Protein AF-0000000065943667 (afdb_homodimer)

Structure (mmCIF, N/CA/C/O backbone):
data_AF-0000000065943667-model_v1
#
loop_
_entity.id
_entity.type
_entity.pdbx_description
1 polymer '4-hydroxy-2-oxovalerate aldolase 1'
#
loop_
_atom_site.group_PDB
_atom_site.id
_atom_site.type_symbol
_atom_site.label_atom_id
_atom_site.label_alt_id
_atom_site.label_comp_id
_atom_site.label_asym_id
_atom_site.label_entity_id
_atom_site.label_seq_id
_atom_site.pdbx_PDB_ins_code
_atom_site.Cartn_x
_atom_site.Cartn_y
_atom_site.Cartn_z
_atom_site.occupancy
_atom_site.B_iso_or_equiv
_atom_site.auth_seq_id
_atom_site.auth_comp_id
_atom_site.auth_asym_id
_atom_site.auth_atom_id
_atom_site.pdbx_PDB_model_num
ATOM 1 N N . MET A 1 1 ? 0.184 1.015 27.219 1 50.31 1 MET A N 1
ATOM 2 C CA . MET A 1 1 ? -1.163 1.54 27.016 1 50.31 1 MET A CA 1
ATOM 3 C C . MET A 1 1 ? -1.905 0.735 25.953 1 50.31 1 MET A C 1
ATOM 5 O O . MET A 1 1 ? -1.336 0.395 24.922 1 50.31 1 MET A O 1
ATOM 9 N N . THR A 1 2 ? -2.906 0.112 26.391 1 63.75 2 THR A N 1
ATOM 10 C CA . THR A 1 2 ? -3.699 -0.871 25.672 1 63.75 2 THR A CA 1
ATOM 11 C C . THR A 1 2 ? -4.52 -0.197 24.562 1 63.75 2 THR A C 1
ATOM 13 O O . THR A 1 2 ? -5.098 0.869 24.781 1 63.75 2 THR A O 1
ATOM 16 N N . PHE A 1 3 ? -4.285 -0.44 23.391 1 79.06 3 PHE A N 1
ATOM 17 C CA . PHE A 1 3 ? -5.102 -0.032 22.25 1 79.06 3 PHE A CA 1
ATOM 18 C C . PHE A 1 3 ? -6.582 -0.186 22.562 1 79.06 3 PHE A C 1
ATOM 20 O O . PHE A 1 3 ? -7.012 -1.221 23.078 1 79.06 3 PHE A O 1
ATOM 27 N N . ASP A 1 4 ? -7.34 1 22.516 1 85.25 4 ASP A N 1
ATOM 28 C CA . ASP A 1 4 ? -8.789 1.013 22.672 1 85.25 4 ASP A CA 1
ATOM 29 C C . ASP A 1 4 ? -9.484 1.337 21.344 1 85.25 4 ASP A C 1
ATOM 31 O O . ASP A 1 4 ? -9.484 2.488 20.906 1 85.25 4 ASP A O 1
ATOM 35 N N . PRO A 1 5 ? -10.141 0.384 20.703 1 84.56 5 PRO A N 1
ATOM 36 C CA . PRO A 1 5 ? -10.758 0.602 19.391 1 84.56 5 PRO A CA 1
ATOM 37 C C . PRO A 1 5 ? -11.93 1.58 19.438 1 84.56 5 PRO A C 1
ATOM 39 O O . PRO A 1 5 ? -12.391 2.059 18.406 1 84.56 5 PRO A O 1
ATOM 42 N N . HIS A 1 6 ? -12.383 1.898 20.688 1 88.44 6 HIS A N 1
ATOM 43 C CA . HIS A 1 6 ? -13.531 2.787 20.812 1 88.44 6 HIS A CA 1
ATOM 44 C C . HIS A 1 6 ? -13.086 4.238 20.984 1 88.44 6 HIS A C 1
ATOM 46 O O . HIS A 1 6 ? -13.898 5.156 20.844 1 88.44 6 HIS A O 1
ATOM 52 N N . LYS A 1 7 ? -11.828 4.355 21.203 1 94.12 7 LYS A N 1
ATOM 53 C CA . LYS A 1 7 ? -11.297 5.715 21.25 1 94.12 7 LYS A CA 1
ATOM 54 C C . LYS A 1 7 ? -11.359 6.371 19.859 1 94.12 7 LYS A C 1
ATOM 56 O O . LYS A 1 7 ? -10.969 5.762 18.859 1 94.12 7 LYS A O 1
ATOM 61 N N . LYS A 1 8 ? -11.859 7.645 19.859 1 97.44 8 LYS A N 1
ATOM 62 C CA . LYS A 1 8 ? -11.969 8.344 18.594 1 97.44 8 LYS A CA 1
ATOM 63 C C . LYS A 1 8 ? -10.594 8.727 18.047 1 97.44 8 LYS A C 1
ATOM 65 O O . LYS A 1 8 ? -9.797 9.367 18.75 1 97.44 8 LYS A O 1
ATOM 70 N N . LEU A 1 9 ? -10.297 8.281 16.891 1 98.44 9 LEU A N 1
ATOM 71 C CA . LEU A 1 9 ? -9.078 8.695 16.203 1 98.44 9 LEU A CA 1
ATOM 72 C C . LEU A 1 9 ? -9.195 10.133 15.711 1 98.44 9 LEU A C 1
ATOM 74 O O . LEU A 1 9 ? -10.266 10.562 15.281 1 98.44 9 LEU A O 1
ATOM 78 N N . TYR A 1 10 ? -8.125 10.891 15.82 1 98.81 10 TYR A N 1
ATOM 79 C CA . TYR A 1 10 ? -8.023 12.211 15.211 1 98.81 10 TYR A CA 1
ATOM 80 C C . TYR A 1 10 ? -7.484 12.117 13.789 1 98.81 10 TYR A C 1
ATOM 82 O O . TYR A 1 10 ? -6.32 11.766 13.586 1 98.81 10 TYR A O 1
ATOM 90 N N . ILE A 1 11 ? -8.336 12.398 12.805 1 98.94 11 ILE A N 1
ATOM 91 C CA . ILE A 1 11 ? -7.957 12.281 11.406 1 98.94 11 ILE A CA 1
ATOM 92 C C . ILE A 1 11 ? -7.539 13.641 10.859 1 98.94 11 ILE A C 1
ATOM 94 O O . ILE A 1 11 ? -8.359 14.555 10.75 1 98.94 11 ILE A O 1
ATOM 98 N N . SER A 1 12 ? -6.281 13.766 10.516 1 98.88 12 SER A N 1
ATOM 99 C CA . SER A 1 12 ? -5.711 15 9.984 1 98.88 12 SER A CA 1
ATOM 100 C C . SER A 1 12 ? -5.391 14.867 8.5 1 98.88 12 SER A C 1
ATOM 102 O O . SER A 1 12 ? -4.562 14.047 8.109 1 98.88 12 SER A O 1
ATOM 104 N N . ASP A 1 13 ? -5.984 15.68 7.672 1 98.94 13 ASP A N 1
ATOM 105 C CA . ASP A 1 13 ? -5.73 15.641 6.234 1 98.94 13 ASP A CA 1
ATOM 106 C C . ASP A 1 13 ? -4.617 16.609 5.844 1 98.94 13 ASP A C 1
ATOM 108 O O . ASP A 1 13 ? -4.594 17.75 6.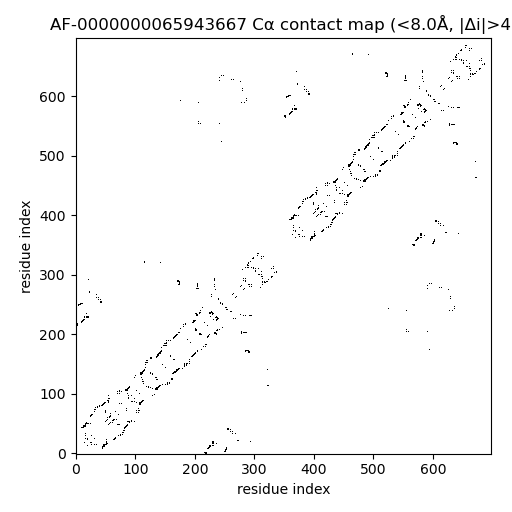297 1 98.94 13 ASP A O 1
ATOM 112 N N . VAL A 1 14 ? -3.756 16.094 4.98 1 98.88 14 VAL A N 1
ATOM 113 C CA . VAL A 1 14 ? -2.625 16.938 4.594 1 98.88 14 VAL A CA 1
ATOM 114 C C . VAL A 1 14 ? -2.609 17.109 3.076 1 98.88 14 VAL A C 1
ATOM 116 O O . VAL A 1 14 ? -1.563 17.406 2.49 1 98.88 14 VAL A O 1
ATOM 119 N N . THR A 1 15 ? -3.74 16.984 2.371 1 98.81 15 THR A N 1
ATOM 120 C CA . THR A 1 15 ? -3.871 17.078 0.92 1 98.81 15 THR A CA 1
ATOM 121 C C . THR A 1 15 ? -3.445 18.453 0.42 1 98.81 15 THR A C 1
ATOM 123 O O . THR A 1 15 ? -2.842 18.578 -0.648 1 98.81 15 THR A O 1
ATOM 126 N N . LEU A 1 16 ? -3.684 19.484 1.191 1 98.81 16 LEU A N 1
ATOM 127 C CA . LEU A 1 16 ? -3.518 20.844 0.701 1 98.81 16 LEU A CA 1
ATOM 128 C C . LEU A 1 16 ? -2.125 21.375 1.03 1 98.81 16 LEU A C 1
ATOM 130 O O . LEU A 1 16 ? -1.688 22.375 0.459 1 98.81 16 LEU A O 1
ATOM 134 N N . ARG A 1 17 ? -1.444 20.75 1.903 1 98.5 17 ARG A N 1
ATOM 135 C CA . ARG A 1 17 ? -0.072 21.172 2.166 1 98.5 17 ARG A CA 1
ATOM 136 C C . ARG A 1 17 ? 0.928 20.188 1.568 1 98.5 17 ARG A C 1
ATOM 138 O O . ARG A 1 17 ? 1.473 20.422 0.488 1 98.5 17 ARG A O 1
ATOM 145 N N . ASP A 1 18 ? 1.084 18.969 2.23 1 97.56 18 ASP A N 1
ATOM 146 C CA . ASP A 1 18 ? 2.023 17.984 1.697 1 97.56 18 ASP A CA 1
ATOM 147 C C . ASP A 1 18 ? 1.599 17.516 0.307 1 97.56 18 ASP A C 1
ATOM 149 O O . ASP A 1 18 ? 2.443 17.297 -0.562 1 97.56 18 ASP A O 1
ATOM 153 N N . GLY A 1 19 ? 0.288 17.359 0.158 1 97.62 19 GLY A N 1
ATOM 154 C CA . GLY A 1 19 ? -0.249 16.938 -1.125 1 97.62 19 GLY A CA 1
ATOM 155 C C . GLY A 1 19 ? 0.07 17.891 -2.254 1 97.62 19 GLY A C 1
ATOM 156 O O . GLY A 1 19 ? 0.038 17.516 -3.428 1 97.62 19 GLY A O 1
ATOM 157 N N . SER A 1 20 ? 0.406 19.125 -1.942 1 96.25 20 SER A N 1
ATOM 158 C CA . SER A 1 20 ? 0.688 20.125 -2.965 1 96.25 20 SER A CA 1
ATOM 159 C C . SER A 1 20 ? 1.964 19.797 -3.73 1 96.25 20 SER A C 1
ATOM 161 O O . SER A 1 20 ? 2.158 20.266 -4.855 1 96.25 20 SER A O 1
ATOM 163 N N . HIS A 1 21 ? 2.857 19.016 -3.137 1 93.81 21 HIS A N 1
ATOM 164 C CA . HIS A 1 21 ? 4.066 18.578 -3.828 1 93.81 21 HIS A CA 1
ATOM 165 C C . HIS A 1 21 ? 3.723 17.859 -5.125 1 93.81 21 HIS A C 1
ATOM 167 O O . HIS A 1 21 ? 4.449 17.969 -6.113 1 93.81 21 HIS A O 1
ATOM 173 N N . ALA A 1 22 ? 2.617 17.125 -5.074 1 93.19 22 ALA A N 1
ATOM 174 C CA . ALA A 1 22 ? 2.215 16.312 -6.223 1 93.19 22 ALA A CA 1
ATOM 175 C C . ALA A 1 22 ? 1.803 17.203 -7.398 1 93.19 22 ALA A C 1
ATOM 177 O O . ALA A 1 22 ? 1.796 16.75 -8.547 1 93.19 22 ALA A O 1
ATOM 178 N N . VAL A 1 23 ? 1.456 18.469 -7.117 1 94.44 23 VAL A N 1
ATOM 179 C CA . VAL A 1 23 ? 1.009 19.359 -8.172 1 94.44 23 VAL A CA 1
ATOM 180 C C . VAL A 1 23 ? 1.922 20.594 -8.234 1 94.44 23 VAL A C 1
ATOM 182 O O . VAL A 1 23 ? 1.493 21.672 -8.633 1 94.44 23 VAL A O 1
ATOM 185 N N . ARG A 1 24 ? 3.107 20.484 -7.664 1 91.25 24 ARG A N 1
ATOM 186 C CA . ARG A 1 24 ? 4.148 21.516 -7.691 1 91.25 24 ARG A CA 1
ATOM 187 C C . ARG A 1 24 ? 3.666 22.797 -7.043 1 91.25 24 ARG A C 1
ATOM 189 O O . ARG A 1 24 ? 3.914 23.891 -7.562 1 91.25 24 ARG A O 1
ATOM 196 N N . HIS A 1 25 ? 2.807 22.656 -6.082 1 94.31 25 HIS A N 1
ATOM 197 C CA . HIS A 1 25 ? 2.338 23.75 -5.254 1 94.31 25 HIS A CA 1
ATOM 198 C C . HIS A 1 25 ? 1.446 24.703 -6.047 1 94.31 25 HIS A C 1
ATOM 200 O O . HIS A 1 25 ? 1.484 25.922 -5.84 1 94.31 25 HIS A O 1
ATOM 206 N N . GLN A 1 26 ? 0.66 24.172 -6.965 1 95.19 26 GLN A N 1
ATOM 207 C CA . GLN A 1 26 ? -0.066 25.016 -7.906 1 95.19 26 GLN A CA 1
ATOM 208 C C . GLN A 1 26 ? -1.573 24.906 -7.688 1 95.19 26 GLN A C 1
ATOM 210 O O . GLN A 1 26 ? -2.355 25.141 -8.609 1 95.19 26 GLN A O 1
ATOM 215 N N . TYR A 1 27 ? -2.033 24.516 -6.508 1 97.56 27 TYR A N 1
ATOM 216 C CA . TYR A 1 27 ? -3.469 24.531 -6.25 1 97.56 27 TYR A CA 1
ATOM 217 C C . TYR A 1 27 ? -4.039 25.922 -6.438 1 97.56 27 TYR A C 1
ATOM 219 O O . TYR A 1 27 ? -3.494 26.906 -5.914 1 97.56 27 TYR A O 1
ATOM 227 N N . SER A 1 28 ? -5.121 26.062 -7.227 1 98.12 28 SER A N 1
ATOM 228 C CA . SER A 1 28 ? -5.855 27.312 -7.289 1 98.12 28 SER A CA 1
ATOM 229 C C . SER A 1 28 ? -6.715 27.516 -6.043 1 98.12 28 SER A C 1
ATOM 231 O O . SER A 1 28 ? -6.898 26.578 -5.254 1 98.12 28 SER A O 1
ATOM 233 N N . ILE A 1 29 ? -7.184 28.719 -5.859 1 98.56 29 ILE A N 1
ATOM 234 C CA . ILE A 1 29 ? -8.086 29 -4.746 1 98.56 29 ILE A CA 1
ATOM 235 C C . ILE A 1 29 ? -9.328 28.125 -4.859 1 98.56 29 ILE A C 1
ATOM 237 O O . ILE A 1 29 ? -9.82 27.609 -3.859 1 98.56 29 ILE A O 1
ATOM 241 N N . ARG A 1 30 ? -9.812 27.906 -6.059 1 98.38 30 ARG A N 1
ATOM 242 C CA . ARG A 1 30 ? -10.977 27.047 -6.273 1 98.38 30 ARG A CA 1
ATOM 243 C C . ARG A 1 30 ? -10.672 25.609 -5.887 1 98.38 30 ARG A C 1
ATOM 245 O O . ARG A 1 30 ? -11.492 24.938 -5.246 1 98.38 30 ARG A O 1
ATOM 252 N N . ASN A 1 31 ? -9.492 25.094 -6.273 1 98.38 31 ASN A N 1
ATOM 253 C CA . ASN A 1 31 ? -9.086 23.75 -5.883 1 98.38 31 ASN A CA 1
ATOM 254 C C . ASN A 1 31 ? -9.109 23.578 -4.367 1 98.38 31 ASN A C 1
ATOM 256 O O . ASN A 1 31 ? -9.688 22.609 -3.857 1 98.38 31 ASN A O 1
ATOM 260 N N . VAL A 1 32 ? -8.469 24.547 -3.707 1 98.62 32 VAL A N 1
ATOM 261 C CA . VAL A 1 32 ? -8.297 24.438 -2.262 1 98.62 32 VAL A CA 1
ATOM 262 C C . VAL A 1 32 ? -9.656 24.469 -1.574 1 98.62 32 VAL A C 1
ATOM 264 O O . VAL A 1 32 ? -9.906 23.719 -0.631 1 98.62 32 VAL A O 1
ATOM 267 N N . GLN A 1 33 ? -10.555 25.266 -2.066 1 98.81 33 GLN A N 1
ATOM 268 C CA . GLN A 1 33 ? -11.875 25.391 -1.459 1 98.81 33 GLN A CA 1
ATOM 269 C C . GLN A 1 33 ? -12.711 24.141 -1.721 1 98.81 33 GLN A C 1
ATOM 271 O O . GLN A 1 33 ? -13.414 23.656 -0.83 1 98.81 33 GLN A O 1
ATOM 276 N N . ASP A 1 34 ? -12.664 23.625 -2.938 1 98.81 34 ASP A N 1
ATOM 277 C CA . ASP A 1 34 ? -13.414 22.422 -3.27 1 98.81 34 ASP A CA 1
ATOM 278 C C . ASP A 1 34 ? -12.945 21.234 -2.426 1 98.81 34 ASP A C 1
ATOM 280 O O . ASP A 1 34 ? -13.766 20.469 -1.904 1 98.81 34 ASP A O 1
ATOM 284 N N . ILE A 1 35 ? -11.664 21.078 -2.273 1 98.88 35 ILE A N 1
ATOM 285 C CA . ILE A 1 35 ? -11.086 19.984 -1.49 1 98.88 35 ILE A CA 1
ATOM 286 C C . ILE A 1 35 ? -11.453 20.172 -0.018 1 98.88 35 ILE A C 1
ATOM 288 O O . ILE A 1 35 ? -11.891 19.219 0.635 1 98.88 35 ILE A O 1
ATOM 292 N N . ALA A 1 36 ? -11.32 21.391 0.476 1 98.94 36 ALA A N 1
ATOM 293 C CA . ALA A 1 36 ? -11.625 21.672 1.876 1 98.94 36 ALA A CA 1
ATOM 294 C C . ALA A 1 36 ? -13.094 21.391 2.186 1 98.94 36 ALA A C 1
ATOM 296 O O . ALA A 1 36 ? -13.422 20.844 3.238 1 98.94 36 ALA A O 1
ATOM 297 N N . ARG A 1 37 ? -14.023 21.797 1.283 1 98.88 37 ARG A N 1
ATOM 298 C CA . ARG A 1 37 ? -15.453 21.547 1.477 1 98.88 37 ARG A CA 1
ATOM 299 C C . ARG A 1 37 ? -15.734 20.062 1.582 1 98.88 37 ARG A C 1
ATOM 301 O O . ARG A 1 37 ? -16.516 19.625 2.438 1 98.88 37 ARG A O 1
ATOM 308 N N . ALA A 1 38 ? -15.133 19.312 0.708 1 98.88 38 ALA A N 1
ATOM 309 C CA . ALA A 1 38 ? -15.352 17.875 0.699 1 98.88 38 ALA A CA 1
ATOM 310 C C . ALA A 1 38 ? -14.828 17.219 1.977 1 98.88 38 ALA A C 1
ATOM 312 O O . ALA A 1 38 ? -15.484 16.359 2.561 1 98.88 38 ALA A O 1
ATOM 313 N N . LEU A 1 39 ? -13.641 17.625 2.404 1 98.94 39 LEU A N 1
ATOM 314 C CA . LEU A 1 39 ? -13.023 17.094 3.621 1 98.94 39 LEU A CA 1
ATOM 315 C C . LEU A 1 39 ? -13.859 17.469 4.848 1 98.94 39 LEU A C 1
ATOM 317 O O . LEU A 1 39 ? -14.031 16.641 5.75 1 98.94 39 LEU A O 1
ATOM 321 N N . ASP A 1 40 ? -14.305 18.703 4.855 1 98.94 40 ASP A N 1
ATOM 322 C CA . ASP A 1 40 ? -15.133 19.156 5.961 1 98.94 40 ASP A CA 1
ATOM 323 C C . ASP A 1 40 ? -16.438 18.391 6.031 1 98.94 40 ASP A C 1
ATOM 325 O O . ASP A 1 40 ? -16.875 17.984 7.113 1 98.94 40 ASP A O 1
ATOM 329 N N . LYS A 1 41 ? -17.031 18.203 4.883 1 98.81 41 LYS A N 1
ATOM 330 C CA . LYS A 1 41 ? -18.266 17.422 4.797 1 98.81 41 LYS A CA 1
ATOM 331 C C . LYS A 1 41 ? -18.047 15.992 5.293 1 98.81 41 LYS A C 1
ATOM 333 O O . LYS A 1 41 ? -18.922 15.398 5.91 1 98.81 41 LYS A O 1
ATOM 338 N N . ALA A 1 42 ? -16.875 15.453 5.055 1 98.81 42 ALA A N 1
ATOM 339 C CA . ALA A 1 42 ? -16.531 14.094 5.469 1 98.81 42 ALA A CA 1
ATOM 340 C C . ALA A 1 42 ? -16.203 14.047 6.957 1 98.81 42 ALA A C 1
ATOM 342 O O . ALA A 1 42 ? -16.047 12.961 7.531 1 98.81 42 ALA A O 1
ATOM 343 N N . LYS A 1 43 ? -16.016 15.18 7.621 1 98.81 43 LYS A N 1
ATOM 344 C CA . LYS A 1 43 ? -15.852 15.328 9.062 1 98.81 43 LYS A CA 1
ATOM 345 C C . LYS A 1 43 ? -14.438 14.961 9.492 1 98.81 43 LYS A C 1
ATOM 347 O O . LYS A 1 43 ? -14.234 14.383 10.562 1 98.81 43 LYS A O 1
ATOM 352 N N . VAL A 1 44 ? -13.438 15.234 8.656 1 98.88 44 VAL A N 1
ATOM 353 C CA . VAL A 1 44 ? -12.062 15.141 9.156 1 98.88 44 VAL A CA 1
ATOM 354 C C . VAL A 1 44 ? -11.852 16.141 10.273 1 98.88 44 VAL A C 1
ATOM 356 O O . VAL A 1 44 ? -12.57 17.141 10.367 1 98.88 44 VAL A O 1
ATOM 359 N N . ASP A 1 45 ? -10.883 15.859 11.109 1 98.94 45 ASP A N 1
ATOM 360 C CA . ASP A 1 45 ? -10.711 16.688 12.305 1 98.94 45 ASP A CA 1
ATOM 361 C C . ASP A 1 45 ? -9.922 17.953 11.992 1 98.94 45 ASP A C 1
ATOM 363 O O . ASP A 1 45 ? -10.156 19 12.594 1 98.94 45 ASP A O 1
ATOM 367 N N . SER A 1 46 ? -8.992 17.844 11.086 1 98.94 46 SER A N 1
ATOM 368 C CA . SER A 1 46 ? -8.219 19.016 10.703 1 98.94 46 SER A CA 1
ATOM 369 C C . SER A 1 46 ? -7.738 18.922 9.258 1 98.94 46 SER A C 1
ATOM 371 O O . SER A 1 46 ? -7.715 17.828 8.68 1 98.94 46 SER A O 1
ATOM 373 N N . ILE A 1 47 ? -7.453 20.047 8.672 1 98.94 47 ILE A N 1
ATOM 374 C CA . ILE A 1 47 ? -6.926 20.203 7.316 1 98.94 47 ILE A CA 1
ATOM 375 C C . ILE A 1 47 ? -5.672 21.078 7.348 1 98.94 47 ILE A C 1
ATOM 377 O O . ILE A 1 47 ? -5.719 22.219 7.789 1 98.94 47 ILE A O 1
ATOM 381 N N . GLU A 1 48 ? -4.609 20.516 6.883 1 98.94 48 GLU A N 1
ATOM 382 C CA . GLU A 1 48 ? -3.355 21.266 6.883 1 98.94 48 GLU A CA 1
ATOM 383 C C . GLU A 1 48 ? -3.189 22.062 5.594 1 98.94 48 GLU A C 1
ATOM 385 O O . GLU A 1 48 ? -3.279 21.516 4.496 1 98.94 48 GLU A O 1
ATOM 390 N N . VAL A 1 49 ? -2.891 23.359 5.781 1 98.69 49 VAL A N 1
ATOM 391 C CA . VAL A 1 49 ? -2.846 24.25 4.633 1 98.69 49 VAL A CA 1
ATOM 392 C C . VAL A 1 49 ? -1.557 25.078 4.668 1 98.69 49 VAL A C 1
ATOM 394 O O . VAL A 1 49 ? -1.255 25.719 5.668 1 98.69 49 VAL A O 1
ATOM 397 N N . ALA A 1 50 ? -0.829 25.016 3.641 1 97.69 50 ALA A N 1
ATOM 398 C CA . ALA A 1 50 ? 0.374 25.812 3.379 1 97.69 50 ALA A CA 1
ATOM 399 C C . ALA A 1 50 ? 1.052 25.359 2.086 1 97.69 50 ALA A C 1
ATOM 401 O O . ALA A 1 50 ? 0.606 24.406 1.442 1 97.69 50 ALA A O 1
ATOM 402 N N . HIS A 1 51 ? 2.086 26.141 1.7 1 94.25 51 HIS A N 1
ATOM 403 C CA . HIS A 1 51 ? 3.033 25.594 0.736 1 94.25 51 HIS A CA 1
ATOM 404 C C . HIS A 1 51 ? 3.51 24.203 1.155 1 94.25 51 HIS A C 1
ATOM 406 O O . HIS A 1 51 ? 3.496 23.875 2.344 1 94.25 51 HIS A O 1
ATOM 412 N N . GLY A 1 52 ? 3.871 23.391 0.208 1 92.88 52 GLY A N 1
ATOM 413 C CA . GLY A 1 52 ? 4.309 22.031 0.489 1 92.88 52 GLY A CA 1
ATOM 414 C C . GLY A 1 52 ? 5.387 21.953 1.556 1 92.88 52 GLY A C 1
ATOM 415 O O . GLY A 1 52 ? 5.402 21.031 2.367 1 92.88 52 GLY A O 1
ATOM 416 N N . ASP A 1 53 ? 6.246 22.891 1.625 1 91.88 53 ASP A N 1
ATOM 417 C CA . ASP A 1 53 ? 7.363 22.906 2.566 1 91.88 53 ASP A CA 1
ATOM 418 C C . ASP A 1 53 ? 6.996 23.688 3.828 1 91.88 53 ASP A C 1
ATOM 420 O O . ASP A 1 53 ? 7.852 23.953 4.676 1 91.88 53 ASP A O 1
ATOM 424 N N . GLY A 1 54 ? 5.75 24.141 3.941 1 94.62 54 GLY A N 1
ATOM 425 C CA . GLY A 1 54 ? 5.293 24.891 5.105 1 94.62 54 GLY A CA 1
ATOM 426 C C . GLY A 1 54 ? 5.219 26.375 4.867 1 94.62 54 GLY A C 1
ATOM 427 O O . GLY A 1 54 ? 5.414 26.844 3.74 1 94.62 54 GLY A O 1
ATOM 428 N N . LEU A 1 55 ? 4.898 27.125 5.945 1 96.19 55 LEU A N 1
ATOM 429 C CA . LEU A 1 55 ? 4.793 28.578 5.883 1 96.19 55 LEU A CA 1
ATOM 430 C C . LEU A 1 55 ? 6.066 29.203 5.309 1 96.19 55 LEU A C 1
ATOM 432 O O . LEU A 1 55 ? 7.168 28.875 5.758 1 96.19 55 LEU A O 1
ATOM 436 N N . GLN A 1 56 ? 5.906 29.984 4.219 1 91.88 56 GLN A N 1
ATOM 437 C CA . GLN A 1 56 ? 6.984 30.688 3.535 1 91.88 56 GLN A CA 1
ATOM 438 C C . GLN A 1 56 ? 7.871 29.719 2.758 1 91.88 56 GLN A C 1
ATOM 440 O O . GLN A 1 56 ? 9.047 30 2.514 1 91.88 56 GLN A O 1
ATOM 445 N N . GLY A 1 57 ? 7.309 28.625 2.375 1 88.06 57 GLY A N 1
ATOM 446 C CA . GLY A 1 57 ? 8.062 27.641 1.604 1 88.06 57 GLY A CA 1
ATOM 447 C C . GLY A 1 57 ? 8.281 28.062 0.163 1 88.06 57 GLY A C 1
ATOM 448 O O . GLY A 1 57 ? 9.18 27.547 -0.511 1 88.06 57 GLY A O 1
ATOM 449 N N . SER A 1 58 ? 7.461 29 -0.27 1 84.25 58 SER A N 1
ATOM 450 C CA . SER A 1 58 ? 7.559 29.469 -1.647 1 84.25 58 SER A CA 1
ATOM 451 C C . SER A 1 58 ? 8.891 30.172 -1.902 1 84.25 58 SER A C 1
ATOM 453 O O . SER A 1 58 ? 9.125 31.266 -1.396 1 84.25 58 SER A O 1
ATOM 455 N N . SER A 1 59 ? 9.727 29.516 -2.652 1 80.62 59 SER A N 1
ATOM 456 C CA . SER A 1 59 ? 11.062 30.031 -2.928 1 80.62 59 SER A CA 1
ATOM 457 C C . SER A 1 59 ? 11.672 29.375 -4.164 1 80.62 59 SER A C 1
ATOM 459 O O . SER A 1 59 ? 11.102 28.438 -4.711 1 80.62 59 SER A O 1
ATOM 461 N N . PHE A 1 60 ? 12.758 29.875 -4.598 1 75.19 60 PHE A N 1
ATOM 462 C CA . PHE A 1 60 ? 13.492 29.312 -5.727 1 75.19 60 PHE A CA 1
ATOM 463 C C . PHE A 1 60 ? 13.961 27.891 -5.418 1 75.19 60 PHE A C 1
ATOM 465 O O . PHE A 1 60 ? 14.023 27.047 -6.309 1 75.19 60 PHE A O 1
ATOM 472 N N . ASN A 1 61 ? 14.188 27.609 -4.211 1 70.31 61 ASN A N 1
ATOM 473 C CA . ASN A 1 61 ? 14.719 26.312 -3.793 1 70.31 61 ASN A CA 1
ATOM 474 C C . ASN A 1 61 ? 13.641 25.25 -3.754 1 70.31 61 ASN A C 1
ATOM 476 O O . ASN A 1 61 ? 13.883 24.094 -4.121 1 70.31 61 ASN A O 1
ATOM 480 N N . TYR A 1 62 ? 12.484 25.688 -3.344 1 74.75 62 TYR A N 1
ATOM 481 C CA . TYR A 1 62 ? 11.445 24.688 -3.092 1 74.75 62 TYR A CA 1
ATOM 482 C C . TYR A 1 62 ? 10.375 24.734 -4.172 1 74.75 62 TYR A C 1
ATOM 484 O O . TYR A 1 62 ? 9.586 23.797 -4.316 1 74.75 62 TYR A O 1
ATOM 492 N N . GLY A 1 63 ? 10.375 25.875 -4.957 1 83.19 63 GLY A N 1
ATOM 493 C CA . GLY A 1 63 ? 9.328 26.094 -5.941 1 83.19 63 GLY A CA 1
ATOM 494 C C . GLY A 1 63 ? 8.281 27.094 -5.477 1 83.19 63 GLY A C 1
ATOM 495 O O . GLY A 1 63 ? 7.895 27.094 -4.309 1 83.19 63 GLY A O 1
ATOM 496 N N . PHE A 1 64 ? 7.805 27.906 -6.375 1 88.69 64 PHE A N 1
ATOM 497 C CA . PHE A 1 64 ? 6.855 28.953 -6.031 1 88.69 64 PHE A CA 1
ATOM 498 C C . PHE A 1 64 ? 5.43 28.406 -6.012 1 88.69 64 PHE A C 1
ATOM 500 O O . PHE A 1 64 ? 5.02 27.688 -6.926 1 88.69 64 PHE A O 1
ATOM 507 N N . GLY A 1 65 ? 4.715 28.781 -4.977 1 91.44 65 GLY A N 1
ATOM 508 C CA . GLY A 1 65 ? 3.297 28.469 -4.918 1 91.44 65 GLY A CA 1
ATOM 509 C C . GLY A 1 65 ? 2.445 29.344 -5.812 1 91.44 65 GLY A C 1
ATOM 510 O O . GLY A 1 65 ? 2.807 30.484 -6.09 1 91.44 65 GLY A O 1
ATOM 511 N N . ALA A 1 66 ? 1.344 28.812 -6.273 1 94.06 66 ALA A N 1
ATOM 512 C CA . ALA A 1 66 ? 0.415 29.578 -7.094 1 94.06 66 ALA A CA 1
ATOM 513 C C . ALA A 1 66 ? -0.157 30.766 -6.312 1 94.06 66 ALA A C 1
ATOM 515 O O . ALA A 1 66 ? -0.544 31.766 -6.898 1 94.06 66 ALA A O 1
ATOM 516 N N . HIS A 1 67 ? -0.222 30.688 -4.965 1 96.31 67 HIS A N 1
ATOM 517 C CA . HIS A 1 67 ? -0.719 31.703 -4.047 1 96.31 67 HIS A CA 1
ATOM 518 C C . HIS A 1 67 ? 0.095 31.719 -2.758 1 96.31 67 HIS A C 1
ATOM 520 O O . HIS A 1 67 ? 0.95 30.859 -2.543 1 96.31 67 HIS A O 1
ATOM 526 N N . SER A 1 68 ? -0.152 32.719 -2.002 1 96.5 68 SER A N 1
ATOM 527 C CA . SER A 1 68 ? 0.519 32.781 -0.706 1 96.5 68 SER A CA 1
ATOM 528 C C . SER A 1 68 ? -0.135 31.844 0.294 1 96.5 68 SER A C 1
ATOM 530 O O . SER A 1 68 ? -1.293 31.453 0.125 1 96.5 68 SER A O 1
ATOM 532 N N . ASP A 1 69 ? 0.62 31.531 1.318 1 97.81 69 ASP A N 1
ATOM 533 C CA . ASP A 1 69 ? 0.083 30.688 2.385 1 97.81 69 ASP A CA 1
ATOM 534 C C . ASP A 1 69 ? -1.176 31.297 2.99 1 97.81 69 ASP A C 1
ATOM 536 O O . ASP A 1 69 ? -2.17 30.609 3.211 1 97.81 69 ASP A O 1
ATOM 540 N N . ILE A 1 70 ? -1.137 32.594 3.248 1 98.25 70 ILE A N 1
ATOM 541 C CA . ILE A 1 70 ? -2.227 33.312 3.912 1 98.25 70 ILE A CA 1
ATOM 542 C C . ILE A 1 70 ? -3.471 33.281 3.025 1 98.25 70 ILE A C 1
ATOM 544 O O . ILE A 1 70 ? -4.586 33.062 3.514 1 98.25 70 ILE A O 1
ATOM 548 N N . GLU A 1 71 ? -3.299 33.406 1.687 1 98.44 71 GLU A N 1
ATOM 549 C CA . GLU A 1 71 ? -4.422 33.344 0.757 1 98.44 71 GLU A CA 1
ATOM 550 C C . GLU A 1 71 ? -5.082 31.969 0.803 1 98.44 71 GLU A C 1
ATOM 552 O O . GLU A 1 71 ? -6.312 31.859 0.821 1 98.44 71 GLU A O 1
ATOM 557 N N . TRP A 1 72 ? -4.297 30.906 0.833 1 98.75 72 TRP A N 1
ATOM 558 C CA . TRP A 1 72 ? -4.832 29.547 0.908 1 98.75 72 TRP A CA 1
ATOM 559 C C . TRP A 1 72 ? -5.547 29.328 2.236 1 98.75 72 TRP A C 1
ATOM 561 O O . TRP A 1 72 ? -6.633 28.734 2.271 1 98.75 72 TRP A O 1
ATOM 571 N N . ILE A 1 73 ? -4.953 29.766 3.336 1 98.81 73 ILE A N 1
ATOM 572 C CA . ILE A 1 73 ? -5.535 29.562 4.656 1 98.81 73 ILE A CA 1
ATOM 573 C C . ILE A 1 73 ? -6.867 30.297 4.758 1 98.81 73 ILE A C 1
ATOM 575 O O . ILE A 1 73 ? -7.859 29.75 5.234 1 98.81 73 ILE A O 1
ATOM 579 N N . GLU A 1 74 ? -6.898 31.547 4.27 1 98.75 74 GLU A N 1
ATOM 580 C CA . GLU A 1 74 ? -8.133 32.312 4.297 1 98.75 74 GLU A CA 1
ATOM 581 C C . GLU A 1 74 ? -9.219 31.672 3.443 1 98.75 74 GLU A C 1
ATOM 583 O O . GLU A 1 74 ? -10.383 31.641 3.83 1 98.75 74 GLU A O 1
ATOM 588 N N . ALA A 1 75 ? -8.82 31.203 2.301 1 98.81 75 ALA A N 1
ATOM 589 C CA . ALA A 1 75 ? -9.766 30.547 1.404 1 98.81 75 ALA A CA 1
ATOM 590 C C . ALA A 1 75 ? -10.398 29.328 2.076 1 98.81 75 ALA A C 1
ATOM 592 O O . ALA A 1 75 ? -11.602 29.109 1.947 1 98.81 75 ALA A O 1
ATOM 593 N N . VAL A 1 76 ? -9.594 28.516 2.76 1 98.88 76 VAL A N 1
ATOM 594 C CA . VAL A 1 76 ? -10.094 27.328 3.447 1 98.88 76 VAL A CA 1
ATOM 595 C C . VAL A 1 76 ? -10.977 27.75 4.621 1 98.88 76 VAL A C 1
ATOM 597 O O . VAL A 1 76 ? -12.031 27.156 4.855 1 98.88 76 VAL A O 1
ATOM 600 N N . ALA A 1 77 ? -10.586 28.766 5.371 1 98.81 77 ALA A N 1
ATOM 601 C CA . ALA A 1 77 ? -11.328 29.25 6.535 1 98.81 77 ALA A CA 1
ATOM 602 C C . ALA A 1 77 ? -12.734 29.703 6.141 1 98.81 77 ALA A C 1
ATOM 604 O O . ALA A 1 77 ? -13.672 29.594 6.93 1 98.81 77 ALA A O 1
ATOM 605 N N . GLU A 1 78 ? -12.914 30.125 4.941 1 98.56 78 GLU A N 1
ATOM 606 C CA . GLU A 1 78 ? -14.188 30.625 4.441 1 98.56 78 GLU A CA 1
ATOM 607 C C . GLU A 1 78 ? -15.195 29.484 4.258 1 98.56 78 GLU A C 1
ATOM 609 O O . GLU A 1 78 ? -16.406 29.719 4.266 1 98.56 78 GLU A O 1
ATOM 614 N N . VAL A 1 79 ? -14.648 28.25 4.145 1 98.69 79 VAL A N 1
ATOM 615 C CA . VAL A 1 79 ? -15.586 27.25 3.656 1 98.69 79 VAL A CA 1
ATOM 616 C C . VAL A 1 79 ? -15.688 26.094 4.656 1 98.69 79 VAL A C 1
ATOM 618 O O . VAL A 1 79 ? -16.547 25.219 4.531 1 98.69 79 VAL A O 1
ATOM 621 N N . VAL A 1 80 ? -14.836 26.047 5.684 1 98.5 80 VAL A N 1
ATOM 622 C CA . VAL A 1 80 ? -14.875 24.938 6.629 1 98.5 80 VAL A CA 1
ATOM 623 C C . VAL A 1 80 ? -15.648 25.359 7.879 1 98.5 80 VAL A C 1
ATOM 625 O O . VAL A 1 80 ? -15.547 26.5 8.328 1 98.5 80 VAL A O 1
ATOM 628 N N . THR A 1 81 ? -16.438 24.422 8.461 1 98.38 81 THR A N 1
ATOM 629 C CA . THR A 1 81 ? -17.234 24.688 9.664 1 98.38 81 THR A CA 1
ATOM 630 C C . THR A 1 81 ? -16.922 23.656 10.75 1 98.38 81 THR A C 1
ATOM 632 O O . THR A 1 81 ? -17.203 23.891 11.922 1 98.38 81 THR A O 1
ATOM 635 N N . HIS A 1 82 ? -16.391 22.547 10.406 1 98.62 82 HIS A N 1
ATOM 636 C CA . HIS A 1 82 ? -16.125 21.469 11.352 1 98.62 82 HIS A CA 1
ATOM 637 C C . HIS A 1 82 ? -14.633 21.312 11.609 1 98.62 82 HIS A C 1
ATOM 639 O O . HIS A 1 82 ? -14.195 21.344 12.758 1 98.62 82 HIS A O 1
ATOM 645 N N . ALA A 1 83 ? -13.828 21.172 10.594 1 98.88 83 ALA A N 1
ATOM 646 C CA . ALA A 1 83 ? -12.406 20.875 10.695 1 98.88 83 ALA A CA 1
ATOM 647 C C . ALA A 1 83 ? -11.625 22.078 11.211 1 98.88 83 ALA A C 1
ATOM 649 O O . ALA A 1 83 ? -11.945 23.219 10.875 1 98.88 83 ALA A O 1
ATOM 650 N N . ARG A 1 84 ? -10.672 21.828 11.992 1 98.88 84 ARG A N 1
ATOM 651 C CA . ARG A 1 84 ? -9.719 22.875 12.359 1 98.88 84 ARG A CA 1
ATOM 652 C C . ARG A 1 84 ? -8.633 23.031 11.297 1 98.88 84 ARG A C 1
ATOM 654 O O . ARG A 1 84 ? -8.195 22.047 10.703 1 98.88 84 ARG A O 1
ATOM 661 N N . ILE A 1 85 ? -8.203 24.266 11.094 1 98.94 85 ILE A N 1
ATOM 662 C CA . ILE A 1 85 ? -7.156 24.516 10.109 1 98.94 85 ILE A CA 1
ATOM 663 C C . ILE A 1 85 ? -5.785 24.406 10.766 1 98.94 85 ILE A C 1
ATOM 665 O O . ILE A 1 85 ? -5.52 25.062 11.773 1 98.94 85 ILE A O 1
ATOM 669 N N . ALA A 1 86 ? -4.984 23.531 10.266 1 98.94 86 ALA A N 1
ATOM 670 C CA . ALA A 1 86 ? -3.6 23.359 10.695 1 98.94 86 ALA A CA 1
ATOM 671 C C . ALA A 1 86 ? -2.635 23.969 9.68 1 98.94 86 ALA A C 1
ATOM 673 O O . ALA A 1 86 ? -3.002 24.203 8.523 1 98.94 86 ALA A O 1
ATOM 674 N N . THR A 1 87 ? -1.459 24.297 10.102 1 98.81 87 THR A N 1
ATOM 675 C CA . THR A 1 87 ? -0.373 24.703 9.219 1 98.81 87 THR A CA 1
ATOM 676 C C . THR A 1 87 ? 0.961 24.141 9.703 1 98.81 87 THR A C 1
ATOM 678 O O . THR A 1 87 ? 1.021 23.484 10.75 1 98.81 87 THR A O 1
ATOM 681 N N . LEU A 1 88 ? 1.98 24.219 8.883 1 98.69 88 LEU A N 1
ATOM 682 C CA . LEU A 1 88 ? 3.309 23.703 9.18 1 98.69 88 LEU A CA 1
ATOM 683 C C . LEU A 1 88 ? 4.355 24.812 9.133 1 98.69 88 LEU A C 1
ATOM 685 O O . LEU A 1 88 ? 4.336 25.641 8.227 1 98.69 88 LEU A O 1
ATOM 689 N N . LEU A 1 89 ? 5.16 24.828 10.117 1 98.31 89 LEU A N 1
ATOM 690 C CA . LEU A 1 89 ? 6.242 25.812 10.188 1 98.31 89 LEU A CA 1
ATOM 691 C C . LEU A 1 89 ? 7.586 25.109 10.414 1 98.31 89 LEU A C 1
ATOM 693 O O . LEU A 1 89 ? 7.711 24.266 11.297 1 98.31 89 LEU A O 1
ATOM 697 N N . LEU A 1 90 ? 8.539 25.344 9.625 1 95.75 90 LEU A N 1
ATOM 698 C CA . LEU A 1 90 ? 9.922 24.922 9.789 1 95.75 90 LEU A CA 1
ATOM 699 C C . LEU A 1 90 ? 10.789 26.062 10.297 1 95.75 90 LEU A C 1
ATOM 701 O O . LEU A 1 90 ? 10.922 27.094 9.625 1 95.75 90 LEU A O 1
ATOM 705 N N . PRO A 1 91 ? 11.391 25.812 11.438 1 95.88 91 PRO A N 1
ATOM 706 C CA . PRO A 1 91 ? 12.344 26.828 11.891 1 95.88 91 PRO A CA 1
ATOM 707 C C . PRO A 1 91 ? 13.438 27.125 10.867 1 95.88 91 PRO A C 1
ATOM 709 O O . PRO A 1 91 ? 14.008 26.188 10.289 1 95.88 91 PRO A O 1
ATOM 712 N N . GLY A 1 92 ? 13.703 28.359 10.633 1 89.38 92 GLY A N 1
ATOM 713 C CA . GLY A 1 92 ? 14.656 28.734 9.602 1 89.38 92 GLY A CA 1
ATOM 714 C C . GLY A 1 92 ? 14 29.172 8.305 1 89.38 92 GLY A C 1
ATOM 715 O O . GLY A 1 92 ? 14.609 29.875 7.5 1 89.38 92 GLY A O 1
ATOM 716 N N . ILE A 1 93 ? 12.75 28.734 8.125 1 91.12 93 ILE A N 1
ATOM 717 C CA . ILE A 1 93 ? 11.977 29.125 6.949 1 91.12 93 ILE A CA 1
ATOM 718 C C . ILE A 1 93 ? 10.844 30.062 7.371 1 91.12 93 ILE A C 1
ATOM 720 O O . ILE A 1 93 ? 10.773 31.203 6.906 1 91.12 93 ILE A O 1
ATOM 724 N N . GLY A 1 94 ? 10.062 29.656 8.219 1 94.25 94 GLY A N 1
ATOM 725 C CA . GLY A 1 94 ? 9.008 30.469 8.789 1 94.25 94 GLY A CA 1
ATOM 726 C C . GLY A 1 94 ? 9.398 31.125 10.102 1 94.25 94 GLY A C 1
ATOM 727 O O . GLY A 1 94 ? 10.141 30.531 10.898 1 94.25 94 GLY A O 1
ATOM 728 N N . THR A 1 95 ? 8.844 32.312 10.359 1 95.94 95 THR A N 1
ATOM 729 C CA . THR A 1 95 ? 9.102 33.031 11.602 1 95.94 95 THR A CA 1
ATOM 730 C C . THR A 1 95 ? 7.836 33.125 12.453 1 95.94 95 THR A C 1
ATOM 732 O O . THR A 1 95 ? 6.762 32.688 12.016 1 95.94 95 THR A O 1
ATOM 735 N N . VAL A 1 96 ? 8.039 33.562 13.711 1 97.19 96 VAL A N 1
ATOM 736 C CA . VAL A 1 96 ? 6.895 33.75 14.594 1 97.19 96 VAL A CA 1
ATOM 737 C C . VAL A 1 96 ? 5.93 34.75 14 1 97.19 96 VAL A C 1
ATOM 739 O O . VAL A 1 96 ? 4.719 34.688 14.234 1 97.19 96 VAL A O 1
ATOM 742 N N . HIS A 1 97 ? 6.461 35.719 13.211 1 97.56 97 HIS A N 1
ATOM 743 C CA . HIS A 1 97 ? 5.602 36.688 12.547 1 97.56 97 HIS A CA 1
ATOM 744 C C . HIS A 1 97 ? 4.695 36.031 11.523 1 97.56 97 HIS A C 1
ATOM 746 O O . HIS A 1 97 ? 3.502 36.312 11.445 1 97.56 97 HIS A O 1
ATOM 752 N N . HIS A 1 98 ? 5.254 35.156 10.758 1 97.5 98 HIS A N 1
ATOM 753 C CA . HIS A 1 98 ? 4.473 34.406 9.789 1 97.5 98 HIS A CA 1
ATOM 754 C C . HIS A 1 98 ? 3.436 33.531 10.484 1 97.5 98 HIS A C 1
ATOM 756 O O . HIS A 1 98 ? 2.332 33.312 9.969 1 97.5 98 HIS A O 1
ATOM 762 N N . LEU A 1 99 ? 3.836 33 11.625 1 98.44 99 LEU A N 1
ATOM 763 C CA . LEU A 1 99 ? 2.916 32.188 12.406 1 98.44 99 LEU A CA 1
ATOM 764 C C . LEU A 1 99 ? 1.726 33 12.883 1 98.44 99 LEU A C 1
ATOM 766 O O . LEU A 1 99 ? 0.585 32.531 12.844 1 98.44 99 LEU A O 1
ATOM 770 N N . LYS A 1 100 ? 1.982 34.219 13.352 1 98.56 100 LYS A N 1
ATOM 771 C CA . LYS A 1 100 ? 0.911 35.094 13.781 1 98.56 100 LYS A CA 1
ATOM 772 C C . LYS A 1 100 ? -0.032 35.438 12.625 1 98.56 100 LYS A C 1
ATOM 774 O O . LYS A 1 100 ? -1.25 35.469 12.812 1 98.56 100 LYS A O 1
ATOM 779 N N . GLU A 1 101 ? 0.528 35.688 11.477 1 98.5 101 GLU A N 1
ATOM 780 C CA . GLU A 1 101 ? -0.283 35.969 10.289 1 98.5 101 GLU A CA 1
ATOM 781 C C . GLU A 1 101 ? -1.18 34.781 9.961 1 98.5 101 GLU A C 1
ATOM 783 O O . GLU A 1 101 ? -2.348 34.938 9.609 1 98.5 101 GLU A O 1
ATOM 788 N N . ALA A 1 102 ? -0.598 33.531 10.031 1 98.75 102 ALA A N 1
ATOM 789 C CA . ALA A 1 102 ? -1.372 32.344 9.789 1 98.75 102 ALA A CA 1
ATOM 790 C C . ALA A 1 102 ? -2.502 32.188 10.805 1 98.75 102 ALA A C 1
ATOM 792 O O . ALA A 1 102 ? -3.623 31.812 10.445 1 98.75 102 ALA A O 1
ATOM 793 N N . TYR A 1 103 ? -2.201 32.438 12.078 1 98.75 103 TYR A N 1
ATOM 794 C CA . TYR A 1 103 ? -3.203 32.406 13.141 1 98.75 103 TYR A CA 1
ATOM 795 C C . TYR A 1 103 ? -4.332 33.406 12.844 1 98.75 103 TYR A C 1
ATOM 797 O O . TYR A 1 103 ? -5.512 33.031 12.953 1 98.75 103 TYR A O 1
ATOM 805 N N . ASP A 1 104 ? -3.973 34.625 12.469 1 98.69 104 ASP A N 1
ATOM 806 C CA . ASP A 1 104 ? -4.957 35.656 12.172 1 98.69 104 ASP A CA 1
ATOM 807 C C . ASP A 1 104 ? -5.824 35.25 10.977 1 98.69 104 ASP A C 1
ATOM 809 O O . ASP A 1 104 ? -7 35.625 10.914 1 98.69 104 ASP A O 1
ATOM 813 N N . ALA A 1 105 ? -5.258 34.5 10.07 1 98.69 105 ALA A N 1
ATOM 814 C CA . ALA A 1 105 ? -5.953 34.062 8.859 1 98.69 105 ALA A CA 1
ATOM 815 C C . ALA A 1 105 ? -6.898 32.906 9.141 1 98.69 105 ALA A C 1
ATOM 817 O O . ALA A 1 105 ? -7.773 32.594 8.328 1 98.69 105 ALA A O 1
ATOM 818 N N . GLY A 1 106 ? -6.703 32.219 10.297 1 98.62 106 GLY A N 1
ATOM 819 C CA . GLY A 1 106 ? -7.68 31.203 10.656 1 98.62 106 GLY A CA 1
ATOM 820 C C . GLY A 1 106 ? -7.047 29.922 11.148 1 98.62 106 GLY A C 1
ATOM 821 O O . GLY A 1 106 ? -7.738 29.031 11.664 1 98.62 106 GLY A O 1
ATOM 822 N N . ALA A 1 107 ? -5.734 29.734 11.055 1 98.81 107 ALA A N 1
ATOM 823 C CA . ALA A 1 107 ? -5.066 28.531 11.555 1 98.81 107 ALA A CA 1
ATOM 824 C C . ALA A 1 107 ? -5.164 28.438 13.07 1 98.81 107 ALA A C 1
ATOM 826 O O . ALA A 1 107 ? -5.039 29.438 13.773 1 98.81 107 ALA A O 1
ATOM 827 N N . ARG A 1 108 ? -5.402 27.266 13.547 1 98.88 108 ARG A N 1
ATOM 828 C CA . ARG A 1 108 ? -5.527 27.062 14.984 1 98.88 108 ARG A CA 1
ATOM 829 C C . ARG A 1 108 ? -4.57 25.984 15.477 1 98.88 108 ARG A C 1
ATOM 831 O O . ARG A 1 108 ? -4.344 25.844 16.672 1 98.88 108 ARG A O 1
ATOM 838 N N . ILE A 1 109 ? -4 25.203 14.57 1 98.94 109 ILE A N 1
ATOM 839 C CA . ILE A 1 109 ? -3.008 24.172 14.867 1 98.94 109 ILE A CA 1
ATOM 840 C C . ILE A 1 109 ? -1.706 24.5 14.133 1 98.94 109 ILE A C 1
ATOM 842 O O . ILE A 1 109 ? -1.721 24.844 12.953 1 98.94 109 ILE A O 1
ATOM 846 N N . VAL A 1 110 ? -0.615 24.438 14.828 1 98.88 110 VAL A N 1
ATOM 847 C CA . VAL A 1 110 ? 0.672 24.562 14.148 1 98.88 110 VAL A CA 1
ATOM 848 C C . VAL A 1 110 ? 1.527 23.328 14.438 1 98.88 110 VAL A C 1
ATOM 850 O O . VAL A 1 110 ? 1.568 22.844 15.57 1 98.88 110 VAL A O 1
ATOM 853 N N . ARG A 1 111 ? 2.045 22.781 13.461 1 98.88 111 ARG A N 1
ATOM 854 C CA . ARG A 1 111 ? 3.057 21.734 13.539 1 98.88 111 ARG A CA 1
ATOM 855 C C . ARG A 1 111 ? 4.453 22.297 13.297 1 98.88 111 ARG A C 1
ATOM 857 O O . ARG A 1 111 ? 4.766 22.75 12.195 1 98.88 111 ARG A O 1
ATOM 864 N N . VAL A 1 112 ? 5.238 22.344 14.305 1 98.81 112 VAL A N 1
ATOM 865 C CA . VAL A 1 112 ? 6.613 22.828 14.195 1 98.81 112 VAL A CA 1
ATOM 866 C C . VAL A 1 112 ? 7.539 21.672 13.82 1 98.81 112 VAL A C 1
ATOM 868 O O . VAL A 1 112 ? 7.797 20.781 14.641 1 98.81 112 VAL A O 1
ATOM 871 N N . ALA A 1 113 ? 8.07 21.75 12.602 1 98.31 113 ALA A N 1
ATOM 872 C CA . ALA A 1 113 ? 8.797 20.625 12.016 1 98.31 113 ALA A CA 1
ATOM 873 C C . ALA A 1 113 ? 10.305 20.828 12.117 1 98.31 113 ALA A C 1
ATOM 875 O O . ALA A 1 113 ? 10.812 21.906 11.812 1 98.31 113 ALA A O 1
ATOM 876 N N . THR A 1 114 ? 10.961 19.828 12.586 1 97.31 114 THR A N 1
ATOM 877 C CA . THR A 1 114 ? 12.414 19.781 12.648 1 97.31 114 THR A CA 1
ATOM 878 C C . THR A 1 114 ? 12.938 18.422 12.219 1 97.31 114 THR A C 1
ATOM 880 O O . THR A 1 114 ? 12.188 17.438 12.18 1 97.31 114 THR A O 1
ATOM 883 N N . HIS A 1 115 ? 14.203 18.438 11.805 1 95.5 115 HIS A N 1
ATOM 884 C CA . HIS A 1 115 ? 14.852 17.141 11.711 1 95.5 115 HIS A CA 1
ATOM 885 C C . HIS A 1 115 ? 14.789 16.391 13.039 1 95.5 115 HIS A C 1
ATOM 887 O O . HIS A 1 115 ? 14.875 17 14.109 1 95.5 115 HIS A O 1
ATOM 893 N N . CYS A 1 116 ? 14.766 15.094 13.055 1 96.5 116 CYS A N 1
ATOM 894 C CA . CYS A 1 116 ? 14.484 14.258 14.219 1 96.5 116 CYS A CA 1
ATOM 895 C C . CYS A 1 116 ? 15.625 14.336 15.227 1 96.5 116 CYS A C 1
ATOM 897 O O . CYS A 1 116 ? 15.492 13.859 16.359 1 96.5 116 CYS A O 1
ATOM 899 N N . THR A 1 117 ? 16.734 15.016 14.883 1 95.81 117 THR A N 1
ATOM 900 C CA . THR A 1 117 ? 17.828 15.156 15.828 1 95.81 117 THR A CA 1
ATOM 901 C C . THR A 1 117 ? 18.031 16.609 16.219 1 95.81 117 THR A C 1
ATOM 903 O O . THR A 1 117 ? 19.016 16.969 16.859 1 95.81 117 THR A O 1
ATOM 906 N N . GLU A 1 118 ? 17.125 17.469 15.789 1 96.75 118 GLU A N 1
ATOM 907 C CA . GLU A 1 118 ? 17.328 18.906 15.984 1 96.75 118 GLU A CA 1
ATOM 908 C C . GLU A 1 118 ? 16.094 19.562 16.609 1 96.75 118 GLU A C 1
ATOM 910 O O . GLU A 1 118 ? 15.688 20.656 16.188 1 96.75 118 GLU A O 1
ATOM 915 N N . ALA A 1 119 ? 15.539 18.906 17.531 1 97.38 119 ALA A N 1
ATOM 916 C CA . ALA A 1 119 ? 14.32 19.406 18.156 1 97.38 119 ALA A CA 1
ATOM 917 C C . ALA A 1 119 ? 14.578 20.719 18.875 1 97.38 119 ALA A C 1
ATOM 919 O O . ALA A 1 119 ? 13.648 21.5 19.125 1 97.38 119 ALA A O 1
ATOM 920 N N . ASP A 1 120 ? 15.797 21.031 19.219 1 97.44 120 ASP A N 1
ATOM 921 C CA . ASP A 1 120 ? 16.156 22.219 20.016 1 97.44 120 ASP A CA 1
ATOM 922 C C . ASP A 1 120 ? 15.773 23.5 19.297 1 97.44 120 ASP A C 1
ATOM 924 O O . ASP A 1 120 ? 15.461 24.5 19.938 1 97.44 120 ASP A O 1
ATOM 928 N N . VAL A 1 121 ? 15.766 23.5 18.016 1 97.25 121 VAL A N 1
ATOM 929 C CA . VAL A 1 121 ? 15.555 24.719 17.25 1 97.25 121 VAL A CA 1
ATOM 930 C C . VAL A 1 121 ? 14.078 25.094 17.25 1 97.25 121 VAL A C 1
ATOM 932 O O . VAL A 1 121 ? 13.695 26.156 16.781 1 97.25 121 VAL A O 1
ATOM 935 N N . SER A 1 122 ? 13.219 24.234 17.828 1 98.25 122 SER A N 1
ATOM 936 C CA . SER A 1 122 ? 11.773 24.438 17.75 1 98.25 122 SER A CA 1
ATOM 937 C C . SER A 1 122 ? 11.273 25.25 18.953 1 98.25 122 SER A C 1
ATOM 939 O O . SER A 1 122 ? 10.109 25.656 19 1 98.25 122 SER A O 1
ATOM 941 N N . ARG A 1 123 ? 12.047 25.531 19.969 1 98.38 123 ARG A N 1
ATOM 942 C CA . ARG A 1 123 ? 11.641 26.062 21.25 1 98.38 123 ARG A CA 1
ATOM 943 C C . ARG A 1 123 ? 10.875 27.375 21.094 1 98.38 123 ARG A C 1
ATOM 945 O O . ARG A 1 123 ? 9.781 27.531 21.625 1 98.38 123 ARG A O 1
ATOM 952 N N . GLN A 1 124 ? 11.461 28.281 20.406 1 98.25 124 GLN A N 1
ATOM 953 C CA . GLN A 1 124 ? 10.883 29.609 20.25 1 98.25 124 GLN A CA 1
ATOM 954 C C . GLN A 1 124 ? 9.508 29.531 19.609 1 98.25 124 GLN A C 1
ATOM 956 O O . GLN A 1 124 ? 8.562 30.188 20.062 1 98.25 124 GLN A O 1
ATOM 961 N N . HIS A 1 125 ? 9.398 28.766 18.547 1 98.62 125 HIS A N 1
ATOM 962 C CA . HIS A 1 125 ? 8.156 28.688 17.797 1 98.62 125 HIS A CA 1
ATOM 963 C C . HIS A 1 125 ? 7.07 27.969 18.578 1 98.62 125 HIS A C 1
ATOM 965 O O . HIS A 1 125 ? 5.906 28.375 18.562 1 98.62 125 HIS A O 1
ATOM 971 N N . ILE A 1 126 ? 7.426 26.922 19.281 1 98.75 126 ILE A N 1
ATOM 972 C CA . ILE A 1 126 ? 6.469 26.172 20.094 1 98.75 126 ILE A CA 1
ATOM 973 C C . ILE A 1 126 ? 5.945 27.062 21.219 1 98.75 126 ILE A C 1
ATOM 975 O O . ILE A 1 126 ? 4.734 27.141 21.438 1 98.75 126 ILE A O 1
ATOM 979 N N . ALA A 1 127 ? 6.863 27.75 21.875 1 98.38 127 ALA A N 1
ATOM 980 C CA . ALA A 1 127 ? 6.469 28.641 22.969 1 98.38 127 ALA A CA 1
ATOM 981 C C . ALA A 1 127 ? 5.531 29.734 22.484 1 98.38 127 ALA A C 1
ATOM 983 O O . ALA A 1 127 ? 4.527 30.047 23.125 1 98.38 127 ALA A O 1
ATOM 984 N N . TYR A 1 128 ? 5.906 30.344 21.375 1 98.62 128 TYR A N 1
ATOM 985 C CA . TYR A 1 128 ? 5.09 31.422 20.828 1 98.62 128 TYR A CA 1
ATOM 986 C C . TYR A 1 128 ? 3.709 30.922 20.438 1 98.62 128 TYR A C 1
ATOM 988 O O . TYR A 1 128 ? 2.701 31.594 20.672 1 98.62 128 TYR A O 1
ATOM 996 N N . ALA A 1 129 ? 3.631 29.734 19.797 1 98.69 129 ALA A N 1
ATOM 997 C CA . ALA A 1 129 ? 2.361 29.141 19.406 1 98.69 129 ALA A CA 1
ATOM 998 C C . ALA A 1 129 ? 1.46 28.906 20.609 1 98.69 129 ALA A C 1
ATOM 1000 O O . ALA A 1 129 ? 0.245 29.109 20.547 1 98.69 129 ALA A O 1
ATOM 1001 N N . ARG A 1 130 ? 2.049 28.484 21.719 1 98.38 130 ARG A N 1
ATOM 1002 C CA . ARG A 1 130 ? 1.301 28.281 22.953 1 98.38 130 ARG A CA 1
ATOM 1003 C C . ARG A 1 130 ? 0.743 29.609 23.484 1 98.38 130 ARG A C 1
ATOM 1005 O O . ARG A 1 130 ? -0.394 29.672 23.953 1 98.38 130 ARG A O 1
ATOM 1012 N N . GLU A 1 131 ? 1.554 30.578 23.406 1 98.19 131 GLU A N 1
ATOM 1013 C CA . GLU A 1 131 ? 1.106 31.891 23.828 1 98.19 131 GLU A CA 1
ATOM 1014 C C . GLU A 1 131 ? -0.089 32.375 23 1 98.19 131 GLU A C 1
ATOM 1016 O O . GLU A 1 131 ? -0.99 33.031 23.516 1 98.19 131 GLU A O 1
ATOM 1021 N N . LEU A 1 132 ? -0.092 32.031 21.719 1 98.25 132 LEU A N 1
ATOM 1022 C CA . LEU A 1 132 ? -1.184 32.406 20.828 1 98.25 132 LEU A CA 1
ATOM 1023 C C . LEU A 1 132 ? -2.43 31.578 21.109 1 98.25 132 LEU A C 1
ATOM 1025 O O . LEU A 1 132 ? -3.521 31.906 20.641 1 98.25 132 LEU A O 1
ATOM 1029 N N . GLY A 1 133 ? -2.266 30.469 21.906 1 98.25 133 GLY A N 1
ATOM 1030 C CA . GLY A 1 133 ? -3.383 29.594 22.219 1 98.25 133 GLY A CA 1
ATOM 1031 C C . GLY A 1 133 ? -3.611 28.516 21.172 1 98.25 133 GLY A C 1
ATOM 1032 O O . GLY A 1 133 ? -4.684 27.906 21.125 1 98.25 133 GLY A O 1
ATOM 1033 N N . MET A 1 134 ? -2.646 28.219 20.312 1 98.75 134 MET A N 1
ATOM 1034 C CA . MET A 1 134 ? -2.781 27.219 19.25 1 98.75 134 MET A CA 1
ATOM 1035 C C . MET A 1 134 ? -2.586 25.812 19.812 1 98.75 134 MET A C 1
ATOM 1037 O O . MET A 1 134 ? -1.946 25.641 20.859 1 98.75 134 MET A O 1
ATOM 1041 N N . ASP A 1 135 ? -3.268 24.859 19.188 1 98.75 135 ASP A N 1
ATOM 1042 C CA . ASP A 1 135 ? -2.848 23.469 19.344 1 98.75 135 ASP A CA 1
ATOM 1043 C C . ASP A 1 135 ? -1.455 23.25 18.75 1 98.75 135 ASP A C 1
ATOM 1045 O O . ASP A 1 135 ? -1.266 23.328 17.547 1 98.75 135 ASP A O 1
ATOM 1049 N N . THR A 1 136 ? -0.49 23.016 19.641 1 98.81 136 THR A N 1
ATOM 1050 C CA . THR A 1 136 ? 0.918 23.031 19.25 1 98.81 136 THR A CA 1
ATOM 1051 C C . THR A 1 136 ? 1.462 21.609 19.125 1 98.81 136 THR A C 1
ATOM 1053 O O . THR A 1 136 ? 1.48 20.859 20.109 1 98.81 136 THR A O 1
ATOM 1056 N N . VAL A 1 137 ? 1.954 21.281 17.938 1 98.88 137 VAL A N 1
ATOM 1057 C CA . VAL A 1 137 ? 2.408 19.938 17.609 1 98.88 137 VAL A CA 1
ATOM 1058 C C . VAL A 1 137 ? 3.902 19.953 17.281 1 98.88 137 VAL A C 1
ATOM 1060 O O . VAL A 1 137 ? 4.371 20.812 16.531 1 98.88 137 VAL A O 1
ATOM 1063 N N . GLY A 1 138 ? 4.656 19.094 17.953 1 98.88 138 GLY A N 1
ATOM 1064 C CA . GLY A 1 138 ? 6.016 18.812 17.516 1 98.88 138 GLY A CA 1
ATOM 1065 C C . GLY A 1 138 ? 6.09 17.781 16.406 1 98.88 138 GLY A C 1
ATOM 1066 O O . GLY A 1 138 ? 5.449 16.734 16.484 1 98.88 138 GLY A O 1
ATOM 1067 N N . PHE A 1 139 ? 6.793 18.062 15.344 1 98.75 139 PHE A N 1
ATOM 1068 C CA . PHE A 1 139 ? 6.852 17.281 14.117 1 98.75 139 PHE A CA 1
ATOM 1069 C C . PHE A 1 139 ? 8.289 16.875 13.805 1 98.75 139 PHE A C 1
ATOM 1071 O O . PHE A 1 139 ? 9.055 17.656 13.25 1 98.75 139 PHE A O 1
ATOM 1078 N N . LEU A 1 140 ? 8.633 15.586 14.07 1 98.5 140 LEU A N 1
ATOM 1079 C CA . LEU A 1 140 ? 10.008 15.125 13.961 1 98.5 140 LEU A CA 1
ATOM 1080 C C . LEU A 1 140 ? 10.242 14.406 12.633 1 98.5 140 LEU A C 1
ATOM 1082 O O . LEU A 1 140 ? 10.055 13.195 12.539 1 98.5 140 LEU A O 1
ATOM 1086 N N . MET A 1 141 ? 10.75 15.109 11.656 1 97 141 MET A N 1
ATOM 1087 C CA . MET A 1 141 ? 10.914 14.625 10.289 1 97 141 MET A CA 1
ATOM 1088 C C . MET A 1 141 ? 12.055 13.617 10.195 1 97 141 MET A C 1
ATOM 1090 O O . MET A 1 141 ? 12.984 13.656 11.008 1 97 141 MET A O 1
ATOM 1094 N N . MET A 1 142 ? 12 12.727 9.219 1 96.25 142 MET A N 1
ATOM 1095 C CA . MET A 1 142 ? 13.023 11.734 8.906 1 96.25 142 MET A CA 1
ATOM 1096 C C . MET A 1 142 ? 13.312 10.852 10.117 1 96.25 142 MET A C 1
ATOM 1098 O O . MET A 1 142 ? 14.477 10.617 10.453 1 96.25 142 MET A O 1
ATOM 1102 N N . SER A 1 143 ? 12.305 10.391 10.719 1 97.44 143 SER A N 1
ATOM 1103 C CA . SER A 1 143 ? 12.422 9.633 11.961 1 97.44 143 SER A CA 1
ATOM 1104 C C . SER A 1 143 ? 13.273 8.375 11.758 1 97.44 143 SER A C 1
ATOM 1106 O O . SER A 1 143 ? 13.875 7.871 12.711 1 97.44 143 SER A O 1
ATOM 1108 N N . HIS A 1 144 ? 13.344 7.859 10.555 1 96 144 HIS A N 1
ATOM 1109 C CA . HIS A 1 144 ? 14.078 6.625 10.289 1 96 144 HIS A CA 1
ATOM 1110 C C . HIS A 1 144 ? 15.578 6.832 10.445 1 96 144 HIS A C 1
ATOM 1112 O O . HIS A 1 144 ? 16.344 5.863 10.547 1 96 144 HIS A O 1
ATOM 1118 N N . MET A 1 145 ? 16.047 8.078 10.555 1 95.62 145 MET A N 1
ATOM 1119 C CA . MET A 1 145 ? 17.484 8.383 10.555 1 95.62 145 MET A CA 1
ATOM 1120 C C . MET A 1 145 ? 18.031 8.391 11.977 1 95.62 145 MET A C 1
ATOM 1122 O O . MET A 1 145 ? 19.234 8.594 12.18 1 95.62 145 MET A O 1
ATOM 1126 N N . THR A 1 146 ? 17.25 8.172 12.969 1 97.25 146 THR A N 1
ATOM 1127 C CA . THR A 1 146 ? 17.688 8.086 14.359 1 97.25 146 THR A CA 1
ATOM 1128 C C . THR A 1 146 ? 17.125 6.848 15.039 1 97.25 146 THR A C 1
ATOM 1130 O O . THR A 1 146 ? 16.344 6.105 14.438 1 97.25 146 THR A O 1
ATOM 1133 N N . THR A 1 147 ? 17.625 6.504 16.203 1 98.12 147 THR A N 1
ATOM 1134 C CA . THR A 1 147 ? 17.109 5.367 16.969 1 98.12 147 THR A CA 1
ATOM 1135 C C . THR A 1 147 ? 15.797 5.727 17.656 1 98.12 147 THR A C 1
ATOM 1137 O O . THR A 1 147 ? 15.516 6.902 17.891 1 98.12 147 THR A O 1
ATOM 1140 N N . PRO A 1 148 ? 14.984 4.699 17.938 1 98.69 148 PRO A N 1
ATOM 1141 C CA . PRO A 1 148 ? 13.75 4.953 18.688 1 98.69 148 PRO A CA 1
ATOM 1142 C C . PRO A 1 148 ? 14 5.715 20 1 98.69 148 PRO A C 1
ATOM 1144 O O . PRO A 1 148 ? 13.273 6.66 20.312 1 98.69 148 PRO A O 1
ATOM 1147 N N . GLN A 1 149 ? 15.023 5.395 20.719 1 98.62 149 GLN A N 1
ATOM 1148 C CA . GLN A 1 149 ? 15.32 6.004 22.016 1 98.62 149 GLN A CA 1
ATOM 1149 C C . GLN A 1 149 ? 15.703 7.473 21.844 1 98.62 149 GLN A C 1
ATOM 1151 O O . GLN A 1 149 ? 15.25 8.328 22.609 1 98.62 149 GLN A O 1
ATOM 1156 N N . ASN A 1 150 ? 16.562 7.727 20.859 1 98.69 150 ASN A N 1
ATOM 1157 C CA . ASN A 1 150 ? 16.938 9.117 20.641 1 98.69 150 ASN A CA 1
ATOM 1158 C C . ASN A 1 150 ? 15.758 9.953 20.156 1 98.69 150 ASN A C 1
ATOM 1160 O O . ASN A 1 150 ? 15.641 11.133 20.484 1 98.69 150 ASN A O 1
ATOM 1164 N N . LEU A 1 151 ? 14.938 9.359 19.344 1 98.81 151 LEU A N 1
ATOM 1165 C CA . LEU A 1 151 ? 13.727 10.047 18.906 1 98.81 151 LEU A CA 1
ATOM 1166 C C . LEU A 1 151 ? 12.883 10.469 20.109 1 98.81 151 LEU A C 1
ATOM 1168 O O . LEU A 1 151 ? 12.344 11.578 20.141 1 98.81 151 LEU A O 1
ATOM 1172 N N . ALA A 1 152 ? 12.758 9.586 21.062 1 98.81 152 ALA A N 1
ATOM 1173 C CA . ALA A 1 152 ? 11.992 9.859 22.281 1 98.81 152 ALA A CA 1
ATOM 1174 C C . ALA A 1 152 ? 12.602 11.023 23.062 1 98.81 152 ALA A C 1
ATOM 1176 O O . ALA A 1 152 ? 11.875 11.859 23.609 1 98.81 152 ALA A O 1
ATOM 1177 N N . VAL A 1 153 ? 13.898 11.078 23.109 1 98.81 153 VAL A N 1
ATOM 1178 C CA . VAL A 1 153 ? 14.586 12.164 23.797 1 98.81 153 VAL A CA 1
ATOM 1179 C C . VAL A 1 153 ? 14.258 13.492 23.125 1 98.81 153 VAL A C 1
ATOM 1181 O O . VAL A 1 153 ? 13.977 14.484 23.797 1 98.81 153 VAL A O 1
ATOM 1184 N N . GLU A 1 154 ? 14.344 13.508 21.812 1 98.81 154 GLU A N 1
ATOM 1185 C CA . GLU A 1 154 ? 14.023 14.719 21.047 1 98.81 154 GLU A CA 1
ATOM 1186 C C . GLU A 1 154 ? 12.555 15.094 21.219 1 98.81 154 GLU A C 1
ATOM 1188 O O . GLU A 1 154 ? 12.219 16.281 21.328 1 98.81 154 GLU A O 1
ATOM 1193 N N . ALA A 1 155 ? 11.695 14.125 21.219 1 98.88 155 ALA A N 1
ATOM 1194 C CA . ALA A 1 155 ? 10.273 14.352 21.469 1 98.88 155 ALA A CA 1
ATOM 1195 C C . ALA A 1 155 ? 10.047 15.016 22.812 1 98.88 155 ALA A C 1
ATOM 1197 O O . ALA A 1 155 ? 9.234 15.938 22.938 1 98.88 155 ALA A O 1
ATOM 1198 N N . LYS A 1 156 ? 10.727 14.547 23.812 1 98.81 156 LYS A N 1
ATOM 1199 C CA . LYS A 1 156 ? 10.602 15.078 25.172 1 98.81 156 LYS A CA 1
ATOM 1200 C C . LYS A 1 156 ? 11.008 16.547 25.219 1 98.81 156 LYS A C 1
ATOM 1202 O O . LYS A 1 156 ? 10.43 17.328 25.969 1 98.81 156 LYS A O 1
ATOM 1207 N N . LYS A 1 157 ? 12.031 16.922 24.453 1 98.75 157 LYS A N 1
ATOM 1208 C CA . LYS A 1 157 ? 12.406 18.328 24.375 1 98.75 157 LYS A CA 1
ATOM 1209 C C . LYS A 1 157 ? 11.242 19.188 23.891 1 98.75 157 LYS A C 1
ATOM 1211 O O . LYS A 1 157 ? 10.914 20.203 24.516 1 98.75 157 LYS A O 1
ATOM 1216 N N . MET A 1 158 ? 10.594 18.766 22.812 1 98.88 158 MET A N 1
ATOM 1217 C CA . MET A 1 158 ? 9.492 19.531 22.25 1 98.88 158 MET A CA 1
ATOM 1218 C C . MET A 1 158 ? 8.328 19.609 23.234 1 98.88 158 MET A C 1
ATOM 1220 O O . MET A 1 158 ? 7.672 20.656 23.344 1 98.88 158 MET A O 1
ATOM 1224 N N . GLU A 1 159 ? 8.07 18.484 23.891 1 98.81 159 GLU A N 1
ATOM 1225 C CA . GLU A 1 159 ? 7.062 18.484 24.953 1 98.81 159 GLU A CA 1
ATOM 1226 C C . GLU A 1 159 ? 7.387 19.531 26.016 1 98.81 159 GLU A C 1
ATOM 1228 O O . GLU A 1 159 ? 6.504 20.266 26.453 1 98.81 159 GLU A O 1
ATOM 1233 N N . SER A 1 160 ? 8.633 19.578 26.438 1 98.62 160 SER A N 1
ATOM 1234 C CA . SER A 1 160 ? 9.055 20.5 27.484 1 98.62 160 SER A CA 1
ATOM 1235 C C . SER A 1 160 ? 8.914 21.953 27.031 1 98.62 160 SER A C 1
ATOM 1237 O O . SER A 1 160 ? 8.781 22.859 27.859 1 98.62 160 SER A O 1
ATOM 1239 N N . TYR A 1 161 ? 8.953 22.188 25.719 1 98.62 161 TYR A N 1
ATOM 1240 C CA . TYR A 1 161 ? 8.797 23.531 25.172 1 98.62 161 TYR A CA 1
ATOM 1241 C C . TYR A 1 161 ? 7.332 23.922 25.094 1 98.62 161 TYR A C 1
ATOM 1243 O O . TYR A 1 161 ? 7.008 25.094 24.891 1 98.62 161 TYR A O 1
ATOM 1251 N N . GLY A 1 162 ? 6.398 22.891 25.266 1 98.56 162 GLY A N 1
ATOM 1252 C CA . GLY A 1 162 ? 4.984 23.219 25.312 1 98.56 162 GLY A CA 1
ATOM 1253 C C . GLY A 1 162 ? 4.16 22.453 24.297 1 98.56 162 GLY A C 1
ATOM 1254 O O . GLY A 1 162 ? 2.936 22.578 24.266 1 98.56 162 GLY A O 1
ATOM 1255 N N . ALA A 1 163 ? 4.738 21.625 23.438 1 98.75 163 ALA A N 1
ATOM 1256 C CA . ALA A 1 163 ? 3.975 20.812 22.484 1 98.75 163 ALA A CA 1
ATOM 1257 C C . ALA A 1 163 ? 3.02 19.875 23.203 1 98.75 163 ALA A C 1
ATOM 1259 O O . ALA A 1 163 ? 3.396 19.234 24.188 1 98.75 163 ALA A O 1
ATOM 1260 N N . THR A 1 164 ? 1.825 19.828 22.734 1 98.44 164 THR A N 1
ATOM 1261 C CA . THR A 1 164 ? 0.826 18.969 23.359 1 98.44 164 THR A CA 1
ATOM 1262 C C . THR A 1 164 ? 0.651 17.672 22.562 1 98.44 164 THR A C 1
ATOM 1264 O O . THR A 1 164 ? -0.086 16.781 22.969 1 98.44 164 THR A O 1
ATOM 1267 N N . CYS A 1 165 ? 1.251 17.578 21.453 1 98.81 165 CYS A N 1
ATOM 1268 C CA . CYS A 1 165 ? 1.28 16.406 20.594 1 98.81 165 CYS A CA 1
ATOM 1269 C C . CYS A 1 165 ? 2.629 16.266 19.891 1 98.81 165 CYS A C 1
ATOM 1271 O O . CYS A 1 165 ? 3.225 17.266 19.484 1 98.81 165 CYS A O 1
ATOM 1273 N N . ILE A 1 166 ? 3.127 15.031 19.781 1 98.94 166 ILE A N 1
ATOM 1274 C CA . ILE A 1 166 ? 4.387 14.781 19.078 1 98.94 166 ILE A CA 1
ATOM 1275 C C . ILE A 1 166 ? 4.164 13.797 17.938 1 98.94 166 ILE A C 1
ATOM 1277 O O . ILE A 1 166 ? 3.57 12.734 18.141 1 98.94 166 ILE A O 1
ATOM 1281 N N . TYR A 1 167 ? 4.664 14.156 16.781 1 98.94 167 TYR A N 1
ATOM 1282 C CA . TYR A 1 167 ? 4.504 13.305 15.594 1 98.94 167 TYR A CA 1
ATOM 1283 C C . TYR A 1 167 ? 5.789 12.547 15.289 1 98.94 167 TYR A C 1
ATOM 1285 O O . TYR A 1 167 ? 6.871 13.141 15.258 1 98.94 167 TYR A O 1
ATOM 1293 N N . VAL A 1 168 ? 5.656 11.258 15.078 1 98.81 168 VAL A N 1
ATOM 1294 C CA . VAL A 1 168 ? 6.648 10.445 14.383 1 98.81 168 VAL A CA 1
ATOM 1295 C C . VAL A 1 168 ? 6.438 10.562 12.875 1 98.81 168 VAL A C 1
ATOM 1297 O O . VAL A 1 168 ? 5.375 10.211 12.359 1 98.81 168 VAL A O 1
ATOM 1300 N N . VAL A 1 169 ? 7.422 11.023 12.156 1 98.69 169 VAL A N 1
ATOM 1301 C CA . VAL A 1 169 ? 7.219 11.422 10.766 1 98.69 169 VAL A CA 1
ATOM 1302 C C . VAL A 1 169 ? 8.102 10.57 9.859 1 98.69 169 VAL A C 1
ATOM 1304 O O . VAL A 1 169 ? 9.336 10.617 9.953 1 98.69 169 VAL A O 1
ATOM 1307 N N . ASP A 1 170 ? 7.5 9.812 9.008 1 97.94 170 ASP A N 1
ATOM 1308 C CA . ASP A 1 170 ? 8.172 8.977 8.023 1 97.94 170 ASP A CA 1
ATOM 1309 C C . ASP A 1 170 ? 8.336 9.711 6.695 1 97.94 170 ASP A C 1
ATOM 1311 O O . ASP A 1 170 ? 7.816 9.266 5.668 1 97.94 170 ASP A O 1
ATOM 1315 N N . SER A 1 171 ? 9.188 10.711 6.633 1 95.25 171 SER A N 1
ATOM 1316 C CA . SER A 1 171 ? 9.352 11.633 5.52 1 95.25 171 SER A CA 1
ATOM 1317 C C . SER A 1 171 ? 9.914 10.93 4.289 1 95.25 171 SER A C 1
ATOM 1319 O O . SER A 1 171 ? 9.727 11.391 3.162 1 95.25 171 SER A O 1
ATOM 1321 N N . GLY A 1 172 ? 10.609 9.906 4.469 1 95.25 172 GLY A N 1
ATOM 1322 C CA . GLY A 1 172 ? 11.203 9.172 3.359 1 95.25 172 GLY A CA 1
ATOM 1323 C C . GLY A 1 172 ? 10.391 7.973 2.932 1 95.25 172 GLY A C 1
ATOM 1324 O O . GLY A 1 172 ? 10.68 7.348 1.91 1 95.25 172 GLY A O 1
ATOM 1325 N N . GLY A 1 173 ? 9.328 7.688 3.713 1 97.62 173 GLY A N 1
ATOM 1326 C CA . GLY A 1 173 ? 8.617 6.449 3.451 1 97.62 173 GLY A CA 1
ATOM 1327 C C . GLY A 1 173 ? 9.492 5.219 3.576 1 97.62 173 GLY A C 1
ATOM 1328 O O . GLY A 1 173 ? 9.43 4.312 2.744 1 97.62 173 GLY A O 1
ATOM 1329 N N . ALA A 1 174 ? 10.344 5.219 4.59 1 97.31 174 ALA A N 1
ATOM 1330 C CA . ALA A 1 174 ? 11.391 4.207 4.676 1 97.31 174 ALA A CA 1
ATOM 1331 C C . ALA A 1 174 ? 11.219 3.34 5.922 1 97.31 174 ALA A C 1
ATOM 1333 O O . ALA A 1 174 ? 11.93 2.354 6.102 1 97.31 174 ALA A O 1
ATOM 1334 N N . LEU A 1 175 ? 10.266 3.691 6.762 1 98.44 175 LEU A N 1
ATOM 1335 C CA . LEU A 1 175 ? 10.07 2.936 7.996 1 98.44 175 LEU A CA 1
ATOM 1336 C C . LEU A 1 175 ? 9.289 1.65 7.727 1 98.44 175 LEU A C 1
ATOM 1338 O O . LEU A 1 175 ? 8.328 1.651 6.957 1 98.44 175 LEU A O 1
ATOM 1342 N N . SER A 1 176 ? 9.734 0.571 8.32 1 98.19 176 SER A N 1
ATOM 1343 C CA . SER A 1 176 ? 8.938 -0.651 8.375 1 98.19 176 SER A CA 1
ATOM 1344 C C . SER A 1 176 ? 7.887 -0.582 9.477 1 98.19 176 SER A C 1
ATOM 1346 O O . SER A 1 176 ? 7.891 0.348 10.289 1 98.19 176 SER A O 1
ATOM 1348 N N . MET A 1 177 ? 7.004 -1.578 9.492 1 98.62 177 MET A N 1
ATOM 1349 C CA . MET A 1 177 ? 5.996 -1.646 10.547 1 98.62 177 MET A CA 1
ATOM 1350 C C . MET A 1 177 ? 6.648 -1.795 11.914 1 98.62 177 MET A C 1
ATOM 1352 O O . MET A 1 177 ? 6.215 -1.171 12.883 1 98.62 177 MET A O 1
ATOM 1356 N N . GLN A 1 178 ? 7.684 -2.592 12.008 1 98 178 GLN A N 1
ATOM 1357 C CA . GLN A 1 178 ? 8.383 -2.787 13.273 1 98 178 GLN A CA 1
ATOM 1358 C C . GLN A 1 178 ? 9.102 -1.512 13.703 1 98 178 GLN A C 1
ATOM 1360 O O . GLN A 1 178 ? 9.141 -1.191 14.891 1 98 178 GLN A O 1
ATOM 1365 N N . ASP A 1 179 ? 9.703 -0.786 12.742 1 98.44 179 ASP A N 1
ATOM 1366 C CA . ASP A 1 179 ? 10.312 0.502 13.047 1 98.44 179 ASP A CA 1
ATOM 1367 C C . ASP A 1 179 ? 9.312 1.454 13.688 1 98.44 179 ASP A C 1
ATOM 1369 O O . ASP A 1 179 ? 9.641 2.154 14.648 1 98.44 179 ASP A O 1
ATOM 1373 N N . VAL A 1 180 ? 8.133 1.445 13.141 1 98.75 180 VAL A N 1
ATOM 1374 C CA . VAL A 1 180 ? 7.086 2.318 13.664 1 98.75 180 VAL A CA 1
ATOM 1375 C C . VAL A 1 180 ? 6.703 1.885 15.078 1 98.75 180 VAL A C 1
ATOM 1377 O O . VAL A 1 180 ? 6.594 2.717 15.977 1 98.75 180 VAL A O 1
ATOM 1380 N N . ARG A 1 181 ? 6.52 0.588 15.305 1 98.31 181 ARG A N 1
ATOM 1381 C CA . ARG A 1 181 ? 6.176 0.062 16.625 1 98.31 181 ARG A CA 1
ATOM 1382 C C . ARG A 1 181 ? 7.191 0.505 17.672 1 98.31 181 ARG A C 1
ATOM 1384 O O . ARG A 1 181 ? 6.82 1.011 18.734 1 98.31 181 ARG A O 1
ATOM 1391 N N . GLU A 1 182 ? 8.438 0.325 17.359 1 98.69 182 GLU A N 1
ATOM 1392 C CA . GLU A 1 182 ? 9.508 0.627 18.297 1 98.69 182 GLU A CA 1
ATOM 1393 C C . GLU A 1 182 ? 9.555 2.117 18.625 1 98.69 182 GLU A C 1
ATOM 1395 O O . GLU A 1 182 ? 9.797 2.498 19.781 1 98.69 182 GLU A O 1
ATOM 1400 N N . ARG A 1 183 ? 9.344 2.92 17.641 1 98.75 183 ARG A N 1
ATOM 1401 C CA . ARG A 1 183 ? 9.414 4.363 17.859 1 98.75 183 ARG A CA 1
ATOM 1402 C C . ARG A 1 183 ? 8.234 4.852 18.688 1 98.75 183 ARG A C 1
ATOM 1404 O O . ARG A 1 183 ? 8.406 5.68 19.594 1 98.75 183 ARG A O 1
ATOM 1411 N N . PHE A 1 184 ? 7.09 4.332 18.438 1 98.62 184 PHE A N 1
ATOM 1412 C CA . PHE A 1 184 ? 5.934 4.738 19.234 1 98.62 184 PHE A CA 1
ATOM 1413 C C . PHE A 1 184 ? 6.066 4.258 20.672 1 98.62 184 PHE A C 1
ATOM 1415 O O . PHE A 1 184 ? 5.727 4.984 21.609 1 98.62 184 PHE A O 1
ATOM 1422 N N . ARG A 1 185 ? 6.543 3.023 20.875 1 98.31 185 ARG A N 1
ATOM 1423 C CA . ARG A 1 185 ? 6.758 2.521 22.234 1 98.31 185 ARG A CA 1
ATOM 1424 C C . ARG A 1 185 ? 7.762 3.391 22.984 1 98.31 185 ARG A C 1
ATOM 1426 O O . ARG A 1 185 ? 7.52 3.773 24.125 1 98.31 185 ARG A O 1
ATOM 1433 N N . ALA A 1 186 ? 8.867 3.756 22.312 1 98.69 186 ALA A N 1
ATOM 1434 C CA . ALA A 1 186 ? 9.898 4.574 22.938 1 98.69 186 ALA A CA 1
ATOM 1435 C C . ALA A 1 186 ? 9.359 5.961 23.281 1 98.69 186 ALA A C 1
ATOM 1437 O O . ALA A 1 186 ? 9.602 6.473 24.391 1 98.69 186 ALA A O 1
ATOM 1438 N N . VAL A 1 187 ? 8.672 6.586 22.344 1 98.56 187 VAL A N 1
ATOM 1439 C CA . VAL A 1 187 ? 8.164 7.941 22.516 1 98.56 187 VAL A CA 1
ATOM 1440 C C . VAL A 1 187 ? 7.113 7.961 23.609 1 98.56 187 VAL A C 1
ATOM 1442 O O . VAL A 1 187 ? 7.141 8.828 24.484 1 98.56 187 VAL A O 1
ATOM 1445 N N . LYS A 1 188 ? 6.227 7.016 23.672 1 97.31 188 LYS A N 1
ATOM 1446 C CA . LYS A 1 188 ? 5.145 6.992 24.641 1 97.31 188 LYS A CA 1
ATOM 1447 C C . LYS A 1 188 ? 5.672 6.648 26.031 1 97.31 188 LYS A C 1
ATOM 1449 O O . LYS A 1 188 ? 5.121 7.098 27.047 1 97.31 188 LYS A O 1
ATOM 1454 N N . ASP A 1 189 ? 6.699 5.863 26.094 1 97.62 189 ASP A N 1
ATOM 1455 C CA . ASP A 1 189 ? 7.312 5.52 27.375 1 97.62 189 ASP A CA 1
ATOM 1456 C C . ASP A 1 189 ? 7.883 6.758 28.062 1 97.62 189 ASP A C 1
ATOM 1458 O O . ASP A 1 189 ? 7.926 6.828 29.297 1 97.62 189 ASP A O 1
ATOM 1462 N N . LEU A 1 190 ? 8.32 7.695 27.281 1 98.25 190 LEU A N 1
ATOM 1463 C CA . LEU A 1 190 ? 9.039 8.836 27.844 1 98.25 190 LEU A CA 1
ATOM 1464 C C . LEU A 1 190 ? 8.109 10.031 28.016 1 98.25 190 LEU A C 1
ATOM 1466 O O . LEU A 1 190 ? 8.305 10.844 28.922 1 98.25 190 LEU A O 1
ATOM 1470 N N . LEU A 1 191 ? 7.16 10.219 27.172 1 98.44 191 LEU A N 1
ATOM 1471 C CA . LEU A 1 191 ? 6.273 11.375 27.203 1 98.44 191 LEU A CA 1
ATOM 1472 C C . LEU A 1 191 ? 5.254 11.25 28.328 1 98.44 191 LEU A C 1
ATOM 1474 O O . LEU A 1 191 ? 5 10.156 28.828 1 98.44 191 LEU A O 1
ATOM 1478 N N . GLU A 1 192 ? 4.711 12.352 28.766 1 97.88 192 GLU A N 1
ATOM 1479 C CA . GLU A 1 192 ? 3.58 12.336 29.688 1 97.88 192 GLU A CA 1
ATOM 1480 C C . GLU A 1 192 ? 2.357 11.68 29.047 1 97.88 192 GLU A C 1
ATOM 1482 O O . GLU A 1 192 ? 2.115 11.836 27.844 1 97.88 192 GLU A O 1
ATOM 1487 N N . PRO A 1 193 ? 1.539 10.992 29.828 1 95.69 193 PRO A N 1
ATOM 1488 C CA . PRO A 1 193 ? 0.358 10.305 29.297 1 95.69 193 PRO A CA 1
ATOM 1489 C C . PRO A 1 193 ? -0.616 11.258 28.609 1 95.69 193 PRO A C 1
ATOM 1491 O O . PRO A 1 193 ? -1.358 10.852 27.703 1 95.69 193 PRO A O 1
ATOM 1494 N N . SER A 1 194 ? -0.521 12.508 29.047 1 97.06 194 SER A N 1
ATOM 1495 C CA . SER A 1 194 ? -1.461 13.477 28.5 1 97.06 194 SER A CA 1
ATOM 1496 C C . SER A 1 194 ? -0.99 14 27.141 1 97.06 194 SER A C 1
ATOM 1498 O O . SER A 1 194 ? -1.771 14.594 26.406 1 97.06 194 SER A O 1
ATOM 1500 N N . THR A 1 195 ? 0.255 13.859 26.844 1 98.38 195 THR A N 1
ATOM 1501 C CA . THR A 1 195 ? 0.776 14.289 25.562 1 98.38 195 THR A CA 1
ATOM 1502 C C . THR A 1 195 ? 0.354 13.32 24.453 1 98.38 195 THR A C 1
ATOM 1504 O O . THR A 1 195 ? 0.656 12.125 24.516 1 98.38 195 THR A O 1
ATOM 1507 N N . GLN A 1 196 ? -0.335 13.805 23.469 1 98.38 196 GLN A N 1
ATOM 1508 C CA . GLN A 1 196 ? -0.778 12.977 22.344 1 98.38 196 GLN A CA 1
ATOM 1509 C C . GLN A 1 196 ? 0.383 12.641 21.406 1 98.38 196 GLN A C 1
ATOM 1511 O O . GLN A 1 196 ? 1.423 13.297 21.453 1 98.38 196 GLN A O 1
ATOM 1516 N N . THR A 1 197 ? 0.213 11.578 20.641 1 98.62 197 THR A N 1
ATOM 1517 C CA . THR A 1 197 ? 1.169 11.219 19.609 1 98.62 197 THR A CA 1
ATOM 1518 C C . THR A 1 197 ? 0.481 11.117 18.25 1 98.62 197 THR A C 1
ATOM 1520 O O . THR A 1 197 ? -0.726 10.875 18.172 1 98.62 197 THR A O 1
ATOM 1523 N N . GLY A 1 198 ? 1.231 11.438 17.188 1 98.81 198 GLY A N 1
ATOM 1524 C CA . GLY A 1 198 ? 0.716 11.344 15.828 1 98.81 198 GLY A CA 1
ATOM 1525 C C . GLY A 1 198 ? 1.672 10.656 14.867 1 98.81 198 GLY A C 1
ATOM 1526 O O . GLY A 1 198 ? 2.857 10.508 15.172 1 98.81 198 GLY A O 1
ATOM 1527 N N . ILE A 1 199 ? 1.151 10.18 13.742 1 98.94 199 ILE A N 1
ATOM 1528 C CA . ILE A 1 199 ? 1.945 9.547 12.695 1 98.94 199 ILE A CA 1
ATOM 1529 C C . ILE A 1 199 ? 1.727 10.273 11.367 1 98.94 199 ILE A C 1
ATOM 1531 O O . ILE A 1 199 ? 0.606 10.68 11.055 1 98.94 199 ILE A O 1
ATOM 1535 N N . HIS A 1 200 ? 2.732 10.617 10.695 1 98.88 200 HIS A N 1
ATOM 1536 C CA . HIS A 1 200 ? 2.785 11.062 9.305 1 98.88 200 HIS A CA 1
ATOM 1537 C C . HIS A 1 200 ? 3.586 10.094 8.445 1 98.88 200 HIS A C 1
ATOM 1539 O O . HIS A 1 200 ? 4.82 10.141 8.43 1 98.88 200 HIS A O 1
ATOM 1545 N N . ALA A 1 201 ? 2.869 9.266 7.684 1 98.69 201 ALA A N 1
ATOM 1546 C CA . ALA A 1 201 ? 3.543 8.188 6.969 1 98.69 201 ALA A CA 1
ATOM 1547 C C . ALA A 1 201 ? 3.479 8.406 5.461 1 98.69 201 ALA A C 1
ATOM 1549 O O . ALA A 1 201 ? 2.408 8.672 4.91 1 98.69 201 ALA A O 1
ATOM 1550 N N . HIS A 1 202 ? 4.613 8.328 4.832 1 98.56 202 HIS A N 1
ATOM 1551 C CA . HIS A 1 202 ? 4.66 8.328 3.373 1 98.56 202 HIS A CA 1
ATOM 1552 C C . HIS A 1 202 ? 4.547 6.91 2.818 1 98.56 202 HIS A C 1
ATOM 1554 O O . HIS A 1 202 ? 4.73 5.934 3.549 1 98.56 202 HIS A O 1
ATOM 1560 N N . HIS A 1 203 ? 4.297 6.828 1.533 1 98.06 203 HIS A N 1
ATOM 1561 C CA . HIS A 1 203 ? 3.832 5.586 0.925 1 98.06 203 HIS A CA 1
ATOM 1562 C C . HIS A 1 203 ? 4.863 5.031 -0.054 1 98.06 203 HIS A C 1
ATOM 1564 O O . HIS A 1 203 ? 4.551 4.164 -0.869 1 98.06 203 HIS A O 1
ATOM 1570 N N . ASN A 1 204 ? 6.133 5.43 0.047 1 98.25 204 ASN A N 1
ATOM 1571 C CA . ASN A 1 204 ? 7.148 5.117 -0.952 1 98.25 204 ASN A CA 1
ATOM 1572 C C . ASN A 1 204 ? 7.418 3.617 -1.023 1 98.25 204 ASN A C 1
ATOM 1574 O O . ASN A 1 204 ? 7.758 3.094 -2.086 1 98.25 204 ASN A O 1
ATOM 1578 N N . LEU A 1 205 ? 7.246 2.869 0.078 1 98.5 205 LEU A N 1
ATOM 1579 C CA . LEU A 1 205 ? 7.391 1.419 0.117 1 98.5 205 LEU A CA 1
ATOM 1580 C C . LEU A 1 205 ? 6.027 0.737 0.194 1 98.5 205 LEU A C 1
ATOM 1582 O O . LEU A 1 205 ? 5.938 -0.434 0.57 1 98.5 205 LEU A O 1
ATOM 1586 N N . SER A 1 206 ? 4.984 1.468 -0.022 1 98.31 206 SER A N 1
ATOM 1587 C CA . SER A 1 206 ? 3.602 1.003 0.035 1 98.31 206 SER A CA 1
ATOM 1588 C C . SER A 1 206 ? 3.219 0.578 1.449 1 98.31 206 SER A C 1
ATOM 1590 O O . SER A 1 206 ? 2.441 -0.362 1.632 1 98.31 206 SER A O 1
ATOM 1592 N N . LEU A 1 207 ? 3.803 1.233 2.451 1 98.81 207 LEU A N 1
ATOM 1593 C CA . LEU A 1 207 ? 3.531 0.833 3.826 1 98.81 207 LEU A CA 1
ATOM 1594 C C . LEU A 1 207 ? 2.836 1.955 4.59 1 98.81 207 LEU A C 1
ATOM 1596 O O . LEU A 1 207 ? 2.635 1.854 5.805 1 98.81 207 LEU A O 1
ATOM 1600 N N . GLY A 1 208 ? 2.486 3.041 3.871 1 98.75 208 GLY A N 1
ATOM 1601 C CA . GLY A 1 208 ? 1.897 4.184 4.551 1 98.75 208 GLY A CA 1
ATOM 1602 C C . GLY A 1 208 ? 0.653 3.832 5.344 1 98.75 208 GLY A C 1
ATOM 1603 O O . GLY A 1 208 ? 0.503 4.25 6.492 1 98.75 208 GLY A O 1
ATOM 1604 N N . VAL A 1 209 ? -0.271 3.061 4.746 1 98.88 209 VAL A N 1
ATOM 1605 C CA . VAL A 1 209 ? -1.501 2.658 5.418 1 98.88 209 VAL A CA 1
ATOM 1606 C C . VAL A 1 209 ? -1.177 1.686 6.551 1 98.88 209 VAL A C 1
ATOM 1608 O O . VAL A 1 209 ? -1.652 1.853 7.676 1 98.88 209 VAL A O 1
ATOM 1611 N N . ALA A 1 210 ? -0.334 0.71 6.277 1 98.88 210 ALA A N 1
ATOM 1612 C CA . ALA A 1 210 ? 0.051 -0.288 7.27 1 98.88 210 ALA A CA 1
ATOM 1613 C C . ALA A 1 210 ? 0.737 0.366 8.469 1 98.88 210 ALA A C 1
ATOM 1615 O O . ALA A 1 210 ? 0.447 0.028 9.617 1 98.88 210 ALA A O 1
ATOM 1616 N N . ASN A 1 211 ? 1.651 1.278 8.18 1 98.88 211 ASN A N 1
ATOM 1617 C CA . ASN A 1 211 ? 2.367 1.976 9.242 1 98.88 211 ASN A CA 1
ATOM 1618 C C . ASN A 1 211 ? 1.425 2.818 10.094 1 98.88 211 ASN A C 1
ATOM 1620 O O . ASN A 1 211 ? 1.61 2.93 11.305 1 98.88 211 ASN A O 1
ATOM 1624 N N . SER A 1 212 ? 0.459 3.43 9.484 1 98.88 212 SER A N 1
ATOM 1625 C CA . SER A 1 212 ? -0.548 4.184 10.227 1 98.88 212 SER A CA 1
ATOM 1626 C C . SER A 1 212 ? -1.371 3.271 11.125 1 98.88 212 SER A C 1
ATOM 1628 O O . SER A 1 212 ? -1.658 3.619 12.273 1 98.88 212 SER A O 1
ATOM 1630 N N . ILE A 1 213 ? -1.732 2.1 10.641 1 98.75 213 ILE A N 1
ATOM 1631 C CA . ILE A 1 213 ? -2.482 1.129 11.43 1 98.75 213 ILE A CA 1
ATOM 1632 C C . ILE A 1 213 ? -1.649 0.683 12.633 1 98.75 213 ILE A C 1
ATOM 1634 O O . ILE A 1 213 ? -2.139 0.665 13.758 1 98.75 213 ILE A O 1
ATOM 1638 N N . VAL A 1 214 ? -0.385 0.377 12.406 1 98.56 214 VAL A N 1
ATOM 1639 C CA . VAL A 1 214 ? 0.511 -0.09 13.461 1 98.56 214 VAL A CA 1
ATOM 1640 C C . VAL A 1 214 ? 0.68 1 14.516 1 98.56 214 VAL A C 1
ATOM 1642 O O . VAL A 1 214 ? 0.716 0.711 15.719 1 98.56 214 VAL A O 1
ATOM 1645 N N . ALA A 1 215 ? 0.785 2.242 14.031 1 98.62 215 ALA A N 1
ATOM 1646 C CA . ALA A 1 215 ? 0.89 3.357 14.977 1 98.62 215 ALA A CA 1
ATOM 1647 C C . ALA A 1 215 ? -0.322 3.408 15.898 1 98.62 215 ALA A C 1
ATOM 1649 O O . ALA A 1 215 ? -0.177 3.576 17.109 1 98.62 215 ALA A O 1
ATOM 1650 N N . VAL A 1 216 ? -1.514 3.246 15.367 1 98.31 216 VAL A N 1
ATOM 1651 C CA . VAL A 1 216 ? -2.742 3.279 16.156 1 98.31 216 VAL A CA 1
ATOM 1652 C C . VAL A 1 216 ? -2.742 2.133 17.156 1 98.31 216 VAL A C 1
ATOM 1654 O O . VAL A 1 216 ? -3.111 2.32 18.328 1 98.31 216 VAL A O 1
ATOM 1657 N N . GLU A 1 217 ? -2.318 0.968 16.703 1 97.25 217 GLU A N 1
ATOM 1658 C CA . GLU A 1 217 ? -2.246 -0.193 17.594 1 97.25 217 GLU A CA 1
ATOM 1659 C C . GLU A 1 217 ? -1.306 0.064 18.766 1 97.25 217 GLU A C 1
ATOM 1661 O O . GLU A 1 217 ? -1.464 -0.527 19.828 1 97.25 217 GLU A O 1
ATOM 1666 N N . GLU A 1 218 ? -0.327 0.953 18.578 1 97.12 218 GLU A N 1
ATOM 1667 C CA . GLU A 1 218 ? 0.635 1.287 19.625 1 97.12 218 GLU A CA 1
ATOM 1668 C C . GLU A 1 218 ? 0.204 2.531 20.391 1 97.12 218 GLU A C 1
ATOM 1670 O O . GLU A 1 218 ? 0.998 3.115 21.141 1 97.12 218 GLU A O 1
ATOM 1675 N N . GLY A 1 219 ? -0.988 3.012 20.172 1 96.38 219 GLY A N 1
ATOM 1676 C CA . GLY A 1 219 ? -1.558 4.059 21 1 96.38 219 GLY A CA 1
ATOM 1677 C C . GLY A 1 219 ? -1.52 5.426 20.359 1 96.38 219 GLY A C 1
ATOM 1678 O O . GLY A 1 219 ? -1.772 6.441 21.016 1 96.38 219 GLY A O 1
ATOM 1679 N N . CYS A 1 220 ? -1.21 5.496 19.109 1 97.81 220 CYS A N 1
ATOM 1680 C CA . CYS A 1 220 ? -1.209 6.762 18.391 1 97.81 220 CYS A CA 1
ATOM 1681 C C . CYS A 1 220 ? -2.592 7.406 18.422 1 97.81 220 CYS A C 1
ATOM 1683 O O . CYS A 1 220 ? -3.604 6.715 18.281 1 97.81 220 CYS A O 1
ATOM 1685 N N . ASP A 1 221 ? -2.617 8.734 18.5 1 97.94 221 ASP A N 1
ATOM 1686 C CA . ASP A 1 221 ? -3.873 9.477 18.625 1 97.94 221 ASP A CA 1
ATOM 1687 C C . ASP A 1 221 ? -4.266 10.109 17.297 1 97.94 221 ASP A C 1
ATOM 1689 O O . ASP A 1 221 ? -5.441 10.117 16.922 1 97.94 221 ASP A O 1
ATOM 1693 N N . ARG A 1 222 ? -3.312 10.695 16.578 1 98.81 222 ARG A N 1
ATOM 1694 C CA . ARG A 1 222 ? -3.576 11.492 15.383 1 98.81 222 ARG A CA 1
ATOM 1695 C C . ARG A 1 222 ? -2.924 10.867 14.156 1 98.81 222 ARG A C 1
ATOM 1697 O O . ARG A 1 222 ? -1.746 10.5 14.188 1 98.81 222 ARG A O 1
ATOM 1704 N N . ILE A 1 223 ? -3.686 10.703 13.094 1 98.88 223 ILE A N 1
ATOM 1705 C CA . ILE A 1 223 ? -3.188 10.07 11.875 1 98.88 223 ILE A CA 1
ATOM 1706 C C . ILE A 1 223 ? -3.244 11.062 10.719 1 98.88 223 ILE A C 1
ATOM 1708 O O . ILE A 1 223 ? -4.316 11.578 10.383 1 98.88 223 ILE A O 1
ATOM 1712 N N . ASP A 1 224 ? -2.107 11.344 10.125 1 98.94 224 ASP A N 1
ATOM 1713 C CA . ASP A 1 224 ? -2.057 12.117 8.891 1 98.94 224 ASP A CA 1
ATOM 1714 C C . ASP A 1 224 ? -2.316 11.234 7.676 1 98.94 224 ASP A C 1
ATOM 1716 O O . ASP A 1 224 ? -1.792 10.125 7.586 1 98.94 224 ASP A O 1
ATOM 1720 N N . ALA A 1 225 ? -3.078 11.688 6.805 1 98.81 225 ALA A N 1
ATOM 1721 C CA . ALA A 1 225 ? -3.326 11.047 5.516 1 98.81 225 ALA A CA 1
ATOM 1722 C C . ALA A 1 225 ? -3.801 12.062 4.48 1 98.81 225 ALA A C 1
ATOM 1724 O O . ALA A 1 225 ? -4.066 13.227 4.816 1 98.81 225 ALA A O 1
ATOM 1725 N N . SER A 1 226 ? -3.771 11.719 3.24 1 98.81 226 SER A N 1
ATOM 1726 C CA . SER A 1 226 ? -4.145 12.633 2.166 1 98.81 226 SER A CA 1
ATOM 1727 C C . SER A 1 226 ? -5.059 11.953 1.152 1 98.81 226 SER A C 1
ATOM 1729 O O . SER A 1 226 ? -4.891 10.766 0.854 1 98.81 226 SER A O 1
ATOM 1731 N N . LEU A 1 227 ? -6.016 12.734 0.643 1 98.88 227 LEU A N 1
ATOM 1732 C CA . LEU A 1 227 ? -6.879 12.219 -0.412 1 98.88 227 LEU A CA 1
ATOM 1733 C C . LEU A 1 227 ? -6.059 11.75 -1.608 1 98.88 227 LEU A C 1
ATOM 1735 O O . LEU A 1 227 ? -5.172 12.461 -2.076 1 98.88 227 LEU A O 1
ATOM 1739 N N . ALA A 1 228 ? -6.379 10.5 -2.119 1 98.31 228 ALA A N 1
ATOM 1740 C CA . ALA A 1 228 ? -5.711 9.891 -3.266 1 98.31 228 ALA A CA 1
ATOM 1741 C C . ALA A 1 228 ? -4.211 9.75 -3.021 1 98.31 228 ALA A C 1
ATOM 1743 O O . ALA A 1 228 ? -3.428 9.664 -3.971 1 98.31 228 ALA A O 1
ATOM 1744 N N . GLY A 1 229 ? -3.824 9.875 -1.754 1 98.44 229 GLY A N 1
ATOM 1745 C CA . GLY A 1 229 ? -2.428 9.703 -1.388 1 98.44 229 GLY A CA 1
ATOM 1746 C C . GLY A 1 229 ? -1.541 10.828 -1.885 1 98.44 229 GLY A C 1
ATOM 1747 O O . GLY A 1 229 ? -0.336 10.648 -2.066 1 98.44 229 GLY A O 1
ATOM 1748 N N . MET A 1 230 ? -2.047 11.992 -2.07 1 98.19 230 MET A N 1
ATOM 1749 C CA . MET A 1 230 ? -1.24 13.117 -2.533 1 98.19 230 MET A CA 1
ATOM 1750 C C . MET A 1 230 ? -0.081 13.383 -1.579 1 98.19 230 MET A C 1
ATOM 1752 O O . MET A 1 230 ? -0.228 13.242 -0.364 1 98.19 230 MET A O 1
ATOM 1756 N N . GLY A 1 231 ? 1.042 13.797 -2.102 1 97.25 231 GLY A N 1
ATOM 1757 C CA . GLY A 1 231 ? 2.189 14.133 -1.278 1 97.25 231 GLY A CA 1
ATOM 1758 C C . GLY A 1 231 ? 3.506 14.055 -2.027 1 97.25 231 GLY A C 1
ATOM 1759 O O . GLY A 1 231 ? 3.527 13.781 -3.23 1 97.25 231 GLY A O 1
ATOM 1760 N N . ALA A 1 232 ? 4.582 14.367 -1.407 1 95.06 232 ALA A N 1
ATOM 1761 C CA . ALA A 1 232 ? 5.922 14.211 -1.968 1 95.06 232 ALA A CA 1
ATOM 1762 C C . ALA A 1 232 ? 6.25 12.734 -2.197 1 95.06 232 ALA A C 1
ATOM 1764 O O . ALA A 1 232 ? 5.75 11.859 -1.483 1 95.06 232 ALA A O 1
ATOM 1765 N N . GLY A 1 233 ? 7.113 12.477 -3.273 1 95.56 233 GLY A N 1
ATOM 1766 C CA . GLY A 1 233 ? 7.43 11.094 -3.592 1 95.56 233 GLY A CA 1
ATOM 1767 C C . GLY A 1 233 ? 6.227 10.297 -4.07 1 95.56 233 GLY A C 1
ATOM 1768 O O . GLY A 1 233 ? 5.52 10.727 -4.988 1 95.56 233 GLY A O 1
ATOM 1769 N N . ALA A 1 234 ? 6.02 9.109 -3.473 1 97.12 234 ALA A N 1
ATOM 1770 C CA . ALA A 1 234 ? 4.852 8.297 -3.811 1 97.12 234 ALA A CA 1
ATOM 1771 C C . ALA A 1 234 ? 3.625 8.75 -3.025 1 97.12 234 ALA A C 1
ATOM 1773 O O . ALA A 1 234 ? 2.564 8.125 -3.105 1 97.12 234 ALA A O 1
ATOM 1774 N N . GLY A 1 235 ? 3.824 9.828 -2.236 1 97.62 235 GLY A N 1
ATOM 1775 C CA . GLY A 1 235 ? 2.693 10.414 -1.53 1 97.62 235 GLY A CA 1
ATOM 1776 C C . GLY A 1 235 ? 2.572 9.938 -0.096 1 97.62 235 GLY A C 1
ATOM 1777 O O . GLY A 1 235 ? 3.467 9.258 0.415 1 97.62 235 GLY A O 1
ATOM 1778 N N . ASN A 1 236 ? 1.52 10.461 0.587 1 98.56 236 ASN A N 1
ATOM 1779 C CA . ASN A 1 236 ? 1.155 10.078 1.947 1 98.56 236 ASN A CA 1
ATOM 1780 C C . ASN A 1 236 ? 0.295 8.812 1.962 1 98.56 236 ASN A C 1
ATOM 1782 O O . ASN A 1 236 ? -0.09 8.312 0.906 1 98.56 236 ASN A O 1
ATOM 1786 N N . ALA A 1 237 ? 0.053 8.266 3.139 1 98.62 237 ALA A N 1
ATOM 1787 C CA . ALA A 1 237 ? -1.016 7.277 3.258 1 98.62 237 ALA A CA 1
ATOM 1788 C C . ALA A 1 237 ? -2.314 7.797 2.65 1 98.62 237 ALA A C 1
ATOM 1790 O O . ALA A 1 237 ? -2.789 8.875 3.014 1 98.62 237 ALA A O 1
ATOM 1791 N N . PRO A 1 238 ? -2.859 7.051 1.69 1 98.81 238 PRO A N 1
ATOM 1792 C CA . PRO A 1 238 ? -4.137 7.52 1.151 1 98.81 238 PRO A CA 1
ATOM 1793 C C . PRO A 1 238 ? -5.246 7.551 2.203 1 98.81 238 PRO A C 1
ATOM 1795 O O . PRO A 1 238 ? -5.492 6.547 2.873 1 98.81 238 PRO A O 1
ATOM 1798 N N . LEU A 1 239 ? -5.902 8.656 2.309 1 98.94 239 LEU A N 1
ATOM 1799 C CA . LEU A 1 239 ? -6.859 8.914 3.381 1 98.94 239 LEU A CA 1
ATOM 1800 C C . LEU A 1 239 ? -8.062 7.984 3.271 1 98.94 239 LEU A C 1
ATOM 1802 O O . LEU A 1 239 ? -8.445 7.34 4.25 1 98.94 239 LEU A O 1
ATOM 1806 N N . GLU A 1 240 ? -8.68 7.879 2.072 1 98.88 240 GLU A N 1
ATOM 1807 C CA . GLU A 1 240 ? -9.852 7.031 1.887 1 98.88 240 GLU A CA 1
ATOM 1808 C C . GLU A 1 240 ? -9.516 5.562 2.123 1 98.88 240 GLU A C 1
ATOM 1810 O O . GLU A 1 240 ? -10.367 4.797 2.588 1 98.88 240 GLU A O 1
ATOM 1815 N N . VAL A 1 241 ? -8.312 5.168 1.857 1 98.88 241 VAL A N 1
ATOM 1816 C CA . VAL A 1 241 ? -7.898 3.779 2.031 1 98.88 241 VAL A CA 1
ATOM 1817 C C . VAL A 1 241 ? -7.695 3.482 3.516 1 98.88 241 VAL A C 1
ATOM 1819 O O . VAL A 1 241 ? -8.133 2.443 4.012 1 98.88 241 VAL A O 1
ATOM 1822 N N . PHE A 1 242 ? -7.02 4.418 4.238 1 98.94 242 PHE A N 1
ATOM 1823 C CA . PHE A 1 242 ? -6.855 4.238 5.676 1 98.94 242 PHE A CA 1
ATOM 1824 C C . PHE A 1 242 ? -8.211 4.16 6.371 1 98.94 242 PHE A C 1
ATOM 1826 O O . PHE A 1 242 ? -8.43 3.295 7.223 1 98.94 242 PHE A O 1
ATOM 1833 N N . VAL A 1 243 ? -9.102 5.059 6.027 1 98.88 243 VAL A N 1
ATOM 1834 C CA . VAL A 1 243 ? -10.414 5.105 6.656 1 98.88 243 VAL A CA 1
ATOM 1835 C C . VAL A 1 243 ? -11.172 3.816 6.359 1 98.88 243 VAL A C 1
ATOM 1837 O O . VAL A 1 243 ? -11.859 3.279 7.234 1 98.88 243 VAL A O 1
ATOM 1840 N N . ALA A 1 244 ? -11.078 3.289 5.094 1 98.69 244 ALA A N 1
ATOM 1841 C CA . ALA A 1 244 ? -11.711 2.016 4.762 1 98.69 244 ALA A CA 1
ATOM 1842 C C . ALA A 1 244 ? -11.156 0.886 5.629 1 98.69 244 ALA A C 1
ATOM 1844 O O . ALA A 1 244 ? -11.914 0.056 6.137 1 98.69 244 ALA A O 1
ATOM 1845 N N . ALA A 1 245 ? -9.852 0.838 5.801 1 98.38 245 ALA A N 1
ATOM 1846 C CA . ALA A 1 245 ? -9.227 -0.177 6.637 1 98.38 245 ALA A CA 1
ATOM 1847 C C . ALA A 1 245 ? -9.656 -0.033 8.094 1 98.38 245 ALA A C 1
ATOM 1849 O O . ALA A 1 245 ? -9.953 -1.026 8.758 1 98.38 245 ALA A O 1
ATOM 1850 N N . ALA A 1 246 ? -9.664 1.227 8.602 1 98 246 ALA A N 1
ATOM 1851 C CA . ALA A 1 246 ? -10.094 1.492 9.969 1 98 246 ALA A CA 1
ATOM 1852 C C . ALA A 1 246 ? -11.531 1.032 10.195 1 98 246 ALA A C 1
ATOM 1854 O O . ALA A 1 246 ? -11.852 0.482 11.258 1 98 246 ALA A O 1
ATOM 1855 N N . GLU A 1 247 ? -12.32 1.324 9.227 1 96.56 247 GLU A N 1
ATOM 1856 C CA . GLU A 1 247 ? -13.711 0.903 9.32 1 96.56 247 GLU A CA 1
ATOM 1857 C C . GLU A 1 247 ? -13.828 -0.616 9.406 1 96.56 247 GLU A C 1
ATOM 1859 O O . GLU A 1 247 ? -14.586 -1.141 10.227 1 96.56 247 GLU A O 1
ATOM 1864 N N . ARG A 1 248 ? -13.148 -1.346 8.633 1 96 248 ARG A N 1
ATOM 1865 C CA . ARG A 1 248 ? -13.148 -2.805 8.664 1 96 248 ARG A CA 1
ATOM 1866 C C . ARG A 1 248 ? -12.641 -3.332 10 1 96 248 ARG A C 1
ATOM 1868 O O . ARG A 1 248 ? -13.078 -4.387 10.461 1 96 248 ARG A O 1
ATOM 1875 N N . LEU A 1 249 ? -11.742 -2.576 10.617 1 96.75 249 LEU A N 1
ATOM 1876 C CA . LEU A 1 249 ? -11.156 -2.969 11.891 1 96.75 249 LEU A CA 1
ATOM 1877 C C . LEU A 1 249 ? -12.078 -2.588 13.047 1 96.75 249 LEU A C 1
ATOM 1879 O O . LEU A 1 249 ? -11.789 -2.904 14.203 1 96.75 249 LEU A O 1
ATOM 1883 N N . GLY A 1 250 ? -13.148 -1.887 12.742 1 96.25 250 GLY A N 1
ATOM 1884 C CA . GLY A 1 250 ? -14.125 -1.501 13.75 1 96.25 250 GLY A CA 1
ATOM 1885 C C . GLY A 1 250 ? -13.688 -0.303 14.57 1 96.25 250 GLY A C 1
ATOM 1886 O O . GLY A 1 250 ? -14.109 -0.146 15.719 1 96.25 250 GLY A O 1
ATOM 1887 N N . TRP A 1 251 ? -12.797 0.514 14.07 1 97.81 251 TRP A N 1
ATOM 1888 C CA . TRP A 1 251 ? -12.273 1.651 14.812 1 97.81 251 TRP A CA 1
ATOM 1889 C C . TRP A 1 251 ? -13.188 2.863 14.68 1 97.81 251 TRP A C 1
ATOM 1891 O O . TRP A 1 251 ? -13.883 3.012 13.672 1 97.81 251 TRP A O 1
ATOM 1901 N N . ASN A 1 252 ? -13.203 3.693 15.68 1 97.94 252 ASN A N 1
ATOM 1902 C CA . ASN A 1 252 ? -13.93 4.957 15.664 1 97.94 252 ASN A CA 1
ATOM 1903 C C . ASN A 1 252 ? -13.117 6.062 14.992 1 97.94 252 ASN A C 1
ATOM 1905 O O . ASN A 1 252 ? -12.352 6.762 15.656 1 97.94 252 ASN A O 1
ATOM 1909 N N . HIS A 1 253 ? -13.344 6.246 13.711 1 97.25 253 HIS A N 1
ATOM 1910 C CA . HIS A 1 253 ? -12.562 7.238 12.977 1 97.25 253 HIS A CA 1
ATOM 1911 C C . HIS A 1 253 ? -13.359 8.523 12.773 1 97.25 253 HIS A C 1
ATOM 1913 O O . HIS A 1 253 ? -12.789 9.57 12.469 1 97.25 253 HIS A O 1
ATOM 1919 N N . GLY A 1 254 ? -14.672 8.477 12.812 1 97.75 254 GLY A N 1
ATOM 1920 C CA . GLY A 1 254 ? -15.516 9.664 12.867 1 97.75 254 GLY A CA 1
ATOM 1921 C C . GLY A 1 254 ? -15.711 10.32 11.516 1 97.75 254 GLY A C 1
ATOM 1922 O O . GLY A 1 254 ? -16.312 11.398 11.43 1 97.75 254 GLY A O 1
ATOM 1923 N N . THR A 1 255 ? -15.266 9.711 10.391 1 98.62 255 THR A N 1
ATOM 1924 C CA . THR A 1 255 ? -15.375 10.328 9.07 1 98.62 255 THR A CA 1
ATOM 1925 C C . THR A 1 255 ? -16.328 9.531 8.18 1 98.62 255 THR A C 1
ATOM 1927 O O . THR A 1 255 ? -16.719 8.414 8.516 1 98.62 255 THR A O 1
ATOM 1930 N N . ASP A 1 256 ? -16.688 10.141 7.082 1 98.62 256 ASP A N 1
ATOM 1931 C CA . ASP A 1 256 ? -17.562 9.5 6.109 1 98.62 256 ASP A CA 1
ATOM 1932 C C . ASP A 1 256 ? -16.766 8.945 4.934 1 98.62 256 ASP A C 1
ATOM 1934 O O . ASP A 1 256 ? -16.312 9.695 4.074 1 98.62 256 ASP A O 1
ATOM 1938 N N . LEU A 1 257 ? -16.734 7.66 4.832 1 98.12 257 LEU A N 1
ATOM 1939 C CA . LEU A 1 257 ? -15.875 6.973 3.875 1 98.12 257 LEU A CA 1
ATOM 1940 C C . LEU A 1 257 ? -16.312 7.258 2.445 1 98.12 257 LEU A C 1
ATOM 1942 O O . LEU A 1 257 ? -15.492 7.539 1.574 1 98.12 257 LEU A O 1
ATOM 1946 N N . TYR A 1 258 ? -17.578 7.211 2.068 1 97.38 258 TYR A N 1
ATOM 1947 C CA . TYR A 1 258 ? -18.078 7.395 0.712 1 97.38 258 TYR A CA 1
ATOM 1948 C C . TYR A 1 258 ? -17.75 8.789 0.19 1 97.38 258 TYR A C 1
ATOM 1950 O O . TYR A 1 258 ? -17.344 8.945 -0.963 1 97.38 258 TYR A O 1
ATOM 1958 N N . THR A 1 259 ? -17.906 9.805 1.087 1 98.56 259 THR A N 1
ATOM 1959 C CA . THR A 1 259 ? -17.562 11.172 0.711 1 98.56 259 THR A CA 1
ATOM 1960 C C . THR A 1 259 ? -16.078 11.297 0.4 1 98.56 259 THR A C 1
ATOM 1962 O O . THR A 1 259 ? -15.688 11.977 -0.553 1 98.56 259 THR A O 1
ATOM 1965 N N . LEU A 1 260 ? -15.266 10.609 1.213 1 98.81 260 LEU A N 1
ATOM 1966 C CA . LEU A 1 260 ? -13.82 10.648 0.999 1 98.81 260 LEU A CA 1
ATOM 1967 C C . LEU A 1 260 ? -13.445 9.953 -0.304 1 98.81 260 LEU A C 1
ATOM 1969 O O . LEU A 1 260 ? -12.602 10.445 -1.054 1 98.81 260 LEU A O 1
ATOM 1973 N N . MET A 1 261 ? -14.055 8.766 -0.59 1 98.12 261 MET A N 1
ATOM 1974 C CA . MET A 1 261 ? -13.797 8.055 -1.837 1 98.12 261 MET A CA 1
ATOM 1975 C C . MET A 1 261 ? -14.148 8.922 -3.043 1 98.12 261 MET A C 1
ATOM 1977 O O . MET A 1 261 ? -13.375 8.992 -4.004 1 98.12 261 MET A O 1
ATOM 1981 N N . ASP A 1 262 ? -15.297 9.586 -2.996 1 97.94 262 ASP A N 1
ATOM 1982 C CA . ASP A 1 262 ? -15.734 10.445 -4.09 1 97.94 262 ASP A CA 1
ATOM 1983 C C . ASP A 1 262 ? -14.789 11.633 -4.27 1 97.94 262 ASP A C 1
ATOM 1985 O O . ASP A 1 262 ? -14.43 11.977 -5.398 1 97.94 262 ASP A O 1
ATOM 1989 N N . ALA A 1 263 ? -14.406 12.258 -3.145 1 98.75 263 ALA A N 1
ATOM 1990 C CA . ALA A 1 263 ? -13.508 13.414 -3.205 1 98.75 263 ALA A CA 1
ATOM 1991 C C . ALA A 1 263 ? -12.164 13.031 -3.818 1 98.75 263 ALA A C 1
ATOM 1993 O O . ALA A 1 263 ? -11.617 13.773 -4.637 1 98.75 263 ALA A O 1
ATOM 1994 N N . ALA A 1 264 ? -11.641 11.883 -3.424 1 98.69 264 ALA A N 1
ATOM 1995 C CA . ALA A 1 264 ? -10.359 11.414 -3.939 1 98.69 264 ALA A CA 1
ATOM 1996 C C . ALA A 1 264 ? -10.414 11.219 -5.453 1 98.69 264 ALA A C 1
ATOM 1998 O O . ALA A 1 264 ? -9.508 11.641 -6.172 1 98.69 264 ALA A O 1
ATOM 1999 N N . ASP A 1 265 ? -11.5 10.641 -5.957 1 97.69 265 ASP A N 1
ATOM 2000 C CA . ASP A 1 265 ? -11.555 10.203 -7.352 1 97.69 265 ASP A CA 1
ATOM 2001 C C . ASP A 1 265 ? -12.078 11.312 -8.25 1 97.69 265 ASP A C 1
ATOM 2003 O O . ASP A 1 265 ? -11.68 11.422 -9.414 1 97.69 265 ASP A O 1
ATOM 2007 N N . GLU A 1 266 ? -12.977 12.172 -7.73 1 97.75 266 GLU A N 1
ATOM 2008 C CA . GLU A 1 266 ? -13.672 13.125 -8.594 1 97.75 266 GLU A CA 1
ATOM 2009 C C . GLU A 1 266 ? -13.047 14.508 -8.508 1 97.75 266 GLU A C 1
ATOM 2011 O O . GLU A 1 266 ? -13.109 15.289 -9.461 1 97.75 266 GLU A O 1
ATOM 2016 N N . ILE A 1 267 ? -12.43 14.805 -7.344 1 98.56 267 ILE A N 1
ATOM 2017 C CA . ILE A 1 267 ? -11.93 16.156 -7.145 1 98.56 267 ILE A CA 1
ATOM 2018 C C . ILE A 1 267 ? -10.398 16.156 -7.234 1 98.56 267 ILE A C 1
ATOM 2020 O O . ILE A 1 267 ? -9.812 16.953 -7.977 1 98.56 267 ILE A O 1
ATOM 2024 N N . VAL A 1 268 ? -9.742 15.258 -6.562 1 98.56 268 VAL A N 1
ATOM 2025 C CA . VAL A 1 268 ? -8.305 15.359 -6.344 1 98.56 268 VAL A CA 1
ATOM 2026 C C . VAL A 1 268 ? -7.555 14.688 -7.492 1 98.56 268 VAL A C 1
ATOM 2028 O O . VAL A 1 268 ? -6.641 15.273 -8.078 1 98.56 268 VAL A O 1
ATOM 2031 N N . ARG A 1 269 ? -7.93 13.461 -7.859 1 97.06 269 ARG A N 1
ATOM 2032 C CA . ARG A 1 269 ? -7.188 12.672 -8.836 1 97.06 269 ARG A CA 1
ATOM 2033 C C . ARG A 1 269 ? -7.117 13.391 -10.18 1 97.06 269 ARG A C 1
ATOM 2035 O O . ARG A 1 269 ? -6.105 13.32 -10.883 1 97.06 269 ARG A O 1
ATOM 2042 N N . PRO A 1 270 ? -8.195 14.086 -10.664 1 96.88 270 PRO A N 1
ATOM 2043 C CA . PRO A 1 270 ? -8.133 14.789 -11.945 1 96.88 270 PRO A CA 1
ATOM 2044 C C . PRO A 1 270 ? -7.113 15.93 -11.945 1 96.88 270 PRO A C 1
ATOM 2046 O O . PRO A 1 270 ? -6.73 16.422 -13.016 1 96.88 270 PRO A O 1
ATOM 2049 N N . LEU A 1 271 ? -6.664 16.375 -10.758 1 97.06 271 LEU A N 1
ATOM 2050 C CA . LEU A 1 271 ? -5.73 17.484 -10.656 1 97.06 271 LEU A CA 1
ATOM 2051 C C . LEU A 1 271 ? -4.297 17.016 -10.883 1 97.06 271 LEU A C 1
ATOM 2053 O O . LEU A 1 271 ? -3.398 17.844 -11.086 1 97.06 271 LEU A O 1
ATOM 2057 N N . GLN A 1 272 ? -4.074 15.695 -10.867 1 94.69 272 GLN A N 1
ATOM 2058 C CA . GLN A 1 272 ? -2.727 15.141 -10.977 1 94.69 272 GLN A CA 1
ATOM 2059 C C . GLN A 1 272 ? -2.191 15.281 -12.398 1 94.69 272 GLN A C 1
ATOM 2061 O O . GLN A 1 272 ? -2.863 14.898 -13.359 1 94.69 272 GLN A O 1
ATOM 2066 N N . ASP A 1 273 ? -1.006 15.906 -12.508 1 90.81 273 ASP A N 1
ATOM 2067 C CA . ASP A 1 273 ? -0.347 15.953 -13.805 1 90.81 273 ASP A CA 1
ATOM 2068 C C . ASP A 1 273 ? 0.331 14.625 -14.133 1 90.81 273 ASP A C 1
ATOM 2070 O O . ASP A 1 273 ? 0.6 14.328 -15.297 1 90.81 273 ASP A O 1
ATOM 2074 N N . ARG A 1 274 ? 0.624 13.898 -13.172 1 88.81 274 ARG A N 1
ATOM 2075 C CA . ARG A 1 274 ? 1.113 12.523 -13.25 1 88.81 274 ARG A CA 1
ATOM 2076 C C . ARG A 1 274 ? 0.562 11.688 -12.102 1 88.81 274 ARG A C 1
ATOM 2078 O O . ARG A 1 274 ? 0.236 12.211 -11.039 1 88.81 274 ARG A O 1
ATOM 2085 N N . PRO A 1 275 ? 0.489 10.391 -12.297 1 90.19 275 PRO A N 1
ATOM 2086 C CA . PRO A 1 275 ? -0.072 9.562 -11.219 1 90.19 275 PRO A CA 1
ATOM 2087 C C . PRO A 1 275 ? 0.771 9.602 -9.953 1 90.19 275 PRO A C 1
ATOM 2089 O O . PRO A 1 275 ? 2.002 9.57 -10.023 1 90.19 275 PRO A O 1
ATOM 2092 N N . VAL A 1 276 ? 0.13 9.781 -8.859 1 93.5 276 VAL A N 1
ATOM 2093 C CA . VAL A 1 276 ? 0.762 9.57 -7.559 1 93.5 276 VAL A CA 1
ATOM 2094 C C . VAL A 1 276 ? 0.782 8.078 -7.23 1 93.5 276 VAL A C 1
ATOM 2096 O O . VAL A 1 276 ? -0.266 7.48 -6.977 1 93.5 276 VAL A O 1
ATOM 2099 N N . ARG A 1 277 ? 1.973 7.531 -7.312 1 94.94 277 ARG A N 1
ATOM 2100 C CA . ARG A 1 277 ? 2.08 6.082 -7.191 1 94.94 277 ARG A CA 1
ATOM 2101 C C . ARG A 1 277 ? 3.506 5.664 -6.844 1 94.94 277 ARG A C 1
ATOM 2103 O O . ARG A 1 277 ? 4.426 6.488 -6.879 1 94.94 277 ARG A O 1
ATOM 2110 N N . VAL A 1 278 ? 3.615 4.434 -6.449 1 96.25 278 VAL A N 1
ATOM 2111 C CA . VAL A 1 278 ? 4.941 3.852 -6.285 1 96.25 278 VAL A CA 1
ATOM 2112 C C . VAL A 1 278 ? 5.461 3.359 -7.633 1 96.25 278 VAL A C 1
ATOM 2114 O O . VAL A 1 278 ? 4.906 2.426 -8.219 1 96.25 278 VAL A O 1
ATOM 2117 N N . ASP A 1 279 ? 6.391 4.051 -8.203 1 96.12 279 ASP A N 1
ATOM 2118 C CA . ASP A 1 279 ? 7.125 3.652 -9.391 1 96.12 279 ASP A CA 1
ATOM 2119 C C . ASP A 1 279 ? 8.633 3.613 -9.125 1 96.12 279 ASP A C 1
ATOM 2121 O O . ASP A 1 279 ? 9.062 3.682 -7.973 1 96.12 279 ASP A O 1
ATOM 2125 N N . ARG A 1 280 ? 9.406 3.387 -10.172 1 95.5 280 ARG A N 1
ATOM 2126 C CA . ARG A 1 280 ? 10.836 3.145 -10.008 1 95.5 280 ARG A CA 1
ATOM 2127 C C . ARG A 1 280 ? 11.492 4.266 -9.203 1 95.5 280 ARG A C 1
ATOM 2129 O O . ARG A 1 280 ? 12.227 4.004 -8.25 1 95.5 280 ARG A O 1
ATOM 2136 N N . GLU A 1 281 ? 11.234 5.523 -9.516 1 94.69 281 GLU A N 1
ATOM 2137 C CA . GLU A 1 281 ? 11.891 6.652 -8.867 1 94.69 281 GLU A CA 1
ATOM 2138 C C . GLU A 1 281 ? 11.375 6.855 -7.449 1 94.69 281 GLU A C 1
ATOM 2140 O O . GLU A 1 281 ? 12.156 7.094 -6.523 1 94.69 281 GLU A O 1
ATOM 2145 N N . THR A 1 282 ? 10.07 6.812 -7.25 1 96.44 282 THR A N 1
ATOM 2146 C CA . THR A 1 282 ? 9.508 7.031 -5.922 1 96.44 282 THR A CA 1
ATOM 2147 C C . THR A 1 282 ? 9.844 5.867 -4.992 1 96.44 282 THR A C 1
ATOM 2149 O O . THR A 1 282 ? 10.047 6.062 -3.793 1 96.44 282 THR A O 1
ATOM 2152 N N . LEU A 1 283 ? 9.883 4.656 -5.535 1 97.56 283 LEU A N 1
ATOM 2153 C CA . LEU A 1 283 ? 10.328 3.496 -4.77 1 97.56 283 LEU A CA 1
ATOM 2154 C C . LEU A 1 283 ? 11.758 3.686 -4.273 1 97.56 283 LEU A C 1
ATOM 2156 O O . LEU A 1 283 ? 12.086 3.289 -3.154 1 97.56 283 LEU A O 1
ATOM 2160 N N . ALA A 1 284 ? 12.57 4.309 -5.102 1 95.56 284 ALA A N 1
ATOM 2161 C CA . ALA A 1 284 ? 13.969 4.547 -4.746 1 95.56 284 ALA A CA 1
ATOM 2162 C C . ALA A 1 284 ? 14.07 5.457 -3.523 1 95.56 284 ALA A C 1
ATOM 2164 O O . ALA A 1 284 ? 14.992 5.309 -2.713 1 95.56 284 ALA A O 1
ATOM 2165 N N . LEU A 1 285 ? 13.125 6.359 -3.352 1 94.88 285 LEU A N 1
ATOM 2166 C CA . LEU A 1 285 ? 13.102 7.219 -2.172 1 94.88 285 LEU A CA 1
ATOM 2167 C C . LEU A 1 285 ? 12.969 6.387 -0.899 1 94.88 285 LEU A C 1
ATOM 2169 O O . LEU A 1 285 ? 13.742 6.562 0.045 1 94.88 285 LEU A O 1
ATOM 2173 N N . GLY A 1 286 ? 12.008 5.504 -0.901 1 95.62 286 GLY A N 1
ATOM 2174 C CA . GLY A 1 286 ? 11.773 4.645 0.251 1 95.62 286 GLY A CA 1
ATOM 2175 C C . GLY A 1 286 ? 12.914 3.676 0.513 1 95.62 286 GLY A C 1
ATOM 2176 O O . GLY A 1 286 ? 13.328 3.494 1.659 1 95.62 286 GLY A O 1
ATOM 2177 N N . TYR A 1 287 ? 13.438 3.125 -0.573 1 96.25 287 TYR A N 1
ATOM 2178 C CA . TYR A 1 287 ? 14.516 2.143 -0.489 1 96.25 287 TYR A CA 1
ATOM 2179 C C . TYR A 1 287 ? 15.789 2.779 0.049 1 96.25 287 TYR A C 1
ATOM 2181 O O . TYR A 1 287 ? 16.453 2.211 0.918 1 96.25 287 TYR A O 1
ATOM 2189 N N . ALA A 1 288 ? 16.016 4.008 -0.407 1 93.5 288 ALA A N 1
ATOM 2190 C CA . ALA A 1 288 ? 17.266 4.684 -0.046 1 93.5 288 ALA A CA 1
ATOM 2191 C C . ALA A 1 288 ? 17.094 5.488 1.238 1 93.5 288 ALA A C 1
ATOM 2193 O O . ALA A 1 288 ? 18.078 5.891 1.86 1 93.5 288 ALA A O 1
ATOM 2194 N N . GLY A 1 289 ? 15.852 5.711 1.626 1 93.19 289 GLY A N 1
ATOM 2195 C CA . GLY A 1 289 ? 15.594 6.5 2.822 1 93.19 289 GLY A CA 1
ATOM 2196 C C . GLY A 1 289 ? 15.891 7.977 2.641 1 93.19 289 GLY A C 1
ATOM 2197 O O . GLY A 1 289 ? 16.438 8.617 3.533 1 93.19 289 GLY A O 1
ATOM 2198 N N . VAL A 1 290 ? 15.516 8.531 1.514 1 92.06 290 VAL A N 1
ATOM 2199 C CA . VAL A 1 290 ? 15.742 9.938 1.191 1 92.06 290 VAL A CA 1
ATOM 2200 C C . VAL A 1 290 ? 14.445 10.719 1.362 1 92.06 290 VAL A C 1
ATOM 2202 O O . VAL A 1 290 ? 13.352 10.172 1.186 1 92.06 290 VAL A O 1
ATOM 2205 N N . TYR A 1 291 ? 14.672 11.977 1.742 1 90.81 291 TYR A N 1
ATOM 2206 C CA . TYR A 1 291 ? 13.531 12.875 1.906 1 90.81 291 TYR A CA 1
ATOM 2207 C C . TYR A 1 291 ? 12.68 12.914 0.64 1 90.81 291 TYR A C 1
ATOM 2209 O O . TYR A 1 291 ? 13.195 13.18 -0.449 1 90.81 291 TYR A O 1
ATOM 2217 N N . SER A 1 292 ? 11.375 12.703 0.739 1 91.38 292 SER A N 1
ATOM 2218 C CA . SER A 1 292 ? 10.484 12.516 -0.402 1 91.38 292 SER A CA 1
ATOM 2219 C C . SER A 1 292 ? 10.43 13.766 -1.274 1 91.38 292 SER A C 1
ATOM 2221 O O . SER A 1 292 ? 10.234 13.672 -2.488 1 91.38 292 SER A O 1
ATOM 2223 N N . SER A 1 293 ? 10.648 14.883 -0.691 1 88.62 293 SER A N 1
ATOM 2224 C CA . SER A 1 293 ? 10.547 16.125 -1.45 1 88.62 293 SER A CA 1
ATOM 2225 C C . SER A 1 293 ? 11.727 16.281 -2.402 1 88.62 293 SER A C 1
ATOM 2227 O O . SER A 1 293 ? 11.727 17.172 -3.266 1 88.62 293 SER A O 1
ATOM 2229 N N . PHE A 1 294 ? 12.695 15.391 -2.352 1 87.88 294 PHE A N 1
ATOM 2230 C CA . PHE A 1 294 ? 13.875 15.445 -3.209 1 87.88 294 PHE A CA 1
ATOM 2231 C C . PHE A 1 294 ? 13.555 14.906 -4.598 1 87.88 294 PHE A C 1
ATOM 2233 O O . PHE A 1 294 ? 14.32 15.117 -5.543 1 87.88 294 PHE A O 1
ATOM 2240 N N . LEU A 1 295 ? 12.469 14.289 -4.734 1 89.62 295 LEU A N 1
ATOM 2241 C CA . LEU A 1 295 ? 12.188 13.531 -5.949 1 89.62 295 LEU A CA 1
ATOM 2242 C C . LEU A 1 295 ? 12.289 14.43 -7.18 1 89.62 295 LEU A C 1
ATOM 2244 O O . LEU A 1 295 ? 13.086 14.164 -8.078 1 89.62 295 LEU A O 1
ATOM 2248 N N . ARG A 1 296 ? 11.586 15.5 -7.168 1 85.06 296 ARG A N 1
ATOM 2249 C CA . ARG A 1 296 ? 11.516 16.344 -8.359 1 85.06 296 ARG A CA 1
ATOM 2250 C C . ARG A 1 296 ? 12.852 17.016 -8.633 1 85.06 296 ARG A C 1
ATOM 2252 O O . ARG A 1 296 ? 13.234 17.203 -9.789 1 85.06 296 ARG A O 1
ATOM 2259 N N . HIS A 1 297 ? 13.547 17.328 -7.652 1 87 297 HIS A N 1
ATOM 2260 C CA . HIS A 1 297 ? 14.883 17.906 -7.793 1 87 297 HIS A CA 1
ATOM 2261 C C . HIS A 1 297 ? 15.852 16.891 -8.391 1 87 297 HIS A C 1
ATOM 2263 O O . HIS A 1 297 ? 16.672 17.234 -9.25 1 87 297 HIS A O 1
ATOM 2269 N N . ALA A 1 298 ? 15.766 15.719 -7.871 1 90.81 298 ALA A N 1
ATOM 2270 C CA . ALA A 1 298 ? 16.625 14.648 -8.375 1 90.81 298 ALA A CA 1
ATOM 2271 C C . ALA A 1 298 ? 16.328 14.336 -9.836 1 90.81 298 ALA A C 1
ATOM 2273 O O . ALA A 1 298 ? 17.234 14.07 -10.625 1 90.81 298 ALA A O 1
ATOM 2274 N N . GLU A 1 299 ? 15.07 14.336 -10.164 1 91.31 299 GLU A N 1
ATOM 2275 C CA . GLU A 1 299 ? 14.664 14.094 -11.547 1 91.31 299 GLU A CA 1
ATOM 2276 C C . GLU A 1 299 ? 15.211 15.172 -12.484 1 91.31 299 GLU A C 1
ATOM 2278 O O . GLU A 1 299 ? 15.664 14.867 -13.586 1 91.31 299 GLU A O 1
ATOM 2283 N N . VAL A 1 300 ? 15.133 16.406 -12.062 1 88.81 300 VAL A N 1
ATOM 2284 C CA . VAL A 1 300 ? 15.641 17.516 -12.859 1 88.81 300 VAL A CA 1
ATOM 2285 C C . VAL A 1 300 ? 17.156 17.359 -13.055 1 88.81 300 VAL A C 1
ATOM 2287 O O . VAL A 1 300 ? 17.656 17.516 -14.172 1 88.81 300 VAL A O 1
ATOM 2290 N N . ALA A 1 301 ? 17.812 17.078 -12.016 1 91.31 301 ALA A N 1
ATOM 2291 C CA . ALA A 1 301 ? 19.266 16.891 -12.094 1 91.31 301 ALA A CA 1
ATOM 2292 C C . ALA A 1 301 ? 19.609 15.719 -13 1 91.31 301 ALA A C 1
ATOM 2294 O O . ALA A 1 301 ? 20.562 15.797 -13.789 1 91.31 301 ALA A O 1
ATOM 2295 N N . ALA A 1 302 ? 18.938 14.648 -12.836 1 92.75 302 ALA A N 1
ATOM 2296 C CA . ALA A 1 302 ? 19.172 13.461 -13.648 1 92.75 302 ALA A CA 1
ATOM 2297 C C . ALA A 1 302 ? 19.016 13.758 -15.133 1 92.75 302 ALA A C 1
ATOM 2299 O O . ALA A 1 302 ? 19.828 13.32 -15.953 1 92.75 302 ALA A O 1
ATOM 2300 N N . SER A 1 303 ? 17.984 14.453 -15.453 1 92.38 303 SER A N 1
ATOM 2301 C CA . SER A 1 303 ? 17.734 14.828 -16.844 1 92.38 303 SER A CA 1
ATOM 2302 C C . SER A 1 303 ? 18.828 15.758 -17.375 1 92.38 303 SER A C 1
ATOM 2304 O O . SER A 1 303 ? 19.297 15.586 -18.5 1 92.38 303 SER A O 1
ATOM 2306 N N . LYS A 1 304 ? 19.203 16.703 -16.625 1 91.56 304 LYS A N 1
ATOM 2307 C CA . LYS A 1 304 ? 20.188 17.703 -17.016 1 91.56 304 LYS A CA 1
ATOM 2308 C C . LYS A 1 304 ? 21.562 17.062 -17.281 1 91.56 304 LYS A C 1
ATOM 2310 O O . LYS A 1 304 ? 22.266 17.453 -18.203 1 91.56 304 LYS A O 1
ATOM 2315 N N . TYR A 1 305 ? 21.859 16.047 -16.531 1 92.31 305 TYR A N 1
ATOM 2316 C CA . TYR A 1 305 ? 23.234 15.555 -16.562 1 92.31 305 TYR A CA 1
ATOM 2317 C C . TYR A 1 305 ? 23.281 14.156 -17.172 1 92.31 305 TYR A C 1
ATOM 2319 O O . TYR A 1 305 ? 24.344 13.539 -17.234 1 92.31 305 TYR A O 1
ATOM 2327 N N . GLY A 1 306 ? 22.141 13.648 -17.547 1 91.56 306 GLY A N 1
ATOM 2328 C CA . GLY A 1 306 ? 22.094 12.344 -18.188 1 91.56 306 GLY A CA 1
ATOM 2329 C C . GLY A 1 306 ? 22.406 11.203 -17.234 1 91.56 306 GLY A C 1
ATOM 2330 O O . GLY A 1 306 ? 23.188 10.312 -17.547 1 91.56 306 GLY A O 1
ATOM 2331 N N . LEU A 1 307 ? 21.891 11.258 -16 1 92.94 307 LEU A N 1
ATOM 2332 C CA . LEU A 1 307 ? 22.094 10.242 -14.969 1 92.94 307 LEU A CA 1
ATOM 2333 C C . LEU A 1 307 ? 20.781 9.547 -14.633 1 92.94 307 LEU A C 1
ATOM 2335 O O . LEU A 1 307 ? 19.719 9.969 -15.102 1 92.94 307 LEU A O 1
ATOM 2339 N N . SER A 1 308 ? 20.938 8.492 -13.922 1 92.69 308 SER A N 1
ATOM 2340 C CA . SER A 1 308 ? 19.766 7.812 -13.367 1 92.69 308 SER A CA 1
ATOM 2341 C C . SER A 1 308 ? 19.266 8.508 -12.102 1 92.69 308 SER A C 1
ATOM 2343 O O . SER A 1 308 ? 20.047 8.75 -11.18 1 92.69 308 SER A O 1
ATOM 2345 N N . THR A 1 309 ? 17.984 8.867 -12.148 1 93.12 309 THR A N 1
ATOM 2346 C CA . THR A 1 309 ? 17.391 9.43 -10.938 1 93.12 309 THR A CA 1
ATOM 2347 C C . THR A 1 309 ? 17.609 8.5 -9.742 1 93.12 309 THR A C 1
ATOM 2349 O O . THR A 1 309 ? 17.906 8.961 -8.641 1 93.12 309 THR A O 1
ATOM 2352 N N . VAL A 1 310 ? 17.453 7.227 -10.023 1 93.69 310 VAL A N 1
ATOM 2353 C CA . VAL A 1 310 ? 17.609 6.227 -8.977 1 93.69 310 VAL A CA 1
ATOM 2354 C C . VAL A 1 310 ? 19.016 6.297 -8.398 1 93.69 310 VAL A C 1
ATOM 2356 O O . VAL A 1 310 ? 19.203 6.273 -7.176 1 93.69 310 VAL A O 1
ATOM 2359 N N . ASP A 1 311 ? 20 6.414 -9.25 1 93.19 311 ASP A N 1
ATOM 2360 C CA . ASP A 1 311 ? 21.375 6.473 -8.781 1 93.19 311 ASP A CA 1
ATOM 2361 C C . ASP A 1 311 ? 21.609 7.711 -7.922 1 93.19 311 ASP A C 1
ATOM 2363 O O . ASP A 1 311 ? 22.328 7.645 -6.914 1 93.19 311 ASP A O 1
ATOM 2367 N N . ILE A 1 312 ? 21.062 8.797 -8.32 1 92.88 312 ILE A N 1
ATOM 2368 C CA . ILE A 1 312 ? 21.203 10.031 -7.551 1 92.88 312 ILE A CA 1
ATOM 2369 C C . ILE A 1 312 ? 20.562 9.844 -6.172 1 92.88 312 ILE A C 1
ATOM 2371 O O . ILE A 1 312 ? 21.188 10.164 -5.152 1 92.88 312 ILE A O 1
ATOM 2375 N N . LEU A 1 313 ? 19.375 9.312 -6.129 1 93.19 313 LEU A N 1
ATOM 2376 C CA . LEU A 1 313 ? 18.641 9.148 -4.879 1 93.19 313 LEU A CA 1
ATOM 2377 C C . LEU A 1 313 ? 19.359 8.18 -3.949 1 93.19 313 LEU A C 1
ATOM 2379 O O . LEU A 1 313 ? 19.453 8.422 -2.742 1 93.19 313 LEU A O 1
ATOM 2383 N N . VAL A 1 314 ? 19.828 7.094 -4.484 1 92.94 314 VAL A N 1
ATOM 2384 C CA . VAL A 1 314 ? 20.547 6.102 -3.684 1 92.94 314 VAL A CA 1
ATOM 2385 C C . VAL A 1 314 ? 21.812 6.723 -3.094 1 92.94 314 VAL A C 1
ATOM 2387 O O . VAL A 1 314 ? 22.125 6.496 -1.926 1 92.94 314 VAL A O 1
ATOM 2390 N N . GLU A 1 315 ? 22.5 7.555 -3.895 1 92.38 315 GLU A N 1
ATOM 2391 C CA . GLU A 1 315 ? 23.688 8.242 -3.402 1 92.38 315 GLU A CA 1
ATOM 2392 C C . GLU A 1 315 ? 23.344 9.258 -2.324 1 92.38 315 GLU A C 1
ATOM 2394 O O . GLU A 1 315 ? 24.062 9.406 -1.341 1 92.38 315 GLU A O 1
ATOM 2399 N N . LEU A 1 316 ? 22.297 9.977 -2.51 1 92.44 316 LEU A N 1
ATOM 2400 C CA . LEU A 1 316 ? 21.828 10.914 -1.493 1 92.44 316 LEU A CA 1
ATOM 2401 C C . LEU A 1 316 ? 21.562 10.195 -0.177 1 92.44 316 LEU A C 1
ATOM 2403 O O . LEU A 1 316 ? 21.891 10.711 0.896 1 92.44 316 LEU A O 1
ATOM 2407 N N . GLY A 1 317 ? 20.922 9.031 -0.269 1 90.94 317 GLY A N 1
ATOM 2408 C CA . GLY A 1 317 ? 20.672 8.219 0.912 1 90.94 317 GLY A CA 1
ATOM 2409 C C . GLY A 1 317 ? 21.938 7.781 1.613 1 90.94 317 GLY A C 1
ATOM 2410 O O . GLY A 1 317 ? 22.031 7.848 2.84 1 90.94 317 GLY A O 1
ATOM 2411 N N . ARG A 1 318 ? 22.844 7.344 0.79 1 90.38 318 ARG A N 1
ATOM 2412 C CA . ARG A 1 318 ? 24.141 6.91 1.326 1 90.38 318 ARG A CA 1
ATOM 2413 C C . ARG A 1 318 ? 24.812 8.039 2.104 1 90.38 318 ARG A C 1
ATOM 2415 O O . ARG A 1 318 ? 25.438 7.797 3.139 1 90.38 318 ARG A O 1
ATOM 2422 N N . ARG A 1 319 ? 24.609 9.242 1.622 1 90.31 319 ARG A N 1
ATOM 2423 C CA . ARG A 1 319 ? 25.234 10.406 2.236 1 90.31 319 ARG A CA 1
ATOM 2424 C C . ARG A 1 319 ? 24.375 10.953 3.371 1 90.31 319 ARG A C 1
ATOM 2426 O O . ARG A 1 319 ? 24.734 11.961 3.994 1 90.31 319 ARG A O 1
ATOM 2433 N N . ARG A 1 320 ? 23.234 10.406 3.551 1 87.56 320 ARG A N 1
ATOM 2434 C CA . ARG A 1 320 ? 22.328 10.773 4.633 1 87.56 320 ARG A CA 1
ATOM 2435 C C . ARG A 1 320 ? 21.922 12.242 4.527 1 87.56 320 ARG A C 1
ATOM 2437 O O . ARG A 1 320 ? 22 12.984 5.508 1 87.56 320 ARG A O 1
ATOM 2444 N N . MET A 1 321 ? 21.609 12.664 3.342 1 83.94 321 MET A N 1
ATOM 2445 C CA . MET A 1 321 ? 21.203 14.047 3.107 1 83.94 321 MET A CA 1
ATOM 2446 C C . MET A 1 321 ? 19.844 14.336 3.752 1 83.94 321 MET A C 1
ATOM 2448 O O . MET A 1 321 ? 18.969 13.477 3.758 1 83.94 321 MET A O 1
ATOM 2452 N N . VAL A 1 322 ? 19.688 15.547 4.262 1 78.25 322 VAL A N 1
ATOM 2453 C CA . VAL A 1 322 ? 18.484 15.938 4.977 1 78.25 322 VAL A CA 1
ATOM 2454 C C . VAL A 1 322 ? 17.734 17.016 4.195 1 78.25 322 VAL A C 1
ATOM 2456 O O . VAL A 1 322 ? 18.281 17.578 3.246 1 78.25 322 VAL A O 1
ATOM 2459 N N . GLY A 1 323 ? 16.5 17.203 4.59 1 72.75 323 GLY A N 1
ATOM 2460 C CA . GLY A 1 323 ? 15.719 18.266 3.975 1 72.75 323 GLY A CA 1
ATOM 2461 C C . GLY A 1 323 ? 16.391 19.625 4.066 1 72.75 323 GLY A C 1
ATOM 2462 O O . GLY A 1 323 ? 17.031 19.953 5.074 1 72.75 323 GLY A O 1
ATOM 2463 N N . GLY A 1 324 ? 16.203 20.406 3.025 1 68.62 324 GLY A N 1
ATOM 2464 C CA . GLY A 1 324 ? 16.812 21.719 2.984 1 68.62 324 GLY A CA 1
ATOM 2465 C C . GLY A 1 324 ? 18.141 21.734 2.254 1 68.62 324 GLY A C 1
ATOM 2466 O O . GLY A 1 324 ? 18.719 22.812 2.008 1 68.62 324 GLY A O 1
ATOM 2467 N N . GLN A 1 325 ? 18.484 20.578 1.898 1 72.5 325 GLN A N 1
ATOM 2468 C CA . GLN A 1 325 ? 19.766 20.453 1.214 1 72.5 325 GLN A CA 1
ATOM 2469 C C . GLN A 1 325 ? 19.578 20.078 -0.251 1 72.5 325 GLN A C 1
ATOM 2471 O O . GLN A 1 325 ? 20.359 19.297 -0.802 1 72.5 325 GLN A O 1
ATOM 2476 N N . GLU A 1 326 ? 18.609 20.656 -0.847 1 75.75 326 GLU A N 1
ATOM 2477 C CA . GLU A 1 326 ? 18.297 20.344 -2.232 1 75.75 326 GLU A CA 1
ATOM 2478 C C . GLU A 1 326 ? 19.422 20.766 -3.174 1 75.75 326 GLU A C 1
ATOM 2480 O O . GLU A 1 326 ? 19.594 20.172 -4.238 1 75.75 326 GLU A O 1
ATOM 2485 N N . ASP A 1 327 ? 20.188 21.703 -2.709 1 77.38 327 ASP A N 1
ATOM 2486 C CA . ASP A 1 327 ? 21.297 22.188 -3.518 1 77.38 327 ASP A CA 1
ATOM 2487 C C . ASP A 1 327 ? 22.375 21.125 -3.66 1 77.38 327 ASP A C 1
ATOM 2489 O O . ASP A 1 327 ? 23.156 21.141 -4.617 1 77.38 327 ASP A O 1
ATOM 2493 N N . MET A 1 328 ? 22.344 20.219 -2.691 1 84.69 328 MET A N 1
ATOM 2494 C CA . MET A 1 328 ? 23.375 19.172 -2.703 1 84.69 328 MET A CA 1
ATOM 2495 C C . MET A 1 328 ? 23.078 18.141 -3.779 1 84.69 328 MET A C 1
ATOM 2497 O O . MET A 1 328 ? 23.953 17.344 -4.152 1 84.69 328 MET A O 1
ATOM 2501 N N . ILE A 1 329 ? 21.938 18.156 -4.277 1 87.31 329 ILE A N 1
ATOM 2502 C CA . ILE A 1 329 ? 21.531 17.172 -5.281 1 87.31 329 ILE A CA 1
ATOM 2503 C C . ILE A 1 329 ? 22.359 17.359 -6.551 1 87.31 329 ILE A C 1
ATOM 2505 O O . ILE A 1 329 ? 22.812 16.391 -7.156 1 87.31 329 ILE A O 1
ATOM 2509 N N . VAL A 1 330 ? 22.547 18.578 -6.895 1 85.94 330 VAL A N 1
ATOM 2510 C CA . VAL A 1 330 ? 23.344 18.875 -8.078 1 85.94 330 VAL A CA 1
ATOM 2511 C C . VAL A 1 330 ? 24.781 18.422 -7.852 1 85.94 330 VAL A C 1
ATOM 2513 O O . VAL A 1 330 ? 25.422 17.859 -8.75 1 85.94 330 VAL A O 1
ATOM 2516 N N . ASP A 1 331 ? 25.25 18.656 -6.645 1 89 331 ASP A N 1
ATOM 2517 C CA . ASP A 1 331 ? 26.609 18.234 -6.312 1 89 331 ASP A CA 1
ATOM 2518 C C . ASP A 1 331 ? 26.75 16.719 -6.43 1 89 331 ASP A C 1
ATOM 2520 O O . ASP A 1 331 ? 27.75 16.219 -6.953 1 89 331 ASP A O 1
ATOM 2524 N N . VAL A 1 332 ? 25.844 16.031 -5.906 1 88.31 332 VAL A N 1
ATOM 2525 C CA . VAL A 1 332 ? 25.859 14.57 -5.973 1 88.31 332 VAL A CA 1
ATOM 2526 C C . VAL A 1 332 ? 25.828 14.117 -7.43 1 88.31 332 VAL A C 1
ATOM 2528 O O . VAL A 1 332 ? 26.547 13.195 -7.82 1 88.31 332 VAL A O 1
ATOM 2531 N N . ALA A 1 333 ? 25.031 14.688 -8.211 1 89.19 333 ALA A N 1
ATOM 2532 C CA . ALA A 1 333 ? 24.938 14.367 -9.633 1 89.19 333 ALA A CA 1
ATOM 2533 C C . ALA A 1 333 ? 26.281 14.555 -10.328 1 89.19 333 ALA A C 1
ATOM 2535 O O . ALA A 1 333 ? 26.703 13.703 -11.109 1 89.19 333 ALA A O 1
ATOM 2536 N N . LEU A 1 334 ? 26.922 15.602 -10.055 1 88.12 334 LEU A N 1
ATOM 2537 C CA . LEU A 1 334 ? 28.219 15.906 -10.664 1 88.12 334 LEU A CA 1
ATOM 2538 C C . LEU A 1 334 ? 29.281 14.906 -10.219 1 88.12 334 LEU A C 1
ATOM 2540 O O . LEU A 1 334 ? 30.141 14.508 -11.016 1 88.12 334 LEU A O 1
ATOM 2544 N N . ASP A 1 335 ? 29.203 14.547 -8.992 1 90.06 335 ASP A N 1
ATOM 2545 C CA . ASP A 1 335 ? 30.125 13.539 -8.484 1 90.06 335 ASP A CA 1
ATOM 2546 C C . ASP A 1 335 ? 29.938 12.203 -9.211 1 90.06 335 ASP A C 1
ATOM 2548 O O . ASP A 1 335 ? 30.906 11.531 -9.547 1 90.06 335 ASP A O 1
ATOM 2552 N N . LEU A 1 336 ? 28.734 11.812 -9.289 1 89.19 336 LEU A N 1
ATOM 2553 C CA . LEU A 1 336 ? 28.422 10.562 -9.977 1 89.19 336 LEU A CA 1
ATOM 2554 C C . LEU A 1 336 ? 28.891 10.609 -11.43 1 89.19 336 LEU A C 1
ATOM 2556 O O . LEU A 1 336 ? 29.391 9.609 -11.961 1 89.19 336 LEU A O 1
ATOM 2560 N N . LEU A 1 337 ? 28.719 11.742 -12.102 1 88.12 337 LEU A N 1
ATOM 2561 C CA . LEU A 1 337 ? 29.172 11.93 -13.469 1 88.12 337 LEU A CA 1
ATOM 2562 C C . LEU A 1 337 ? 30.688 11.773 -13.57 1 88.12 337 LEU A C 1
ATOM 2564 O O . LEU A 1 337 ? 31.188 11.172 -14.523 1 88.12 337 LEU A O 1
ATOM 2568 N N . ARG A 1 338 ? 31.359 12.266 -12.656 1 88.12 338 ARG A N 1
ATOM 2569 C CA . ARG A 1 338 ? 32.812 12.148 -12.625 1 88.12 338 ARG A CA 1
ATOM 2570 C C . ARG A 1 338 ? 33.25 10.703 -12.438 1 88.12 338 ARG A C 1
ATOM 2572 O O . ARG A 1 338 ? 34.219 10.25 -13.055 1 88.12 338 ARG A O 1
ATOM 2579 N N . GLN A 1 339 ? 32.594 10.039 -11.602 1 87.62 339 GLN A N 1
ATOM 2580 C CA . GLN A 1 339 ? 32.906 8.641 -11.336 1 87.62 339 GLN A CA 1
ATOM 2581 C C . GLN A 1 339 ? 32.688 7.785 -12.578 1 87.62 339 GLN A C 1
ATOM 2583 O O . GLN A 1 339 ? 33.438 6.855 -12.844 1 87.62 339 GLN A O 1
ATOM 2588 N N . ARG A 1 340 ? 31.641 8.023 -13.258 1 83.12 340 ARG A N 1
ATOM 2589 C CA . ARG A 1 340 ? 31.344 7.297 -14.484 1 83.12 340 ARG A CA 1
ATOM 2590 C C . ARG A 1 340 ? 32.406 7.566 -15.547 1 83.12 340 ARG A C 1
ATOM 2592 O O . ARG A 1 340 ? 32.781 6.664 -16.297 1 83.12 340 ARG A O 1
ATOM 2599 N N . GLY A 1 341 ? 32.75 8.773 -15.633 1 78 341 GLY A N 1
ATOM 2600 C CA . GLY A 1 341 ? 33.812 9.125 -16.547 1 78 341 GLY A CA 1
ATOM 2601 C C . GLY A 1 341 ? 35.156 8.445 -16.219 1 78 341 GLY A C 1
ATOM 2602 O O . GLY A 1 341 ? 35.844 7.965 -17.109 1 78 341 GLY A O 1
ATOM 2603 N N . ASP A 1 342 ? 35.344 8.336 -14.984 1 76.56 342 ASP A N 1
ATOM 2604 C CA . ASP A 1 342 ? 36.594 7.695 -14.539 1 76.56 342 ASP A CA 1
ATOM 2605 C C . ASP A 1 342 ? 36.531 6.191 -14.789 1 76.56 342 ASP A C 1
ATOM 2607 O O . ASP A 1 342 ? 37.531 5.594 -15.195 1 76.56 342 ASP A O 1
ATOM 2611 N N . ALA A 1 343 ? 35.344 5.672 -14.5 1 68.62 343 ALA A N 1
ATOM 2612 C CA . ALA A 1 343 ? 35.188 4.238 -14.719 1 68.62 343 ALA A CA 1
ATOM 2613 C C . ALA A 1 343 ? 35.312 3.896 -16.203 1 68.62 343 ALA A C 1
ATOM 2615 O O . ALA A 1 343 ? 35.906 2.889 -16.562 1 68.62 343 ALA A O 1
ATOM 2616 N N . ALA A 1 344 ? 34.75 4.691 -17.047 1 71.12 344 ALA A N 1
ATOM 2617 C CA . ALA A 1 344 ? 34.844 4.504 -18.5 1 71.12 344 ALA A CA 1
ATOM 2618 C C . ALA A 1 344 ? 36.281 4.66 -18.984 1 71.12 344 ALA A C 1
ATOM 2620 O O . ALA A 1 344 ? 36.719 3.908 -19.859 1 71.12 344 ALA A O 1
ATOM 2621 N N . ARG A 1 345 ? 37.094 5.586 -18.406 1 69 345 ARG A N 1
ATOM 2622 C CA . ARG A 1 345 ? 38.5 5.805 -18.75 1 69 345 ARG A CA 1
ATOM 2623 C C . ARG A 1 345 ? 39.344 4.621 -18.312 1 69 345 ARG A C 1
ATOM 2625 O O . ARG A 1 345 ? 40.25 4.195 -19.047 1 69 345 ARG A O 1
ATOM 2632 N N . GLN A 1 346 ? 38.969 4.098 -17.234 1 63.5 346 GLN A N 1
ATOM 2633 C CA . GLN A 1 346 ? 39.688 2.949 -16.719 1 63.5 346 GLN A CA 1
ATOM 2634 C C . GLN A 1 346 ? 39.406 1.69 -17.531 1 63.5 346 GLN A C 1
ATOM 2636 O O . GLN A 1 346 ? 40.281 0.857 -17.75 1 63.5 346 GLN A O 1
ATOM 2641 N N . ALA A 1 347 ? 38.188 1.447 -17.906 1 63.5 347 ALA A N 1
ATOM 2642 C CA . ALA A 1 347 ? 37.781 0.289 -18.703 1 63.5 347 ALA A CA 1
ATOM 2643 C C . ALA A 1 347 ? 38.344 0.389 -20.125 1 63.5 347 ALA A C 1
ATOM 2645 O O . ALA A 1 347 ? 38.5 -0.622 -20.812 1 63.5 347 ALA A O 1
ATOM 2646 N N . ALA A 1 348 ? 38.656 1.522 -20.688 1 67.94 348 ALA A N 1
ATOM 2647 C CA . ALA A 1 348 ? 39.188 1.798 -22.016 1 67.94 348 ALA A CA 1
ATOM 2648 C C . ALA A 1 348 ? 40.688 1.67 -22.047 1 67.94 348 ALA A C 1
ATOM 2650 O O . ALA A 1 348 ? 41.312 1.586 -23.125 1 67.94 348 ALA A O 1
ATOM 2651 N N . VAL A 1 349 ? 41.438 1.558 -20.984 1 50.56 349 VAL A N 1
ATOM 2652 C CA . VAL A 1 349 ? 42.875 1.261 -20.953 1 50.56 349 VAL A CA 1
ATOM 2653 C C . VAL A 1 349 ? 43.094 -0.242 -20.781 1 50.56 349 VAL A C 1
ATOM 2655 O O . VAL A 1 349 ? 42.375 -0.888 -20 1 50.56 349 VAL A O 1
ATOM 2658 N N . MET B 1 1 ? 7.504 -21.281 15.43 1 50.31 1 MET B N 1
ATOM 2659 C CA . MET B 1 1 ? 8.68 -21.281 14.555 1 50.31 1 MET B CA 1
ATOM 2660 C C . MET B 1 1 ? 9.211 -19.859 14.367 1 50.31 1 MET B C 1
ATOM 2662 O O . MET B 1 1 ? 8.445 -18.922 14.188 1 50.31 1 MET B O 1
ATOM 2666 N N . THR B 1 2 ? 10.359 -19.703 14.82 1 63.56 2 THR B N 1
ATOM 2667 C CA . THR B 1 2 ? 11.055 -18.422 14.922 1 63.56 2 THR B CA 1
ATOM 2668 C C . THR B 1 2 ? 11.453 -17.922 13.539 1 63.56 2 THR B C 1
ATOM 2670 O O . THR B 1 2 ? 11.93 -18.688 12.703 1 63.56 2 THR B O 1
ATOM 2673 N N . PHE B 1 3 ? 10.953 -16.891 13.094 1 78.44 3 PHE B N 1
ATOM 2674 C CA . PHE B 1 3 ? 11.375 -16.188 11.891 1 78.44 3 PHE B CA 1
ATOM 2675 C C . PHE B 1 3 ? 12.898 -16.141 11.797 1 78.44 3 PHE B C 1
ATOM 2677 O O . PHE B 1 3 ? 13.578 -15.828 12.773 1 78.44 3 PHE B O 1
ATOM 2684 N N . ASP B 1 4 ? 13.438 -16.766 10.641 1 85.06 4 ASP B N 1
ATOM 2685 C CA . ASP B 1 4 ? 14.867 -16.703 10.336 1 85.06 4 ASP B CA 1
ATOM 2686 C C . ASP B 1 4 ? 15.133 -15.828 9.117 1 85.06 4 ASP B C 1
ATOM 2688 O O . ASP B 1 4 ? 14.867 -16.234 7.98 1 85.06 4 ASP B O 1
ATOM 2692 N N . PRO B 1 5 ? 15.719 -14.648 9.281 1 84.38 5 PRO B N 1
ATOM 2693 C CA . PRO B 1 5 ? 15.93 -13.719 8.172 1 84.38 5 PRO B CA 1
ATOM 2694 C C . PRO B 1 5 ? 16.938 -14.234 7.148 1 84.38 5 PRO B C 1
ATOM 2696 O O . PRO B 1 5 ? 17.047 -13.695 6.047 1 84.38 5 PRO B O 1
ATOM 2699 N N . HIS B 1 6 ? 17.656 -15.328 7.527 1 88.25 6 HIS B N 1
ATOM 2700 C CA . HIS B 1 6 ? 18.672 -15.852 6.625 1 88.25 6 HIS B CA 1
ATOM 2701 C C . HIS B 1 6 ? 18.109 -16.953 5.742 1 88.25 6 HIS B C 1
ATOM 2703 O O . HIS B 1 6 ? 18.734 -17.344 4.75 1 88.25 6 HIS B O 1
ATOM 2709 N N . LYS B 1 7 ? 16.938 -17.359 6.117 1 94 7 LYS B N 1
ATOM 2710 C CA . LYS B 1 7 ? 16.281 -18.328 5.25 1 94 7 LYS B CA 1
ATOM 2711 C C . LYS B 1 7 ? 15.883 -17.703 3.918 1 94 7 LYS B C 1
ATOM 2713 O O . LYS B 1 7 ? 15.336 -16.594 3.889 1 94 7 LYS B O 1
ATOM 2718 N N . LYS B 1 8 ? 16.203 -18.453 2.824 1 97.38 8 LYS B N 1
ATOM 2719 C CA . LYS B 1 8 ? 15.875 -17.922 1.503 1 97.38 8 LYS B CA 1
ATOM 2720 C C . LYS B 1 8 ? 14.367 -17.938 1.258 1 97.38 8 LYS B C 1
ATOM 2722 O O . LYS B 1 8 ? 13.719 -18.969 1.404 1 97.38 8 LYS B O 1
ATOM 2727 N N . LEU B 1 9 ? 13.844 -16.812 0.982 1 98.44 9 LEU B N 1
ATOM 2728 C CA . LEU B 1 9 ? 12.445 -16.719 0.586 1 98.44 9 LEU B CA 1
ATOM 2729 C C . LEU B 1 9 ? 12.242 -17.25 -0.831 1 98.44 9 LEU B C 1
ATOM 2731 O O . LEU B 1 9 ? 13.102 -17.062 -1.693 1 98.44 9 LEU B O 1
ATOM 2735 N N . TYR B 1 10 ? 11.148 -17.938 -1.059 1 98.81 10 TYR B N 1
ATOM 2736 C CA . TYR B 1 10 ? 10.727 -18.328 -2.396 1 98.81 10 TYR B CA 1
ATOM 2737 C C . TYR B 1 10 ? 9.844 -17.266 -3.027 1 98.81 10 TYR B C 1
ATOM 2739 O O . TYR B 1 10 ? 8.719 -17.031 -2.572 1 98.81 10 TYR B O 1
ATOM 2747 N N . ILE B 1 11 ? 10.359 -16.594 -4.059 1 98.94 11 ILE B N 1
ATOM 2748 C CA . ILE B 1 11 ? 9.641 -15.5 -4.703 1 98.94 11 ILE B CA 1
ATOM 2749 C C . ILE B 1 11 ? 8.93 -16.016 -5.949 1 98.94 11 ILE B C 1
ATOM 2751 O O . ILE B 1 11 ? 9.578 -16.406 -6.926 1 98.94 11 ILE B O 1
ATOM 2755 N N . SER B 1 12 ? 7.621 -15.992 -5.914 1 98.88 12 SER B N 1
ATOM 2756 C CA . SER B 1 12 ? 6.781 -16.453 -7.012 1 98.88 12 SER B CA 1
ATOM 2757 C C . SER B 1 12 ? 6.098 -15.281 -7.715 1 98.88 12 SER B C 1
ATOM 2759 O O . SER B 1 12 ? 5.305 -14.562 -7.105 1 98.88 12 SER B O 1
ATOM 2761 N N . ASP B 1 13 ? 6.352 -15.094 -8.984 1 98.94 13 ASP B N 1
ATOM 2762 C CA . ASP B 1 13 ? 5.73 -14.016 -9.742 1 98.94 13 ASP B CA 1
ATOM 2763 C C . ASP B 1 13 ? 4.441 -14.477 -10.414 1 98.94 13 ASP B C 1
ATOM 2765 O O . ASP B 1 13 ? 4.398 -15.555 -11.016 1 98.94 13 ASP B O 1
ATOM 2769 N N . VAL B 1 14 ? 3.451 -13.609 -10.312 1 98.88 14 VAL B N 1
ATOM 2770 C CA . VAL B 1 14 ? 2.16 -13.992 -10.875 1 98.88 14 VAL B CA 1
ATOM 2771 C C . VAL B 1 14 ? 1.725 -12.961 -11.914 1 98.88 14 VAL B C 1
ATOM 2773 O O . VAL B 1 14 ? 0.533 -12.828 -12.211 1 98.88 14 VAL B O 1
ATOM 2776 N N . THR B 1 15 ? 2.635 -12.203 -12.539 1 98.81 15 THR B N 1
ATOM 2777 C CA . THR B 1 15 ? 2.367 -11.141 -13.508 1 98.81 15 THR B CA 1
ATOM 2778 C C . THR B 1 15 ? 1.652 -11.695 -14.734 1 98.81 15 THR B C 1
ATOM 2780 O O . THR B 1 15 ? 0.778 -11.039 -15.305 1 98.81 15 THR B O 1
ATOM 2783 N N . LEU B 1 16 ? 1.961 -12.906 -15.117 1 98.81 16 LEU B N 1
ATOM 2784 C CA . LEU B 1 16 ? 1.5 -13.43 -16.391 1 98.81 16 LEU B CA 1
ATOM 2785 C C . LEU B 1 16 ? 0.189 -14.195 -16.234 1 98.81 16 LEU B C 1
ATOM 2787 O O . LEU B 1 16 ? -0.508 -14.453 -17.219 1 98.81 16 LEU B O 1
ATOM 2791 N N . ARG B 1 17 ? -0.155 -14.539 -15.055 1 98.5 17 ARG B N 1
ATOM 2792 C CA . ARG B 1 17 ? -1.45 -15.18 -14.859 1 98.5 17 ARG B CA 1
ATOM 2793 C C . ARG B 1 17 ? -2.443 -14.227 -14.203 1 98.5 17 ARG B C 1
ATOM 2795 O O . ARG B 1 17 ? -3.281 -13.633 -14.891 1 98.5 17 ARG B O 1
ATOM 2802 N N . ASP B 1 18 ? -2.264 -13.969 -12.844 1 97.5 18 ASP B N 1
ATOM 2803 C CA . ASP B 1 18 ? -3.182 -13.055 -12.172 1 97.5 18 ASP B CA 1
ATOM 2804 C C . ASP B 1 18 ? -3.084 -11.648 -12.758 1 97.5 18 ASP B C 1
ATOM 2806 O O . ASP B 1 18 ? -4.094 -10.953 -12.891 1 97.5 18 ASP B O 1
ATOM 2810 N N . GLY B 1 19 ? -1.853 -11.273 -13.07 1 97.56 19 GLY B N 1
ATOM 2811 C CA . GLY B 1 19 ? -1.626 -9.961 -13.656 1 97.56 19 GLY B CA 1
ATOM 2812 C C . GLY B 1 19 ? -2.344 -9.758 -14.977 1 97.56 19 GLY B C 1
ATOM 2813 O O . GLY B 1 19 ? -2.57 -8.625 -15.406 1 97.56 19 GLY B O 1
ATOM 2814 N N . SER B 1 20 ? -2.738 -10.836 -15.641 1 96.19 20 SER B N 1
ATOM 2815 C CA . SER B 1 20 ? -3.4 -10.742 -16.938 1 96.19 20 SER B CA 1
ATOM 2816 C C . SER B 1 20 ? -4.781 -10.102 -16.812 1 96.19 20 SER B C 1
ATOM 2818 O O . SER B 1 20 ? -5.316 -9.57 -17.781 1 96.19 20 SER B O 1
ATOM 2820 N N . HIS B 1 21 ? -5.383 -10.164 -15.633 1 93.69 21 HIS B N 1
ATOM 2821 C CA . HIS B 1 21 ? -6.664 -9.508 -15.391 1 93.69 21 HIS B CA 1
ATOM 2822 C C . HIS B 1 21 ? -6.586 -8.023 -15.711 1 93.69 21 HIS B C 1
ATOM 2824 O O . HIS B 1 21 ? -7.559 -7.43 -16.188 1 93.69 21 HIS B O 1
ATOM 2830 N N . ALA B 1 22 ? -5.426 -7.449 -15.422 1 93.06 22 ALA B N 1
ATOM 2831 C CA . ALA B 1 22 ? -5.238 -6.012 -15.594 1 93.06 22 ALA B CA 1
ATOM 2832 C C . ALA B 1 22 ? -5.27 -5.629 -17.078 1 93.06 22 ALA B C 1
ATOM 2834 O O . ALA B 1 22 ? -5.516 -4.473 -17.422 1 93.06 22 ALA B O 1
ATOM 2835 N N . VAL B 1 23 ? -5.016 -6.613 -17.953 1 94.31 23 VAL B N 1
ATOM 2836 C CA . VAL B 1 23 ? -4.984 -6.336 -19.375 1 94.31 23 VAL B CA 1
ATOM 2837 C C . VAL B 1 23 ? -6.023 -7.191 -20.109 1 94.31 23 VAL B C 1
ATOM 2839 O O . VAL B 1 23 ? -5.852 -7.535 -21.281 1 94.31 23 VAL B O 1
ATOM 2842 N N . ARG B 1 24 ? -6.996 -7.707 -19.375 1 91.25 24 ARG B N 1
ATOM 2843 C CA . ARG B 1 24 ? -8.125 -8.469 -19.891 1 91.25 24 ARG B CA 1
ATOM 2844 C C . ARG B 1 24 ? -7.66 -9.734 -20.609 1 91.25 24 ARG B C 1
ATOM 2846 O O . ARG B 1 24 ? -8.172 -10.07 -21.688 1 91.25 24 ARG B O 1
ATOM 2853 N N . HIS B 1 25 ? -6.57 -10.25 -20.156 1 94.31 25 HIS B N 1
ATOM 2854 C CA . HIS B 1 25 ? -6.039 -11.531 -20.625 1 94.31 25 HIS B CA 1
ATOM 2855 C C . HIS B 1 25 ? -5.516 -11.43 -22.047 1 94.31 25 HIS B C 1
ATOM 2857 O O . HIS B 1 25 ? -5.656 -12.367 -22.844 1 94.31 25 HIS B O 1
ATOM 2863 N N . GLN B 1 26 ? -4.938 -10.289 -22.406 1 95.12 26 GLN B N 1
ATOM 2864 C CA . GLN B 1 26 ? -4.598 -10.031 -23.797 1 95.12 26 GLN B CA 1
ATOM 2865 C C . GLN B 1 26 ? -3.086 -9.938 -23.984 1 95.12 26 GLN B C 1
ATOM 2867 O O . GLN B 1 26 ? -2.609 -9.281 -24.906 1 95.12 26 GLN B O 1
ATOM 2872 N N . TYR B 1 27 ? -2.279 -10.516 -23.094 1 97.5 27 TYR B N 1
ATOM 2873 C CA . TYR B 1 27 ? -0.842 -10.539 -23.328 1 97.5 27 TYR B CA 1
ATOM 2874 C C . TYR B 1 27 ? -0.521 -11.227 -24.656 1 97.5 27 TYR B C 1
ATOM 2876 O O . TYR B 1 27 ? -1.023 -12.32 -24.938 1 97.5 27 TYR B O 1
ATOM 2884 N N . SER B 1 28 ? 0.282 -10.562 -25.516 1 98.12 28 SER B N 1
ATOM 2885 C CA . SER B 1 28 ? 0.814 -11.234 -26.688 1 98.12 28 SER B CA 1
ATOM 2886 C C . SER B 1 28 ? 1.938 -12.195 -26.328 1 98.12 28 SER B C 1
ATOM 2888 O O . SER B 1 28 ? 2.439 -12.172 -25.203 1 98.12 28 SER B O 1
ATOM 2890 N N . ILE B 1 29 ? 2.277 -13.055 -27.266 1 98.56 29 ILE B N 1
ATOM 2891 C CA . ILE B 1 29 ? 3.4 -13.961 -27.047 1 98.56 29 ILE B CA 1
ATOM 2892 C C . ILE B 1 29 ? 4.672 -13.156 -26.781 1 98.56 29 ILE B C 1
ATOM 2894 O O . ILE B 1 29 ? 5.473 -13.516 -25.922 1 98.56 29 ILE B O 1
ATOM 2898 N N . ARG B 1 30 ? 4.848 -12.039 -27.453 1 98.38 30 ARG B N 1
ATOM 2899 C CA . ARG B 1 30 ? 6.008 -11.18 -27.234 1 98.38 30 ARG B CA 1
ATOM 2900 C C . ARG B 1 30 ? 6 -10.586 -25.828 1 98.38 30 ARG B C 1
ATOM 2902 O O . ARG B 1 30 ? 7.035 -10.539 -25.172 1 98.38 30 ARG B O 1
ATOM 2909 N N . ASN B 1 31 ? 4.832 -10.117 -25.359 1 98.44 31 ASN B N 1
ATOM 2910 C CA . ASN B 1 31 ? 4.715 -9.602 -24 1 98.44 31 ASN B CA 1
ATOM 2911 C C . ASN B 1 31 ? 5.156 -10.633 -22.969 1 98.44 31 ASN B C 1
ATOM 2913 O O . ASN B 1 31 ? 5.965 -10.336 -22.094 1 98.44 31 ASN B O 1
ATOM 2917 N N . VAL B 1 32 ? 4.598 -11.836 -23.156 1 98.62 32 VAL B N 1
ATOM 2918 C CA . VAL B 1 32 ? 4.828 -12.883 -22.156 1 98.62 32 VAL B CA 1
ATOM 2919 C C . VAL B 1 32 ? 6.309 -13.258 -22.141 1 98.62 32 VAL B C 1
ATOM 2921 O O . VAL B 1 32 ? 6.887 -13.453 -21.062 1 98.62 32 VAL B O 1
ATOM 2924 N N . GLN B 1 33 ? 6.941 -13.289 -23.281 1 98.81 33 GLN B N 1
ATOM 2925 C CA . GLN B 1 33 ? 8.352 -13.648 -23.344 1 98.81 33 GLN B CA 1
ATOM 2926 C C . GLN B 1 33 ? 9.234 -12.547 -22.781 1 98.81 33 GLN B C 1
ATOM 2928 O O . 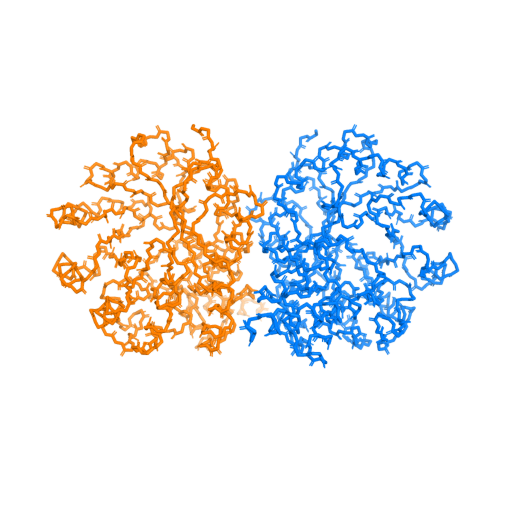GLN B 1 33 ? 10.203 -12.82 -22.062 1 98.81 33 GLN B O 1
ATOM 2933 N N . ASP B 1 34 ? 8.938 -11.305 -23.094 1 98.88 34 ASP B N 1
ATOM 2934 C CA . ASP B 1 34 ? 9.711 -10.18 -22.578 1 98.88 34 ASP B CA 1
ATOM 2935 C C . ASP B 1 34 ? 9.633 -10.125 -21.047 1 98.88 34 ASP B C 1
ATOM 2937 O O . ASP B 1 34 ? 10.648 -9.93 -20.375 1 98.88 34 ASP B O 1
ATOM 2941 N N . ILE B 1 35 ? 8.469 -10.305 -20.516 1 98.88 35 ILE B N 1
ATOM 2942 C CA . ILE B 1 35 ? 8.258 -10.273 -19.062 1 98.88 35 ILE B CA 1
ATOM 2943 C C . ILE B 1 35 ? 8.977 -11.453 -18.422 1 98.88 35 ILE B C 1
ATOM 2945 O O . ILE B 1 35 ? 9.68 -11.289 -17.422 1 98.88 35 ILE B O 1
ATOM 2949 N N . ALA B 1 36 ? 8.836 -12.625 -19.016 1 98.94 36 ALA B N 1
ATOM 2950 C CA . ALA B 1 36 ? 9.461 -13.828 -18.484 1 98.94 36 ALA B CA 1
ATOM 2951 C C . ALA B 1 36 ? 10.984 -13.695 -18.469 1 98.94 36 ALA B C 1
ATOM 2953 O O . ALA B 1 36 ? 11.641 -14.094 -17.5 1 98.94 36 ALA B O 1
ATOM 2954 N N . ARG B 1 37 ? 11.578 -13.164 -19.562 1 98.88 37 ARG B N 1
ATOM 2955 C CA . ARG B 1 37 ? 13.023 -12.969 -19.625 1 98.88 37 ARG B CA 1
ATOM 2956 C C . ARG B 1 37 ? 13.508 -12.055 -18.516 1 98.88 37 ARG B C 1
ATOM 2958 O O . ARG B 1 37 ? 14.523 -12.328 -17.875 1 98.88 37 ARG B O 1
ATOM 2965 N N . ALA B 1 38 ? 12.789 -10.992 -18.312 1 98.88 38 ALA B N 1
ATOM 2966 C CA . ALA B 1 38 ? 13.18 -10.031 -17.281 1 98.88 38 ALA B CA 1
ATOM 2967 C C . ALA B 1 38 ? 13.086 -10.648 -15.891 1 98.88 38 ALA B C 1
ATOM 2969 O O . ALA B 1 38 ? 13.977 -10.453 -15.062 1 98.88 38 ALA B O 1
ATOM 2970 N N . LEU B 1 39 ? 12.023 -11.383 -15.625 1 98.94 39 LEU B N 1
ATOM 2971 C CA . LEU B 1 39 ? 11.82 -12.047 -14.344 1 98.94 39 LEU B CA 1
ATOM 2972 C C . LEU B 1 39 ? 12.891 -13.102 -14.109 1 98.94 39 LEU B C 1
ATOM 2974 O O . LEU B 1 39 ? 13.406 -13.242 -12.992 1 98.94 39 LEU B O 1
ATOM 2978 N N . ASP B 1 40 ? 13.172 -13.836 -15.148 1 98.94 40 ASP B N 1
ATOM 2979 C CA . ASP B 1 40 ? 14.195 -14.875 -15.062 1 98.94 40 ASP B CA 1
ATOM 2980 C C . ASP B 1 40 ? 15.57 -14.258 -14.773 1 98.94 40 ASP B C 1
ATOM 2982 O O . ASP B 1 40 ? 16.312 -14.766 -13.938 1 98.94 40 ASP B O 1
ATOM 2986 N N . LYS B 1 41 ? 15.852 -13.203 -15.484 1 98.81 41 LYS B N 1
ATOM 2987 C CA . LYS B 1 41 ? 17.109 -12.484 -15.266 1 98.81 41 LYS B CA 1
ATOM 2988 C C . LYS B 1 41 ? 17.203 -11.969 -13.836 1 98.81 41 LYS B C 1
ATOM 2990 O O . LYS B 1 41 ? 18.281 -11.938 -13.25 1 98.81 41 LYS B O 1
ATOM 2995 N N . ALA B 1 42 ? 16.078 -11.594 -13.25 1 98.88 42 ALA B N 1
ATOM 2996 C CA . ALA B 1 42 ? 16.031 -11.086 -11.883 1 98.88 42 ALA B CA 1
ATOM 2997 C C . ALA B 1 42 ? 16.109 -12.219 -10.875 1 98.88 42 ALA B C 1
ATOM 2999 O O . ALA B 1 42 ? 16.25 -11.977 -9.672 1 98.88 42 ALA B O 1
ATOM 3000 N N . LYS B 1 43 ? 15.984 -13.469 -11.289 1 98.81 43 LYS B N 1
ATOM 3001 C CA . LYS B 1 43 ? 16.188 -14.68 -10.5 1 98.81 43 LYS B CA 1
ATOM 3002 C C . LYS B 1 43 ? 14.992 -14.953 -9.594 1 98.81 43 LYS B C 1
ATOM 3004 O O . LYS B 1 43 ? 15.156 -15.414 -8.461 1 98.81 43 LYS B O 1
ATOM 3009 N N . VAL B 1 44 ? 13.781 -14.617 -10.031 1 98.88 44 VAL B N 1
ATOM 3010 C CA . VAL B 1 44 ? 12.617 -15.102 -9.297 1 98.88 44 VAL B CA 1
ATOM 3011 C C . VAL B 1 44 ? 12.586 -16.625 -9.336 1 98.88 44 VAL B C 1
ATOM 3013 O O . VAL B 1 44 ? 13.18 -17.25 -10.234 1 98.88 44 VAL B O 1
ATOM 3016 N N . ASP B 1 45 ? 11.922 -17.203 -8.359 1 98.94 45 ASP B N 1
ATOM 3017 C CA . ASP B 1 45 ? 11.977 -18.656 -8.227 1 98.94 45 ASP B CA 1
ATOM 3018 C C . ASP B 1 45 ? 10.977 -19.328 -9.156 1 98.94 45 ASP B C 1
ATOM 3020 O O . ASP B 1 45 ? 11.227 -20.422 -9.656 1 98.94 45 ASP B O 1
ATOM 3024 N N . SER B 1 46 ? 9.859 -18.688 -9.375 1 98.94 46 SER B N 1
ATOM 3025 C CA . SER B 1 46 ? 8.867 -19.25 -10.281 1 98.94 46 SER B CA 1
ATOM 3026 C C . SER B 1 46 ? 8.047 -18.156 -10.945 1 98.94 46 SER B C 1
ATOM 3028 O O . SER B 1 46 ? 8.008 -17.016 -10.461 1 98.94 46 SER B O 1
ATOM 3030 N N . ILE B 1 47 ? 7.473 -18.453 -12.086 1 98.94 47 ILE B N 1
ATOM 3031 C CA . ILE B 1 47 ? 6.59 -17.594 -12.867 1 98.94 47 ILE B CA 1
ATOM 3032 C C . ILE B 1 47 ? 5.293 -18.344 -13.18 1 98.94 47 ILE B C 1
ATOM 3034 O O . ILE B 1 47 ? 5.309 -19.406 -13.797 1 98.94 47 ILE B O 1
ATOM 3038 N N . GLU B 1 48 ? 4.223 -17.766 -12.75 1 98.94 48 GLU B N 1
ATOM 3039 C CA . GLU B 1 48 ? 2.93 -18.406 -12.984 1 98.94 48 GLU B CA 1
ATOM 3040 C C . GLU B 1 48 ? 2.328 -17.969 -14.312 1 98.94 48 GLU B C 1
ATOM 3042 O O . GLU B 1 48 ? 2.191 -16.766 -14.57 1 98.94 48 GLU B O 1
ATOM 3047 N N . VAL B 1 49 ? 1.928 -18.969 -15.102 1 98.69 49 VAL B N 1
ATOM 3048 C CA . VAL B 1 49 ? 1.467 -18.688 -16.453 1 98.69 49 VAL B CA 1
ATOM 3049 C C . VAL B 1 49 ? 0.142 -19.391 -16.719 1 98.69 49 VAL B C 1
ATOM 3051 O O . VAL B 1 49 ? 0.036 -20.609 -16.516 1 98.69 49 VAL B O 1
ATOM 3054 N N . ALA B 1 50 ? -0.818 -18.672 -17.094 1 97.62 50 ALA B N 1
ATOM 3055 C CA . ALA B 1 50 ? -2.137 -19.141 -17.531 1 97.62 50 ALA B CA 1
ATOM 3056 C C . ALA B 1 50 ? -3.068 -17.953 -17.781 1 97.62 50 ALA B C 1
ATOM 3058 O O . ALA B 1 50 ? -2.693 -16.797 -17.578 1 97.62 50 ALA B O 1
ATOM 3059 N N . HIS B 1 51 ? -4.266 -18.281 -18.328 1 94.19 51 HIS B N 1
ATOM 3060 C CA . HIS B 1 51 ? -5.355 -17.328 -18.234 1 94.19 51 HIS B CA 1
ATOM 3061 C C . HIS B 1 51 ? -5.527 -16.812 -16.812 1 94.19 51 HIS B C 1
ATOM 3063 O O . HIS B 1 51 ? -5.156 -17.5 -15.859 1 94.19 51 HIS B O 1
ATOM 3069 N N . GLY B 1 52 ? -6.016 -15.617 -16.672 1 92.81 52 GLY B N 1
ATOM 3070 C CA . GLY B 1 52 ? -6.191 -15.016 -15.352 1 92.81 52 GLY B CA 1
ATOM 3071 C C . GLY B 1 52 ? -6.926 -15.914 -14.375 1 92.81 52 GLY B C 1
ATOM 3072 O O . GLY B 1 52 ? -6.609 -15.93 -13.188 1 92.81 52 GLY B O 1
ATOM 3073 N N . ASP B 1 53 ? -7.852 -16.672 -14.812 1 91.94 53 ASP B N 1
ATOM 3074 C CA . ASP B 1 53 ? -8.664 -17.531 -13.969 1 91.94 53 ASP B CA 1
ATOM 3075 C C . ASP B 1 53 ? -8.078 -18.953 -13.906 1 91.94 53 ASP B C 1
ATOM 3077 O O . ASP B 1 53 ? -8.695 -19.859 -13.359 1 91.94 53 ASP B O 1
ATOM 3081 N N . GLY B 1 54 ? -6.922 -19.156 -14.516 1 94.62 54 GLY B N 1
ATOM 3082 C CA . GLY B 1 54 ? -6.266 -20.453 -14.508 1 94.62 54 GLY B CA 1
ATOM 3083 C C . GLY B 1 54 ? -6.449 -21.234 -15.797 1 94.62 54 GLY B C 1
ATOM 3084 O O . GLY B 1 54 ? -6.992 -20.703 -16.766 1 94.62 54 GLY B O 1
ATOM 3085 N N . LEU B 1 55 ? -5.941 -22.484 -15.812 1 96.12 55 LEU B N 1
ATOM 3086 C CA . LEU B 1 55 ? -6.039 -23.359 -16.984 1 96.12 55 LEU B CA 1
ATOM 3087 C C . LEU B 1 55 ? -7.484 -23.469 -17.453 1 96.12 55 LEU B C 1
ATOM 3089 O O . LEU B 1 55 ? -8.383 -23.75 -16.656 1 96.12 55 LEU B O 1
ATOM 3093 N N . GLN B 1 56 ? -7.727 -23.125 -18.719 1 91.81 56 GLN B N 1
ATOM 3094 C CA . GLN B 1 56 ? -9.023 -23.203 -19.391 1 91.81 56 GLN B CA 1
ATOM 3095 C C . GLN B 1 56 ? -9.961 -22.109 -18.875 1 91.81 56 GLN B C 1
ATOM 3097 O O . GLN B 1 56 ? -11.18 -22.266 -18.922 1 91.81 56 GLN B O 1
ATOM 3102 N N . GLY B 1 57 ? -9.383 -21.031 -18.438 1 88 57 GLY B N 1
ATOM 3103 C CA . GLY B 1 57 ? -10.188 -19.922 -17.953 1 88 57 GLY B CA 1
ATOM 3104 C C . GLY B 1 57 ? -10.828 -19.125 -19.078 1 88 57 GLY B C 1
ATOM 3105 O O . GLY B 1 57 ? -11.789 -18.391 -18.844 1 88 57 GLY B O 1
ATOM 3106 N N . SER B 1 58 ? -10.281 -19.297 -20.25 1 84.19 58 SER B N 1
ATOM 3107 C CA . SER B 1 58 ? -10.797 -18.562 -21.406 1 84.19 58 SER B CA 1
ATOM 3108 C C . SER B 1 58 ? -12.227 -18.984 -21.734 1 84.19 58 SER B C 1
ATOM 3110 O O . SER B 1 58 ? -12.461 -20.109 -22.188 1 84.19 58 SER B O 1
ATOM 3112 N N . SER B 1 59 ? -13.141 -18.094 -21.469 1 80.62 59 SER B N 1
ATOM 3113 C CA . SER B 1 59 ? -14.555 -18.391 -21.672 1 80.62 59 SER B CA 1
ATOM 3114 C C . SER B 1 59 ? -15.375 -17.109 -21.75 1 80.62 59 SER B C 1
ATOM 3116 O O . SER B 1 59 ? -14.859 -16.016 -21.516 1 80.62 59 SER B O 1
ATOM 3118 N N . PHE B 1 60 ? -16.594 -17.219 -22.094 1 74.56 60 PHE B N 1
ATOM 3119 C CA . PHE B 1 60 ? -17.531 -16.094 -22.141 1 74.56 60 PHE B CA 1
ATOM 3120 C C . PHE B 1 60 ? -17.719 -15.484 -20.766 1 74.56 60 PHE B C 1
ATOM 3122 O O . PHE B 1 60 ? -17.906 -14.273 -20.641 1 74.56 60 PHE B O 1
ATOM 3129 N N . ASN B 1 61 ? -17.578 -16.25 -19.781 1 70.12 61 ASN B N 1
ATOM 3130 C CA . ASN B 1 61 ? -17.812 -15.805 -18.406 1 70.12 61 ASN B CA 1
ATOM 3131 C C . ASN B 1 61 ? -16.641 -15.008 -17.859 1 70.12 61 ASN B C 1
ATOM 3133 O O . ASN B 1 61 ? -16.828 -14.016 -17.156 1 70.12 61 ASN B O 1
ATOM 3137 N N . TYR B 1 62 ? -15.469 -15.461 -18.25 1 74.31 62 TYR B N 1
ATOM 3138 C CA . TYR B 1 62 ? -14.289 -14.891 -17.625 1 74.31 62 TYR B CA 1
ATOM 3139 C C . TYR B 1 62 ? -13.555 -13.961 -18.578 1 74.31 62 TYR B C 1
ATOM 3141 O O . TYR B 1 62 ? -12.719 -13.156 -18.172 1 74.31 62 TYR B O 1
ATOM 3149 N N . GLY B 1 63 ? -13.906 -14.094 -19.906 1 83 63 GLY B N 1
ATOM 3150 C CA . GLY B 1 63 ? -13.188 -13.359 -20.953 1 83 63 GLY B CA 1
ATOM 3151 C C . GLY B 1 63 ? -12.195 -14.219 -21.703 1 83 63 GLY B C 1
ATOM 3152 O O . GLY B 1 63 ? -11.516 -15.062 -21.109 1 83 63 GLY B O 1
ATOM 3153 N N . PHE B 1 64 ? -12.078 -14 -22.969 1 88.5 64 PHE B N 1
ATOM 3154 C CA . PHE B 1 64 ? -11.219 -14.82 -23.812 1 88.5 64 PHE B CA 1
ATOM 3155 C C . PHE B 1 64 ? -9.781 -14.312 -23.766 1 88.5 64 PHE B C 1
ATOM 3157 O O . PHE B 1 64 ? -9.539 -13.109 -23.875 1 88.5 64 PHE B O 1
ATOM 3164 N N . GLY B 1 65 ? -8.867 -15.25 -23.641 1 91.5 65 GLY B N 1
ATOM 3165 C CA . GLY B 1 65 ? -7.457 -14.922 -23.734 1 91.5 65 GLY B CA 1
ATOM 3166 C C . GLY B 1 65 ? -6.992 -14.695 -25.156 1 91.5 65 GLY B C 1
ATOM 3167 O O . GLY B 1 65 ? -7.551 -15.266 -26.094 1 91.5 65 GLY B O 1
ATOM 3168 N N . ALA B 1 66 ? -5.992 -13.859 -25.312 1 94 66 ALA B N 1
ATOM 3169 C CA . ALA B 1 66 ? -5.418 -13.609 -26.641 1 94 66 ALA B CA 1
ATOM 3170 C C . ALA B 1 66 ? -4.812 -14.883 -27.219 1 94 66 ALA B C 1
ATOM 3172 O O . ALA B 1 66 ? -4.727 -15.039 -28.438 1 94 66 ALA B O 1
ATOM 3173 N N . HIS B 1 67 ? -4.371 -15.859 -26.375 1 96.31 67 HIS B N 1
ATOM 3174 C CA . HIS B 1 67 ? -3.783 -17.141 -26.719 1 96.31 67 HIS B CA 1
ATOM 3175 C C . HIS B 1 67 ? -4.227 -18.234 -25.75 1 96.31 67 HIS B C 1
ATOM 3177 O O . HIS B 1 67 ? -4.879 -17.953 -24.75 1 96.31 67 HIS B O 1
ATOM 3183 N N . SER B 1 68 ? -3.924 -19.422 -26.125 1 96.5 68 SER B N 1
ATOM 3184 C CA . SER B 1 68 ? -4.23 -20.531 -25.219 1 96.5 68 SER B CA 1
ATOM 3185 C C . SER B 1 68 ? -3.223 -20.594 -24.078 1 96.5 68 SER B C 1
ATOM 3187 O O . SER B 1 68 ? -2.113 -20.062 -24.188 1 96.5 68 SER B O 1
ATOM 3189 N N . ASP B 1 69 ? -3.637 -21.266 -23.031 1 97.81 69 ASP B N 1
ATOM 3190 C CA . ASP B 1 69 ? -2.736 -21.469 -21.891 1 97.81 69 ASP B CA 1
ATOM 3191 C C . ASP B 1 69 ? -1.449 -22.156 -22.328 1 97.81 69 ASP B C 1
ATOM 3193 O O . ASP B 1 69 ? -0.354 -21.75 -21.938 1 97.81 69 ASP B O 1
ATOM 3197 N N . ILE B 1 70 ? -1.578 -23.188 -23.141 1 98.25 70 ILE B N 1
ATOM 3198 C CA . ILE B 1 70 ? -0.449 -24 -23.578 1 98.25 70 ILE B CA 1
ATOM 3199 C C . ILE B 1 70 ? 0.507 -23.156 -24.406 1 98.25 70 ILE B C 1
ATOM 3201 O O . ILE B 1 70 ? 1.727 -23.266 -24.266 1 98.25 70 ILE B O 1
ATOM 3205 N N . GLU B 1 71 ? -0.027 -22.266 -25.266 1 98.44 71 GLU B N 1
ATOM 3206 C CA . GLU B 1 71 ? 0.809 -21.359 -26.062 1 98.44 71 GLU B CA 1
ATOM 3207 C C . GLU B 1 71 ? 1.624 -20.438 -25.172 1 98.44 71 GLU B C 1
ATOM 3209 O O . GLU B 1 71 ? 2.816 -20.219 -25.406 1 98.44 71 GLU B O 1
ATOM 3214 N N . TRP B 1 72 ? 1.011 -19.875 -24.141 1 98.75 72 TRP B N 1
ATOM 3215 C CA . TRP B 1 72 ? 1.715 -19 -23.219 1 98.75 72 TRP B CA 1
ATOM 3216 C C . TRP B 1 72 ? 2.779 -19.766 -22.438 1 98.75 72 TRP B C 1
ATOM 3218 O O . TRP B 1 72 ? 3.898 -19.281 -22.266 1 98.75 72 TRP B O 1
ATOM 3228 N N . ILE B 1 73 ? 2.445 -20.969 -21.969 1 98.81 73 ILE B N 1
ATOM 3229 C CA . ILE B 1 73 ? 3.379 -21.75 -21.172 1 98.81 73 ILE B CA 1
ATOM 3230 C C . ILE B 1 73 ? 4.586 -22.141 -22.031 1 98.81 73 ILE B C 1
ATOM 3232 O O . ILE B 1 73 ? 5.73 -22.016 -21.594 1 98.81 73 ILE B O 1
ATOM 3236 N N . GLU B 1 74 ? 4.336 -22.562 -23.266 1 98.75 74 GLU B N 1
ATOM 3237 C CA . GLU B 1 74 ? 5.422 -22.938 -24.172 1 98.75 74 GLU B CA 1
ATOM 3238 C C . GLU B 1 74 ? 6.312 -21.734 -24.484 1 98.75 74 GLU B C 1
ATOM 3240 O O . GLU B 1 74 ? 7.539 -21.859 -24.531 1 98.75 74 GLU B O 1
ATOM 3245 N N . ALA B 1 75 ? 5.688 -20.609 -24.703 1 98.81 75 ALA B N 1
ATOM 3246 C CA . ALA B 1 75 ? 6.438 -19.391 -24.984 1 98.81 75 ALA B CA 1
ATOM 3247 C C . ALA B 1 75 ? 7.375 -19.047 -23.844 1 98.81 75 ALA B C 1
ATOM 3249 O O . ALA B 1 75 ? 8.523 -18.641 -24.062 1 98.81 75 ALA B O 1
ATOM 3250 N N . VAL B 1 76 ? 6.887 -19.141 -22.609 1 98.88 76 VAL B N 1
ATOM 3251 C CA . VAL B 1 76 ? 7.695 -18.844 -21.422 1 98.88 76 VAL B CA 1
ATOM 3252 C C . VAL B 1 76 ? 8.797 -19.875 -21.281 1 98.88 76 VAL B C 1
ATOM 3254 O O . VAL B 1 76 ? 9.945 -19.547 -20.969 1 98.88 76 VAL B O 1
ATOM 3257 N N . ALA B 1 77 ? 8.492 -21.156 -21.484 1 98.81 77 ALA B N 1
ATOM 3258 C CA . ALA B 1 77 ? 9.453 -22.25 -21.359 1 98.81 77 ALA B CA 1
ATOM 3259 C C . ALA B 1 77 ? 10.633 -22.062 -22.297 1 98.81 77 ALA B C 1
ATOM 3261 O O . ALA B 1 77 ? 11.758 -22.469 -22 1 98.81 77 ALA B O 1
ATOM 3262 N N . GLU B 1 78 ? 10.43 -21.406 -23.391 1 98.56 78 GLU B N 1
ATOM 3263 C CA . GLU B 1 78 ? 11.461 -21.188 -24.406 1 98.56 78 GLU B CA 1
ATOM 3264 C C . GLU B 1 78 ? 12.508 -20.203 -23.922 1 98.56 78 GLU B C 1
ATOM 3266 O O . GLU B 1 78 ? 13.641 -20.188 -24.406 1 98.56 78 GLU B O 1
ATOM 3271 N N . VAL B 1 79 ? 12.125 -19.391 -22.906 1 98.69 79 VAL B N 1
ATOM 3272 C CA . VAL B 1 79 ? 13.016 -18.25 -22.688 1 98.69 79 VAL B CA 1
ATOM 3273 C C . VAL B 1 79 ? 13.523 -18.266 -21.25 1 98.69 79 VAL B C 1
ATOM 3275 O O . VAL B 1 79 ? 14.422 -17.5 -20.891 1 98.69 79 VAL B O 1
ATOM 3278 N N . VAL B 1 80 ? 12.984 -19.109 -20.375 1 98.5 80 VAL B N 1
ATOM 3279 C CA . VAL B 1 80 ? 13.414 -19.109 -18.984 1 98.5 80 VAL B CA 1
ATOM 3280 C C . VAL B 1 80 ? 14.438 -20.219 -18.75 1 98.5 80 VAL B C 1
ATOM 3282 O O . VAL B 1 80 ? 14.312 -21.312 -19.328 1 98.5 80 VAL B O 1
ATOM 3285 N N . THR B 1 81 ? 15.461 -19.953 -17.891 1 98.38 81 THR B N 1
ATOM 3286 C CA . THR B 1 81 ? 16.5 -20.938 -17.594 1 98.38 81 THR B CA 1
ATOM 3287 C C . THR B 1 81 ? 16.625 -21.141 -16.078 1 98.38 81 THR B C 1
ATOM 3289 O O . THR B 1 81 ? 17.172 -22.156 -15.633 1 98.38 81 THR B O 1
ATOM 3292 N N . HIS B 1 82 ? 16.172 -20.25 -15.312 1 98.62 82 HIS B N 1
ATOM 3293 C CA . HIS B 1 82 ? 16.297 -20.312 -13.867 1 98.62 82 HIS B CA 1
ATOM 3294 C C . HIS B 1 82 ? 14.953 -20.594 -13.203 1 98.62 82 HIS B C 1
ATOM 3296 O O . HIS B 1 82 ? 14.836 -21.547 -12.414 1 98.62 82 HIS B O 1
ATOM 3302 N N . ALA B 1 83 ? 13.938 -19.844 -13.469 1 98.88 83 ALA B N 1
ATOM 3303 C CA . ALA B 1 83 ? 12.641 -19.906 -12.805 1 98.88 83 ALA B CA 1
ATOM 3304 C C . ALA B 1 83 ? 11.883 -21.172 -13.203 1 98.88 83 ALA B C 1
ATOM 3306 O O . ALA B 1 83 ? 11.953 -21.609 -14.352 1 98.88 83 ALA B O 1
ATOM 3307 N N . ARG B 1 84 ? 11.195 -21.719 -12.305 1 98.88 84 ARG B N 1
ATOM 3308 C CA . ARG B 1 84 ? 10.25 -22.781 -12.617 1 98.88 84 ARG B CA 1
ATOM 3309 C C . ARG B 1 84 ? 8.914 -22.203 -13.078 1 98.88 84 ARG B C 1
ATOM 3311 O O . ARG B 1 84 ? 8.461 -21.188 -12.562 1 98.88 84 ARG B O 1
ATOM 3318 N N . ILE B 1 85 ? 8.305 -22.906 -14.023 1 98.94 85 ILE B N 1
ATOM 3319 C CA . ILE B 1 85 ? 7.012 -22.438 -14.531 1 98.94 85 ILE B CA 1
ATOM 3320 C C . ILE B 1 85 ? 5.891 -23.047 -13.688 1 98.94 85 ILE B C 1
ATOM 3322 O O . ILE B 1 85 ? 5.824 -24.266 -13.516 1 98.94 85 ILE B O 1
ATOM 3326 N N . ALA B 1 86 ? 5.098 -22.203 -13.109 1 98.94 86 ALA B N 1
ATOM 3327 C CA . ALA B 1 86 ? 3.906 -22.594 -12.359 1 98.94 86 ALA B CA 1
ATOM 3328 C C . ALA B 1 86 ? 2.641 -22.344 -13.172 1 98.94 86 ALA B C 1
ATOM 3330 O O . ALA B 1 86 ? 2.656 -21.562 -14.133 1 98.94 86 ALA B O 1
ATOM 3331 N N . THR B 1 87 ? 1.59 -23.016 -12.852 1 98.81 87 THR B N 1
ATOM 3332 C CA . THR B 1 87 ? 0.267 -22.75 -13.406 1 98.81 87 THR B CA 1
ATOM 3333 C C . THR B 1 87 ? -0.811 -22.922 -12.336 1 98.81 87 THR B C 1
ATOM 3335 O O . THR B 1 87 ? -0.512 -23.297 -11.203 1 98.81 87 THR B O 1
ATOM 3338 N N . LEU B 1 88 ? -2.014 -22.484 -12.625 1 98.69 88 LEU B N 1
ATOM 3339 C CA . LEU B 1 88 ? -3.141 -22.547 -11.695 1 98.69 88 LEU B CA 1
ATOM 3340 C C . LEU B 1 88 ? -4.289 -23.344 -12.289 1 98.69 88 LEU B C 1
ATOM 3342 O O . LEU B 1 88 ? -4.617 -23.203 -13.469 1 98.69 88 LEU B O 1
ATOM 3346 N N . LEU B 1 89 ? -4.805 -24.203 -11.508 1 98.31 89 LEU B N 1
ATOM 3347 C CA . LEU B 1 89 ? -5.941 -25.016 -11.922 1 98.31 89 LEU B CA 1
ATOM 3348 C C . LEU B 1 89 ? -7.082 -24.922 -10.906 1 98.31 89 LEU B C 1
ATOM 3350 O O . LEU B 1 89 ? -6.859 -25.062 -9.703 1 98.31 89 LEU B O 1
ATOM 3354 N N . LEU B 1 90 ? -8.227 -24.594 -11.305 1 95.69 90 LEU B N 1
ATOM 3355 C CA . LEU B 1 90 ? -9.453 -24.625 -10.516 1 95.69 90 LEU B CA 1
ATOM 3356 C C . LEU B 1 90 ? -10.289 -25.859 -10.852 1 95.69 90 LEU B C 1
ATOM 3358 O O . LEU B 1 90 ? -10.719 -26.031 -11.992 1 95.69 90 LEU B O 1
ATOM 3362 N N . PRO B 1 91 ? -10.531 -26.641 -9.812 1 95.88 91 PRO B N 1
ATOM 3363 C CA . PRO B 1 91 ? -11.445 -27.75 -10.062 1 95.88 91 PRO B CA 1
ATOM 3364 C C . PRO B 1 91 ? -12.797 -27.297 -10.609 1 95.88 91 PRO B C 1
ATOM 3366 O O . PRO B 1 91 ? -13.383 -26.344 -10.094 1 95.88 91 PRO B O 1
ATOM 3369 N N . GLY B 1 92 ? -13.266 -27.953 -11.609 1 89.44 92 GLY B N 1
ATOM 3370 C CA . GLY B 1 92 ? -14.5 -27.547 -12.266 1 89.44 92 GLY B CA 1
ATOM 3371 C C . GLY B 1 92 ? -14.266 -26.75 -13.539 1 89.44 92 GLY B C 1
ATOM 3372 O O . GLY B 1 92 ? -15.148 -26.672 -14.398 1 89.44 92 GLY B O 1
ATOM 3373 N N . ILE B 1 93 ? -13.078 -26.172 -13.648 1 91.12 93 ILE B N 1
ATOM 3374 C CA . ILE B 1 93 ? -12.703 -25.438 -14.852 1 91.12 93 ILE B CA 1
ATOM 3375 C C . ILE B 1 93 ? -11.625 -26.219 -15.609 1 91.12 93 ILE B C 1
ATOM 3377 O O . ILE B 1 93 ? -11.82 -26.594 -16.766 1 91.12 93 ILE B O 1
ATOM 3381 N N . GLY B 1 94 ? -10.586 -26.484 -15 1 94.12 94 GLY B N 1
ATOM 3382 C CA . GLY B 1 94 ? -9.531 -27.312 -15.562 1 94.12 94 GLY B CA 1
ATOM 3383 C C . GLY B 1 94 ? -9.633 -28.766 -15.164 1 94.12 94 GLY B C 1
ATOM 3384 O O . GLY B 1 94 ? -10.047 -29.078 -14.039 1 94.12 94 GLY B O 1
ATOM 3385 N N . THR B 1 95 ? -9.195 -29.656 -16.062 1 95.88 95 THR B N 1
ATOM 3386 C CA . THR B 1 95 ? -9.203 -31.094 -15.805 1 95.88 95 THR B CA 1
ATOM 3387 C C . THR B 1 95 ? -7.781 -31.625 -15.68 1 95.88 95 THR B C 1
ATOM 3389 O O . THR B 1 95 ? -6.816 -30.906 -15.914 1 95.88 95 THR B O 1
ATOM 3392 N N . VAL B 1 96 ? -7.707 -32.906 -15.219 1 97.19 96 VAL B N 1
ATOM 3393 C CA . VAL B 1 96 ? -6.402 -33.531 -15.125 1 97.19 96 VAL B CA 1
ATOM 3394 C C . VAL B 1 96 ? -5.762 -33.625 -16.516 1 97.19 96 VAL B C 1
ATOM 3396 O O . VAL B 1 96 ? -4.535 -33.594 -16.641 1 97.19 96 VAL B O 1
ATOM 3399 N N . HIS B 1 97 ? -6.586 -33.719 -17.562 1 97.5 97 HIS B N 1
ATOM 3400 C CA . HIS B 1 97 ? -6.059 -33.719 -18.922 1 97.5 97 HIS B CA 1
ATOM 3401 C C . HIS B 1 97 ? -5.379 -32.406 -19.266 1 97.5 97 HIS B C 1
ATOM 3403 O O . HIS B 1 97 ? -4.297 -32.375 -19.859 1 97.5 97 HIS B O 1
ATOM 3409 N N . HIS B 1 98 ? -6.012 -31.328 -18.922 1 97.56 98 HIS B N 1
ATOM 3410 C CA . HIS B 1 98 ? -5.43 -30.016 -19.125 1 97.56 98 HIS B CA 1
ATOM 3411 C C . HIS B 1 98 ? -4.145 -29.844 -18.328 1 97.56 98 HIS B C 1
ATOM 3413 O O . HIS B 1 98 ? -3.201 -29.188 -18.781 1 97.56 98 HIS B O 1
ATOM 3419 N N . LEU B 1 99 ? -4.16 -30.422 -17.156 1 98.38 99 LEU B N 1
ATOM 3420 C CA . LEU B 1 99 ? -2.971 -30.375 -16.312 1 98.38 99 LEU B CA 1
ATOM 3421 C C . LEU B 1 99 ? -1.811 -31.109 -16.953 1 98.38 99 LEU B C 1
ATOM 3423 O O . LEU B 1 99 ? -0.672 -30.641 -16.938 1 98.38 99 LEU B O 1
ATOM 3427 N N . LYS B 1 100 ? -2.076 -32.281 -17.516 1 98.56 100 LYS B N 1
ATOM 3428 C CA . LYS B 1 100 ? -1.049 -33.031 -18.219 1 98.56 100 LYS B CA 1
ATOM 3429 C C . LYS B 1 100 ? -0.495 -32.25 -19.406 1 98.56 100 LYS B C 1
ATOM 3431 O O . LYS B 1 100 ? 0.71 -32.281 -19.656 1 98.56 100 LYS B O 1
ATOM 3436 N N . GLU B 1 101 ? -1.373 -31.625 -20.141 1 98.5 101 GLU B N 1
ATOM 3437 C CA . GLU B 1 101 ? -0.946 -30.797 -21.266 1 98.5 101 GLU B CA 1
ATOM 3438 C C . GLU B 1 101 ? -0.027 -29.672 -20.812 1 98.5 101 GLU B C 1
ATOM 3440 O O . GLU B 1 101 ? 0.975 -29.375 -21.453 1 98.5 101 GLU B O 1
ATOM 3445 N N . ALA B 1 102 ? -0.411 -29.016 -19.688 1 98.75 102 ALA B N 1
ATOM 3446 C CA . ALA B 1 102 ? 0.415 -27.953 -19.109 1 98.75 102 ALA B CA 1
ATOM 3447 C C . ALA B 1 102 ? 1.783 -28.484 -18.703 1 98.75 102 ALA B C 1
ATOM 3449 O O . ALA B 1 102 ? 2.807 -27.844 -18.938 1 98.75 102 ALA B O 1
ATOM 3450 N N . TYR B 1 103 ? 1.802 -29.641 -18.047 1 98.75 103 TYR B N 1
ATOM 3451 C CA . TYR B 1 103 ? 3.045 -30.297 -17.656 1 98.75 103 TYR B CA 1
ATOM 3452 C C . TYR B 1 103 ? 3.924 -30.562 -18.875 1 98.75 103 TYR B C 1
ATOM 3454 O O . TYR B 1 103 ? 5.121 -30.281 -18.859 1 98.75 103 TYR B O 1
ATOM 3462 N N . ASP B 1 104 ? 3.33 -31.125 -19.922 1 98.62 104 ASP B N 1
ATOM 3463 C CA . ASP B 1 104 ? 4.062 -31.422 -21.156 1 98.62 104 ASP B CA 1
ATOM 3464 C C . ASP B 1 104 ? 4.625 -30.156 -21.797 1 98.62 104 ASP B C 1
ATOM 3466 O O . ASP B 1 104 ? 5.68 -30.203 -22.438 1 98.62 104 ASP B O 1
ATOM 3470 N N . ALA B 1 105 ? 3.934 -29.062 -21.609 1 98.69 105 ALA B N 1
ATOM 3471 C CA . ALA B 1 105 ? 4.328 -27.781 -22.203 1 98.69 105 ALA B CA 1
ATOM 3472 C C . ALA B 1 105 ? 5.457 -27.125 -21.406 1 98.69 105 ALA B C 1
ATOM 3474 O O . ALA B 1 105 ? 6.117 -26.203 -21.891 1 98.69 105 ALA B O 1
ATOM 3475 N N . GLY B 1 106 ? 5.664 -27.594 -20.141 1 98.62 106 GLY B N 1
ATOM 3476 C CA . GLY B 1 106 ? 6.82 -27.078 -19.406 1 98.62 106 GLY B CA 1
ATOM 3477 C C . GLY B 1 106 ? 6.508 -26.719 -17.969 1 98.62 106 GLY B C 1
ATOM 3478 O O . GLY B 1 106 ? 7.414 -26.453 -17.188 1 98.62 106 GLY B O 1
ATOM 3479 N N . ALA B 1 107 ? 5.246 -26.688 -17.531 1 98.81 107 ALA B N 1
ATOM 3480 C CA . ALA B 1 107 ? 4.891 -26.375 -16.156 1 98.81 107 ALA B CA 1
ATOM 3481 C C . ALA B 1 107 ? 5.398 -27.453 -15.203 1 98.81 107 ALA B C 1
ATOM 3483 O O . ALA B 1 107 ? 5.336 -28.656 -15.516 1 98.81 107 ALA B O 1
ATOM 3484 N N . ARG B 1 108 ? 5.902 -27.031 -14.094 1 98.88 108 ARG B N 1
ATOM 3485 C CA . ARG B 1 108 ? 6.434 -27.984 -13.117 1 98.88 108 ARG B CA 1
ATOM 3486 C C . ARG B 1 108 ? 5.777 -27.781 -11.75 1 98.88 108 ARG B C 1
ATOM 3488 O O . ARG B 1 108 ? 5.902 -28.625 -10.867 1 98.88 108 ARG B O 1
ATOM 3495 N N . ILE B 1 109 ? 5.086 -26.672 -11.555 1 98.94 109 ILE B N 1
ATOM 3496 C CA . ILE B 1 109 ? 4.34 -26.375 -10.336 1 98.94 109 ILE B CA 1
ATOM 3497 C C . ILE B 1 109 ? 2.863 -26.188 -10.672 1 98.94 109 ILE B C 1
ATOM 3499 O O . ILE B 1 109 ? 2.52 -25.516 -11.648 1 98.94 109 ILE B O 1
ATOM 3503 N N . VAL B 1 110 ? 2.006 -26.797 -9.93 1 98.88 110 VAL B N 1
ATOM 3504 C CA . VAL B 1 110 ? 0.58 -26.531 -10.086 1 98.88 110 VAL B CA 1
ATOM 3505 C C . VAL B 1 110 ? -0.007 -26.062 -8.758 1 98.88 110 VAL B C 1
ATOM 3507 O O . VAL B 1 110 ? 0.313 -26.625 -7.703 1 98.88 110 VAL B O 1
ATOM 3510 N N . ARG B 1 111 ? -0.691 -25.047 -8.789 1 98.88 111 ARG B N 1
ATOM 3511 C CA . ARG B 1 111 ? -1.509 -24.547 -7.684 1 98.88 111 ARG B CA 1
ATOM 3512 C C . ARG B 1 111 ? -2.977 -24.906 -7.887 1 98.88 111 ARG B C 1
ATOM 3514 O O . ARG B 1 111 ? -3.625 -24.406 -8.805 1 98.88 111 ARG B O 1
ATOM 3521 N N . VAL B 1 112 ? -3.465 -25.797 -7.102 1 98.81 112 VAL B N 1
ATOM 3522 C CA . VAL B 1 112 ? -4.867 -26.188 -7.172 1 98.81 112 VAL B CA 1
ATOM 3523 C C . VAL B 1 112 ? -5.707 -25.281 -6.273 1 98.81 112 VAL B C 1
ATOM 3525 O O . VAL B 1 112 ? -5.625 -25.375 -5.047 1 98.81 112 VAL B O 1
ATOM 3528 N N . ALA B 1 113 ? -6.551 -24.484 -6.922 1 98.31 113 ALA B N 1
ATOM 3529 C CA . ALA B 1 113 ? -7.254 -23.422 -6.227 1 98.31 113 ALA B CA 1
ATOM 3530 C C . ALA B 1 113 ? -8.695 -23.812 -5.918 1 98.31 113 ALA B C 1
ATOM 3532 O O . ALA B 1 113 ? -9.398 -24.344 -6.785 1 98.31 113 ALA B O 1
ATOM 3533 N N . THR B 1 114 ? -9.07 -23.609 -4.707 1 97.31 114 THR B N 1
ATOM 3534 C CA . THR B 1 114 ? -10.445 -23.812 -4.254 1 97.31 114 THR B CA 1
ATOM 3535 C C . THR B 1 114 ? -10.891 -22.672 -3.34 1 97.31 114 THR B C 1
ATOM 3537 O O . THR B 1 114 ? -10.055 -21.922 -2.828 1 97.31 114 THR B O 1
ATOM 3540 N N . HIS B 1 115 ? -12.211 -22.547 -3.254 1 95.5 115 HIS B N 1
ATOM 3541 C CA . HIS B 1 115 ? -12.688 -21.719 -2.15 1 95.5 115 HIS B CA 1
ATOM 3542 C C . HIS B 1 115 ? -12.172 -22.234 -0.811 1 95.5 115 HIS B C 1
ATOM 3544 O O . HIS B 1 115 ? -12.055 -23.453 -0.616 1 95.5 115 HIS B O 1
ATOM 3550 N N . CYS B 1 116 ? -11.984 -21.422 0.17 1 96.56 116 CYS B N 1
ATOM 3551 C CA . CYS B 1 116 ? -11.305 -21.734 1.423 1 96.56 116 CYS B CA 1
ATOM 3552 C C . CYS B 1 116 ? -12.133 -22.688 2.27 1 96.56 116 CYS B C 1
ATOM 3554 O O . CYS B 1 116 ? -11.648 -23.203 3.273 1 96.56 116 CYS B O 1
ATOM 3556 N N . THR B 1 117 ? -13.375 -22.984 1.844 1 95.88 117 THR B N 1
ATOM 3557 C CA . THR B 1 117 ? -14.195 -23.938 2.594 1 95.88 117 THR B CA 1
ATOM 3558 C C . THR B 1 117 ? -14.461 -25.188 1.775 1 95.88 117 THR B C 1
ATOM 3560 O O . THR B 1 117 ? -15.281 -26.031 2.162 1 95.88 117 THR B O 1
ATOM 3563 N N . GLU B 1 118 ? -13.812 -25.297 0.634 1 96.75 118 GLU B N 1
ATOM 3564 C CA . GLU B 1 118 ? -14.141 -26.391 -0.275 1 96.75 118 GLU B CA 1
ATOM 3565 C C . GLU B 1 118 ? -12.883 -27.125 -0.732 1 96.75 118 GLU B C 1
ATOM 3567 O O . GLU B 1 118 ? -12.75 -27.469 -1.91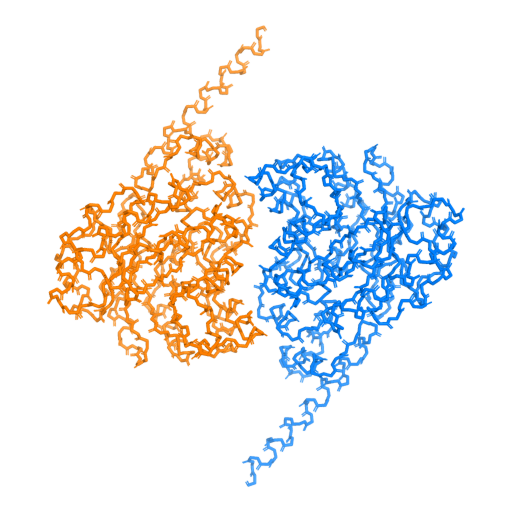1 1 96.75 118 GLU B O 1
ATOM 3572 N N . ALA B 1 119 ? -12.023 -27.344 0.159 1 97.38 119 ALA B N 1
ATOM 3573 C CA . ALA B 1 119 ? -10.758 -27.984 -0.171 1 97.38 119 ALA B CA 1
ATOM 3574 C C . ALA B 1 119 ? -10.977 -29.406 -0.67 1 97.38 119 ALA B C 1
ATOM 3576 O O . ALA B 1 119 ? -10.117 -29.969 -1.356 1 97.38 119 ALA B O 1
ATOM 3577 N N . ASP B 1 120 ? -12.086 -30.031 -0.382 1 97.44 120 ASP B N 1
ATOM 3578 C CA . ASP B 1 120 ? -12.375 -31.422 -0.702 1 97.44 120 ASP B CA 1
ATOM 3579 C C . ASP B 1 120 ? -12.352 -31.656 -2.211 1 97.44 120 ASP B C 1
ATOM 3581 O O . ASP B 1 120 ? -12.008 -32.75 -2.67 1 97.44 120 ASP B O 1
ATOM 3585 N N . VAL B 1 121 ? -12.68 -30.672 -2.963 1 97.25 121 VAL B N 1
ATOM 3586 C CA . VAL B 1 121 ? -12.844 -30.859 -4.402 1 97.25 121 VAL B CA 1
ATOM 3587 C C . VAL B 1 121 ? -11.469 -30.906 -5.074 1 97.25 121 VAL B C 1
ATOM 3589 O O . VAL B 1 121 ? -11.367 -31.203 -6.266 1 97.25 121 VAL B O 1
ATOM 3592 N N . SER B 1 122 ? -10.398 -30.688 -4.324 1 98.25 122 SER B N 1
ATOM 3593 C CA . SER B 1 122 ? -9.062 -30.594 -4.906 1 98.25 122 SER B CA 1
ATOM 3594 C C . SER B 1 122 ? -8.367 -31.953 -4.93 1 98.25 122 SER B C 1
ATOM 3596 O O . SER B 1 122 ? -7.285 -32.094 -5.508 1 98.25 122 SER B O 1
ATOM 3598 N N . ARG B 1 123 ? -8.883 -33 -4.328 1 98.38 123 ARG B N 1
ATOM 3599 C CA . ARG B 1 123 ? -8.219 -34.25 -4.066 1 98.38 123 ARG B CA 1
ATOM 3600 C C . ARG B 1 123 ? -7.691 -34.875 -5.359 1 98.38 123 ARG B C 1
ATOM 3602 O O . ARG B 1 123 ? -6.516 -35.25 -5.445 1 98.38 123 ARG B O 1
ATOM 3609 N N . GLN B 1 124 ? -8.539 -35 -6.305 1 98.25 124 GLN B N 1
ATOM 3610 C CA . GLN B 1 124 ? -8.188 -35.688 -7.555 1 98.25 124 GLN B CA 1
ATOM 3611 C C . GLN B 1 124 ? -7.035 -34.969 -8.258 1 98.25 124 GLN B C 1
ATOM 3613 O O . GLN B 1 124 ? -6.09 -35.594 -8.719 1 98.25 124 GLN B O 1
ATOM 3618 N N . HIS B 1 125 ? -7.129 -33.656 -8.336 1 98.62 125 HIS B N 1
ATOM 3619 C CA . HIS B 1 125 ? -6.129 -32.875 -9.055 1 98.62 125 HIS B CA 1
ATOM 3620 C C . HIS B 1 125 ? -4.793 -32.875 -8.328 1 98.62 125 HIS B C 1
ATOM 3622 O O . HIS B 1 125 ? -3.736 -32.969 -8.953 1 98.62 125 HIS B O 1
ATOM 3628 N N . ILE B 1 126 ? -4.816 -32.781 -7.02 1 98.75 126 ILE B N 1
ATOM 3629 C CA . ILE B 1 126 ? -3.594 -32.781 -6.227 1 98.75 126 ILE B CA 1
ATOM 3630 C C . ILE B 1 126 ? -2.902 -34.156 -6.371 1 98.75 126 ILE B C 1
ATOM 3632 O O . ILE B 1 126 ? -1.695 -34.219 -6.613 1 98.75 126 ILE B O 1
ATOM 3636 N N . ALA B 1 127 ? -3.682 -35.219 -6.254 1 98.38 127 ALA B N 1
ATOM 3637 C CA . ALA B 1 127 ? -3.123 -36.562 -6.371 1 98.38 127 ALA B CA 1
ATOM 3638 C C . ALA B 1 127 ? -2.494 -36.781 -7.746 1 98.38 127 ALA B C 1
ATOM 3640 O O . ALA B 1 127 ? -1.4 -37.312 -7.855 1 98.38 127 ALA B O 1
ATOM 3641 N N . TYR B 1 128 ? -3.217 -36.375 -8.766 1 98.62 128 TYR B N 1
ATOM 3642 C CA . TYR B 1 128 ? -2.719 -36.531 -10.125 1 98.62 128 TYR B CA 1
ATOM 3643 C C . TYR B 1 128 ? -1.44 -35.75 -10.336 1 98.62 128 TYR B C 1
ATOM 3645 O O . TYR B 1 128 ? -0.5 -36.219 -10.977 1 98.62 128 TYR B O 1
ATOM 3653 N N . ALA B 1 129 ? -1.399 -34.5 -9.852 1 98.69 129 ALA B N 1
ATOM 3654 C CA . ALA B 1 129 ? -0.215 -33.656 -9.961 1 98.69 129 ALA B CA 1
ATOM 3655 C C . ALA B 1 129 ? 0.996 -34.312 -9.312 1 98.69 129 ALA B C 1
ATOM 3657 O O . ALA B 1 129 ? 2.111 -34.219 -9.828 1 98.69 129 ALA B O 1
ATOM 3658 N N . ARG B 1 130 ? 0.784 -34.969 -8.172 1 98.38 130 ARG B N 1
ATOM 3659 C CA . ARG B 1 130 ? 1.852 -35.688 -7.484 1 98.38 130 ARG B CA 1
ATOM 3660 C C . ARG B 1 130 ? 2.355 -36.844 -8.32 1 98.38 130 ARG B C 1
ATOM 3662 O O . ARG B 1 130 ? 3.559 -37.094 -8.383 1 98.38 130 ARG B O 1
ATOM 3669 N N . GLU B 1 131 ? 1.438 -37.5 -8.883 1 98.19 131 GLU B N 1
ATOM 3670 C CA . GLU B 1 131 ? 1.809 -38.594 -9.758 1 98.19 131 GLU B CA 1
ATOM 3671 C C . GLU B 1 131 ? 2.672 -38.125 -10.922 1 98.19 131 GLU B C 1
ATOM 3673 O O . GLU B 1 131 ? 3.59 -38.844 -11.344 1 98.19 131 GLU B O 1
ATOM 3678 N N . LEU B 1 132 ? 2.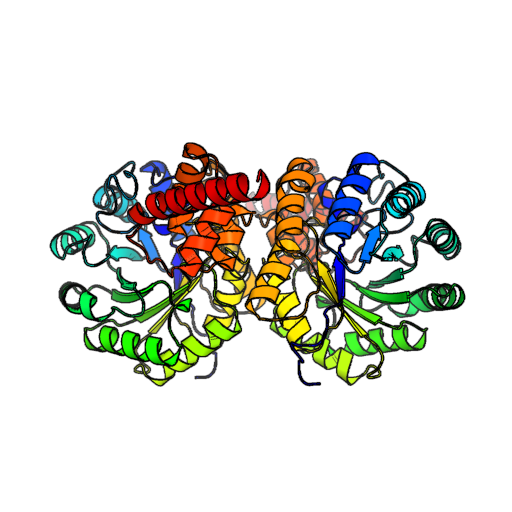371 -36.969 -11.445 1 98.19 132 LEU B N 1
ATOM 3679 C CA . LEU B 1 132 ? 3.131 -36.375 -12.547 1 98.19 132 LEU B CA 1
ATOM 3680 C C . LEU B 1 132 ? 4.504 -35.906 -12.07 1 98.19 132 LEU B C 1
ATOM 3682 O O . LEU B 1 132 ? 5.379 -35.625 -12.891 1 98.19 132 LEU B O 1
ATOM 3686 N N . GLY B 1 133 ? 4.703 -35.812 -10.711 1 98.25 133 GLY B N 1
ATOM 3687 C CA . GLY B 1 133 ? 5.965 -35.344 -10.156 1 98.25 133 GLY B CA 1
ATOM 3688 C C . GLY B 1 133 ? 6.043 -33.844 -10.023 1 98.25 133 GLY B C 1
ATOM 3689 O O . GLY B 1 133 ? 7.129 -33.281 -9.875 1 98.25 133 GLY B O 1
ATOM 3690 N N . MET B 1 134 ? 4.926 -33.125 -10.062 1 98.75 134 MET B N 1
ATOM 3691 C CA . MET B 1 134 ? 4.902 -31.656 -9.961 1 98.75 134 MET B CA 1
ATOM 3692 C C . MET B 1 134 ? 5.039 -31.219 -8.516 1 98.75 134 MET B C 1
ATOM 3694 O O . MET B 1 134 ? 4.723 -31.969 -7.59 1 98.75 134 MET B O 1
ATOM 3698 N N . ASP B 1 135 ? 5.652 -30.047 -8.352 1 98.75 135 ASP B N 1
ATOM 3699 C CA . ASP B 1 135 ? 5.465 -29.328 -7.09 1 98.75 135 ASP B CA 1
ATOM 3700 C C . ASP B 1 135 ? 4.008 -28.922 -6.906 1 98.75 135 ASP B C 1
ATOM 3702 O O . ASP B 1 135 ? 3.492 -28.078 -7.645 1 98.75 135 ASP B O 1
ATOM 3706 N N . THR B 1 136 ? 3.338 -29.547 -5.945 1 98.81 136 THR B N 1
ATOM 3707 C CA . THR B 1 136 ? 1.888 -29.453 -5.816 1 98.81 136 THR B CA 1
ATOM 3708 C C . THR B 1 136 ? 1.507 -28.516 -4.672 1 98.81 136 THR B C 1
ATOM 3710 O O . THR B 1 136 ? 1.835 -28.781 -3.514 1 98.81 136 THR B O 1
ATOM 3713 N N . VAL B 1 137 ? 0.772 -27.469 -5.008 1 98.88 137 VAL B N 1
ATOM 3714 C CA . VAL B 1 137 ? 0.42 -26.406 -4.062 1 98.88 137 VAL B CA 1
ATOM 3715 C C . VAL B 1 137 ? -1.095 -26.375 -3.871 1 98.88 137 VAL B C 1
ATOM 3717 O O . VAL B 1 137 ? -1.85 -26.406 -4.848 1 98.88 137 VAL B O 1
ATOM 3720 N N . GLY B 1 138 ? -1.535 -26.422 -2.629 1 98.88 138 GLY B N 1
ATOM 3721 C CA . GLY B 1 138 ? -2.914 -26.078 -2.312 1 98.88 138 GLY B CA 1
ATOM 3722 C C . GLY B 1 138 ? -3.146 -24.594 -2.172 1 98.88 138 GLY B C 1
ATOM 3723 O O . GLY B 1 138 ? -2.381 -23.891 -1.498 1 98.88 138 GLY B O 1
ATOM 3724 N N . PHE B 1 139 ? -4.133 -24.047 -2.828 1 98.75 139 PHE B N 1
ATOM 3725 C CA . PHE B 1 139 ? -4.414 -22.625 -2.949 1 98.75 139 PHE B CA 1
ATOM 3726 C C . PHE B 1 139 ? -5.816 -22.312 -2.443 1 98.75 139 PHE B C 1
ATOM 3728 O O . PHE B 1 139 ? -6.797 -22.484 -3.168 1 98.75 139 PHE B O 1
ATOM 3735 N N . LEU B 1 140 ? -5.922 -21.734 -1.222 1 98.5 140 LEU B N 1
ATOM 3736 C CA . LEU B 1 140 ? -7.207 -21.531 -0.569 1 98.5 140 LEU B CA 1
ATOM 3737 C C . LEU B 1 140 ? -7.695 -20.094 -0.759 1 98.5 140 LEU B C 1
ATOM 3739 O O . LEU B 1 140 ? -7.391 -19.219 0.052 1 98.5 140 LEU B O 1
ATOM 3743 N N . MET B 1 141 ? -8.523 -19.875 -1.75 1 97 141 MET B N 1
ATOM 3744 C CA . MET B 1 141 ? -8.984 -18.547 -2.156 1 97 141 MET B CA 1
ATOM 3745 C C . MET B 1 141 ? -9.969 -17.969 -1.143 1 97 141 MET B C 1
ATOM 3747 O O . MET B 1 141 ? -10.648 -18.719 -0.44 1 97 141 MET B O 1
ATOM 3751 N N . MET B 1 142 ? -10.055 -16.656 -1.064 1 96.25 142 MET B N 1
ATOM 3752 C CA . MET B 1 142 ? -10.992 -15.906 -0.226 1 96.25 142 MET B CA 1
ATOM 3753 C C . MET B 1 142 ? -10.836 -16.297 1.24 1 96.25 142 MET B C 1
ATOM 3755 O O . MET B 1 142 ? -11.828 -16.547 1.93 1 96.25 142 MET B O 1
ATOM 3759 N N . SER B 1 143 ? -9.656 -16.328 1.685 1 97.5 143 SER B N 1
ATOM 3760 C CA . SER B 1 143 ? -9.352 -16.797 3.031 1 97.5 143 SER B CA 1
ATOM 3761 C C . SER B 1 143 ? -10.047 -15.953 4.086 1 97.5 143 SER B C 1
ATOM 3763 O O . SER B 1 143 ? -10.305 -16.422 5.199 1 97.5 143 SER B O 1
ATOM 3765 N N . HIS B 1 144 ? -10.375 -14.719 3.773 1 96.06 144 HIS B N 1
ATOM 3766 C CA . HIS B 1 144 ? -10.992 -13.812 4.746 1 96.06 144 HIS B CA 1
ATOM 3767 C C . HIS B 1 144 ? -12.414 -14.25 5.078 1 96.06 144 HIS B C 1
ATOM 3769 O O . HIS B 1 144 ? -12.984 -13.805 6.07 1 96.06 144 HIS B O 1
ATOM 3775 N N . MET B 1 145 ? -12.992 -15.195 4.332 1 95.62 145 MET B N 1
ATOM 3776 C CA . MET B 1 145 ? -14.398 -15.57 4.477 1 95.62 145 MET B CA 1
ATOM 3777 C C . MET B 1 145 ? -14.555 -16.719 5.473 1 95.62 145 MET B C 1
ATOM 3779 O O . MET B 1 145 ? -15.672 -17.156 5.75 1 95.62 145 MET B O 1
ATOM 3783 N N . THR B 1 146 ? -13.516 -17.219 6.023 1 97.19 146 THR B N 1
ATOM 3784 C CA . THR B 1 146 ? -13.57 -18.281 7.035 1 97.19 146 THR B CA 1
ATOM 3785 C C . THR B 1 146 ? -12.688 -17.922 8.227 1 97.19 146 THR B C 1
ATOM 3787 O O . THR B 1 146 ? -12.016 -16.891 8.227 1 97.19 146 THR B O 1
ATOM 3790 N N . THR B 1 147 ? -12.805 -18.656 9.312 1 98.12 147 THR B N 1
ATOM 3791 C CA . THR B 1 147 ? -11.969 -18.438 10.492 1 98.12 147 THR B CA 1
ATOM 3792 C C . THR B 1 147 ? -10.578 -19.031 10.289 1 98.12 147 THR B C 1
ATOM 3794 O O . THR B 1 147 ? -10.398 -19.922 9.461 1 98.12 147 THR B O 1
ATOM 3797 N N . PRO B 1 148 ? -9.602 -18.484 11.016 1 98.69 148 PRO B N 1
ATOM 3798 C CA . PRO B 1 148 ? -8.258 -19.062 10.945 1 98.69 148 PRO B CA 1
ATOM 3799 C C . PRO B 1 148 ? -8.242 -20.562 11.211 1 98.69 148 PRO B C 1
ATOM 3801 O O . PRO B 1 148 ? -7.586 -21.312 10.484 1 98.69 148 PRO B O 1
ATOM 3804 N N . GLN B 1 149 ? -8.992 -21.047 12.156 1 98.62 149 GLN B N 1
ATOM 3805 C CA . GLN B 1 149 ? -9.008 -22.453 12.547 1 98.62 149 GLN B CA 1
ATOM 3806 C C . GLN B 1 149 ? -9.602 -23.312 11.438 1 98.62 149 GLN B C 1
ATOM 3808 O O . GLN B 1 149 ? -9.07 -24.391 11.125 1 98.62 149 GLN B O 1
ATOM 3813 N N . ASN B 1 150 ? -10.703 -22.844 10.891 1 98.69 150 ASN B N 1
ATOM 3814 C CA . ASN B 1 150 ? -11.297 -23.609 9.805 1 98.69 150 ASN B CA 1
ATOM 3815 C C . ASN B 1 150 ? -10.406 -23.625 8.562 1 98.69 150 ASN B C 1
ATOM 3817 O O . ASN B 1 150 ? -10.359 -24.625 7.836 1 98.69 150 ASN B O 1
ATOM 3821 N N . LEU B 1 151 ? -9.773 -22.531 8.312 1 98.81 151 LEU B N 1
ATOM 3822 C CA . LEU B 1 151 ? -8.812 -22.5 7.211 1 98.81 151 LEU B CA 1
ATOM 3823 C C . LEU B 1 151 ? -7.746 -23.562 7.387 1 98.81 151 LEU B C 1
ATOM 3825 O O . LEU B 1 151 ? -7.355 -24.219 6.418 1 98.81 151 LEU B O 1
ATOM 3829 N N . ALA B 1 152 ? -7.25 -23.703 8.594 1 98.81 152 ALA B N 1
ATOM 3830 C CA . ALA B 1 152 ? -6.23 -24.703 8.906 1 98.81 152 ALA B CA 1
ATOM 3831 C C . ALA B 1 152 ? -6.754 -26.109 8.648 1 98.81 152 ALA B C 1
ATOM 3833 O O . ALA B 1 152 ? -6.02 -26.969 8.148 1 98.81 152 ALA B O 1
ATOM 3834 N N . VAL B 1 153 ? -7.988 -26.359 8.977 1 98.81 153 VAL B N 1
ATOM 3835 C CA . VAL B 1 153 ? -8.602 -27.656 8.75 1 98.81 153 VAL B CA 1
ATOM 3836 C C . VAL B 1 153 ? -8.633 -27.953 7.25 1 98.81 153 VAL B C 1
ATOM 3838 O O . VAL B 1 153 ? -8.305 -29.062 6.824 1 98.81 153 VAL B O 1
ATOM 3841 N N . GLU B 1 154 ? -9.062 -26.984 6.477 1 98.81 154 GLU B N 1
ATOM 3842 C CA . GLU B 1 154 ? -9.109 -27.141 5.027 1 98.81 154 GLU B CA 1
ATOM 3843 C C . GLU B 1 154 ? -7.711 -27.328 4.449 1 98.81 154 GLU B C 1
ATOM 3845 O O . GLU B 1 154 ? -7.516 -28.125 3.527 1 98.81 154 GLU B O 1
ATOM 3850 N N . ALA B 1 155 ? -6.766 -26.594 4.949 1 98.88 155 ALA B N 1
ATOM 3851 C CA . ALA B 1 155 ? -5.367 -26.734 4.551 1 98.88 155 ALA B CA 1
ATOM 3852 C C . ALA B 1 155 ? -4.879 -28.172 4.789 1 98.88 155 ALA B C 1
ATOM 3854 O O . ALA B 1 155 ? -4.188 -28.734 3.943 1 98.88 155 ALA B O 1
ATOM 3855 N N . LYS B 1 156 ? -5.207 -28.703 5.926 1 98.81 156 LYS B N 1
ATOM 3856 C CA . LYS B 1 156 ? -4.793 -30.062 6.293 1 98.81 156 LYS B CA 1
ATOM 3857 C C . LYS B 1 156 ? -5.355 -31.094 5.32 1 98.81 156 LYS B C 1
ATOM 3859 O O . LYS B 1 156 ? -4.695 -32.094 5.02 1 98.81 156 LYS B O 1
ATOM 3864 N N . LYS B 1 157 ? -6.586 -30.891 4.852 1 98.81 157 LYS B N 1
ATOM 3865 C CA . LYS B 1 157 ? -7.148 -31.766 3.832 1 98.81 157 LYS B CA 1
ATOM 3866 C C . LYS B 1 157 ? -6.262 -31.812 2.592 1 98.81 157 LYS B C 1
ATOM 3868 O O . LYS B 1 157 ? -5.906 -32.875 2.111 1 98.81 157 LYS B O 1
ATOM 3873 N N . MET B 1 158 ? -5.879 -30.641 2.102 1 98.88 158 MET B N 1
ATOM 3874 C CA . MET B 1 158 ? -5.07 -30.562 0.887 1 98.88 158 MET B CA 1
ATOM 3875 C C . MET B 1 158 ? -3.705 -31.203 1.104 1 98.88 158 MET B C 1
ATOM 3877 O O . MET B 1 158 ? -3.18 -31.875 0.212 1 98.88 158 MET B O 1
ATOM 3881 N N . GLU B 1 159 ? -3.141 -30.953 2.291 1 98.81 159 GLU B N 1
ATOM 3882 C CA . GLU B 1 159 ? -1.897 -31.625 2.648 1 98.81 159 GLU B CA 1
ATOM 3883 C C . GLU B 1 159 ? -2.055 -33.156 2.58 1 98.81 159 GLU B C 1
ATOM 3885 O O . GLU B 1 159 ? -1.189 -33.844 2.047 1 98.81 159 GLU B O 1
ATOM 3890 N N . SER B 1 160 ? -3.145 -33.656 3.127 1 98.62 160 SER B N 1
ATOM 3891 C CA . SER B 1 160 ? -3.387 -35.094 3.158 1 98.62 160 SER B CA 1
ATOM 3892 C C . SER B 1 160 ? -3.553 -35.656 1.751 1 98.62 160 SER B C 1
ATOM 3894 O O . SER B 1 160 ? -3.32 -36.844 1.522 1 98.62 160 SER B O 1
ATOM 3896 N N . TYR B 1 161 ? -3.969 -34.812 0.802 1 98.62 161 TYR B N 1
ATOM 3897 C CA . TYR B 1 161 ? -4.141 -35.25 -0.581 1 98.62 161 TYR B CA 1
ATOM 3898 C C . TYR B 1 161 ? -2.803 -35.25 -1.315 1 98.62 161 TYR B C 1
ATOM 3900 O O . TYR B 1 161 ? -2.699 -35.812 -2.418 1 98.62 161 TYR B O 1
ATOM 3908 N N . GLY B 1 162 ? -1.741 -34.594 -0.68 1 98.56 162 GLY B N 1
ATOM 3909 C CA . GLY B 1 162 ? -0.419 -34.656 -1.282 1 98.56 162 GLY B CA 1
ATOM 3910 C C . GLY B 1 162 ? 0.199 -33.312 -1.511 1 98.56 162 GLY B C 1
ATOM 3911 O O . GLY B 1 162 ? 1.345 -33.188 -1.956 1 98.56 162 GLY B O 1
ATOM 3912 N N . ALA B 1 163 ? -0.48 -32.188 -1.244 1 98.75 163 ALA B N 1
ATOM 3913 C CA . ALA B 1 163 ? 0.097 -30.859 -1.407 1 98.75 163 ALA B CA 1
ATOM 3914 C C . ALA B 1 163 ? 1.321 -30.688 -0.514 1 98.75 163 ALA B C 1
ATOM 3916 O O . ALA B 1 163 ? 1.303 -31.062 0.659 1 98.75 163 ALA B O 1
ATOM 3917 N N . THR B 1 164 ? 2.342 -30.141 -1.077 1 98.44 164 THR B N 1
ATOM 3918 C CA . THR B 1 164 ? 3.572 -29.938 -0.32 1 98.44 164 THR B CA 1
ATOM 3919 C C . THR B 1 164 ? 3.691 -28.5 0.14 1 98.44 164 THR B C 1
ATOM 3921 O O . THR B 1 164 ? 4.621 -28.141 0.871 1 98.44 164 THR B O 1
ATOM 3924 N N . CYS B 1 165 ? 2.834 -27.656 -0.281 1 98.81 165 CYS B N 1
ATOM 3925 C CA . CYS B 1 165 ? 2.729 -26.266 0.104 1 98.81 165 CYS B CA 1
ATOM 3926 C C . CYS B 1 165 ? 1.271 -25.812 0.144 1 98.81 165 CYS B C 1
ATOM 3928 O O . CYS B 1 165 ? 0.468 -26.234 -0.695 1 98.81 165 CYS B O 1
ATOM 3930 N N . ILE B 1 166 ? 0.917 -25 1.144 1 98.94 166 ILE B N 1
ATOM 3931 C CA . ILE B 1 166 ? -0.439 -24.484 1.254 1 98.94 166 ILE B CA 1
ATOM 3932 C C . ILE B 1 166 ? -0.401 -22.953 1.262 1 98.94 166 ILE B C 1
ATOM 3934 O O . ILE B 1 166 ? 0.352 -22.344 2.029 1 98.94 166 ILE B O 1
ATOM 3938 N N . TYR B 1 167 ? -1.237 -22.359 0.427 1 98.94 167 TYR B N 1
ATOM 3939 C CA . TYR B 1 167 ? -1.289 -20.906 0.324 1 98.94 167 TYR B CA 1
ATOM 3940 C C . TYR B 1 167 ? -2.506 -20.344 1.055 1 98.94 167 TYR B C 1
ATOM 3942 O O . TYR B 1 167 ? -3.623 -20.844 0.88 1 98.94 167 TYR B O 1
ATOM 3950 N N . VAL B 1 168 ? -2.268 -19.344 1.871 1 98.81 168 VAL B N 1
ATOM 3951 C CA . VAL B 1 168 ? -3.299 -18.422 2.328 1 98.81 168 VAL B CA 1
ATOM 3952 C C . VAL B 1 168 ? -3.514 -17.328 1.282 1 98.81 168 VAL B C 1
ATOM 3954 O O . VAL B 1 168 ? -2.586 -16.578 0.955 1 98.81 168 VAL B O 1
ATOM 3957 N N . VAL B 1 169 ? -4.703 -17.203 0.767 1 98.69 169 VAL B N 1
ATOM 3958 C CA . VAL B 1 169 ? -4.93 -16.375 -0.415 1 98.69 169 VAL B CA 1
ATOM 3959 C C . VAL B 1 169 ? -5.91 -15.25 -0.082 1 98.69 169 VAL B C 1
ATOM 3961 O O . VAL B 1 169 ? -7.07 -15.516 0.257 1 98.69 169 VAL B O 1
ATOM 3964 N N . ASP B 1 170 ? -5.457 -14.047 -0.166 1 97.94 170 ASP B N 1
ATOM 3965 C CA . ASP B 1 170 ? -6.266 -12.852 0.06 1 97.94 170 ASP B CA 1
ATOM 3966 C C . ASP B 1 170 ? -6.863 -12.336 -1.248 1 97.94 170 ASP B C 1
ATOM 3968 O O . ASP B 1 170 ? -6.59 -11.211 -1.662 1 97.94 170 ASP B O 1
ATOM 3972 N N . SER B 1 171 ? -7.824 -13.031 -1.802 1 95.19 171 SER B N 1
ATOM 3973 C CA . SER B 1 171 ? -8.391 -12.805 -3.127 1 95.19 171 SER B CA 1
ATOM 3974 C C . SER B 1 171 ? -9.164 -11.492 -3.182 1 95.19 171 SER B C 1
ATOM 3976 O O . SER B 1 171 ? -9.344 -10.914 -4.254 1 95.19 171 SER B O 1
ATOM 3978 N N . GLY B 1 172 ? -9.656 -11.055 -2.111 1 95.25 172 GLY B N 1
ATOM 3979 C CA . GLY B 1 172 ? -10.422 -9.812 -2.064 1 95.25 172 GLY B CA 1
ATOM 3980 C C . GLY B 1 172 ? -9.602 -8.617 -1.628 1 95.25 172 GLY B C 1
ATOM 3981 O O . GLY B 1 172 ? -10.07 -7.48 -1.686 1 95.25 172 GLY B O 1
ATOM 3982 N N . GLY B 1 173 ? -8.344 -8.906 -1.232 1 97.62 173 GLY B N 1
ATOM 3983 C CA . GLY B 1 173 ? -7.574 -7.824 -0.635 1 97.62 173 GLY B CA 1
ATOM 3984 C C . GLY B 1 173 ? -8.227 -7.246 0.605 1 97.62 173 GLY B C 1
ATOM 3985 O O . GLY B 1 173 ? -8.273 -6.023 0.776 1 97.62 173 GLY B O 1
ATOM 3986 N N . ALA B 1 174 ? -8.766 -8.117 1.436 1 97.31 174 ALA B N 1
ATOM 3987 C CA . ALA B 1 174 ? -9.617 -7.668 2.531 1 97.31 174 ALA B CA 1
ATOM 3988 C C . ALA B 1 174 ? -9.016 -8.039 3.883 1 97.31 174 ALA B C 1
ATOM 3990 O O . ALA B 1 174 ? -9.539 -7.645 4.93 1 97.31 174 ALA B O 1
ATOM 3991 N N . LEU B 1 175 ? -7.922 -8.773 3.871 1 98.44 175 LEU B N 1
ATOM 3992 C CA . LEU B 1 175 ? -7.312 -9.195 5.125 1 98.44 175 LEU B CA 1
ATOM 3993 C C . LEU B 1 175 ? -6.48 -8.07 5.734 1 98.44 175 LEU B C 1
ATOM 3995 O O . LEU B 1 175 ? -5.773 -7.363 5.016 1 98.44 175 LEU B O 1
ATOM 3999 N N . SER B 1 176 ? -6.602 -7.887 7.02 1 98.19 176 SER B N 1
ATOM 4000 C CA . SER B 1 176 ? -5.672 -7.043 7.766 1 98.19 176 SER B CA 1
ATOM 4001 C C . SER B 1 176 ? -4.387 -7.793 8.094 1 98.19 176 SER B C 1
ATOM 4003 O O . SER B 1 176 ? -4.297 -9.008 7.883 1 98.19 176 SER B O 1
ATOM 4005 N N . MET B 1 177 ? -3.414 -7.059 8.617 1 98.62 177 MET B N 1
ATOM 4006 C CA . MET B 1 177 ? -2.162 -7.691 9.031 1 98.62 177 MET B CA 1
ATOM 4007 C C . MET B 1 177 ? -2.406 -8.711 10.133 1 98.62 177 MET B C 1
ATOM 4009 O O . MET B 1 177 ? -1.816 -9.797 10.125 1 98.62 177 MET B O 1
ATOM 4013 N N . GLN B 1 178 ? -3.271 -8.398 11.07 1 98 178 GLN B N 1
ATOM 4014 C CA . GLN B 1 178 ? -3.582 -9.32 12.156 1 98 178 GLN B CA 1
ATOM 4015 C C . GLN B 1 178 ? -4.312 -10.555 11.641 1 98 178 GLN B C 1
ATOM 4017 O O . GLN B 1 178 ? -4.082 -11.664 12.117 1 98 178 GLN B O 1
ATOM 4022 N N . ASP B 1 179 ? -5.234 -10.359 10.672 1 98.44 179 ASP B N 1
ATOM 4023 C CA . ASP B 1 179 ? -5.91 -11.492 10.039 1 98.44 179 ASP B CA 1
ATOM 4024 C C . ASP B 1 179 ? -4.898 -12.469 9.438 1 98.44 179 ASP B C 1
ATOM 4026 O O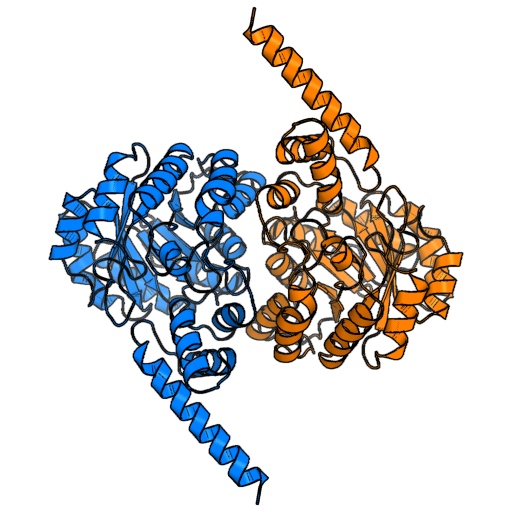 . ASP B 1 179 ? -5.047 -13.688 9.57 1 98.44 179 ASP B O 1
ATOM 4030 N N . VAL B 1 180 ? -3.906 -11.906 8.805 1 98.75 180 VAL B N 1
ATOM 4031 C CA . VAL B 1 180 ? -2.879 -12.734 8.172 1 98.75 180 VAL B CA 1
ATOM 4032 C C . VAL B 1 180 ? -2.086 -13.477 9.242 1 98.75 180 VAL B C 1
ATOM 4034 O O . VAL B 1 180 ? -1.85 -14.68 9.125 1 98.75 180 VAL B O 1
ATOM 4037 N N . ARG B 1 181 ? -1.686 -12.789 10.32 1 98.31 181 ARG B N 1
ATOM 4038 C CA . ARG B 1 181 ? -0.942 -13.406 11.414 1 98.31 181 ARG B CA 1
ATOM 4039 C C . ARG B 1 181 ? -1.691 -14.609 11.977 1 98.31 181 ARG B C 1
ATOM 4041 O O . ARG B 1 181 ? -1.117 -15.688 12.125 1 98.31 181 ARG B O 1
ATOM 4048 N N . GLU B 1 182 ? -2.945 -14.414 12.25 1 98.69 182 GLU B N 1
ATOM 4049 C CA . GLU B 1 182 ? -3.758 -15.461 12.867 1 98.69 182 GLU B CA 1
ATOM 4050 C C . GLU B 1 182 ? -3.9 -16.672 11.945 1 98.69 182 GLU B C 1
ATOM 4052 O O . GLU B 1 182 ? -3.877 -17.812 12.406 1 98.69 182 GLU B O 1
ATOM 4057 N N . ARG B 1 183 ? -4.066 -16.406 10.703 1 98.75 183 ARG B N 1
ATOM 4058 C CA . ARG B 1 183 ? -4.258 -17.5 9.75 1 98.75 183 ARG B CA 1
ATOM 4059 C C . ARG B 1 183 ? -2.973 -18.297 9.562 1 98.75 183 ARG B C 1
ATOM 4061 O O . ARG B 1 183 ? -3 -19.531 9.516 1 98.75 183 ARG B O 1
ATOM 4068 N N . PHE B 1 184 ? -1.869 -17.641 9.5 1 98.62 184 PHE B N 1
ATOM 4069 C CA . PHE B 1 184 ? -0.608 -18.359 9.359 1 98.62 184 PHE B CA 1
ATOM 4070 C C . PHE B 1 184 ? -0.294 -19.156 10.617 1 98.62 184 PHE B C 1
ATOM 4072 O O . PHE B 1 184 ? 0.185 -20.297 10.539 1 98.62 184 PHE B O 1
ATOM 4079 N N . ARG B 1 185 ? -0.539 -18.578 11.805 1 98.31 185 ARG B N 1
ATOM 4080 C CA . ARG B 1 185 ? -0.324 -19.312 13.047 1 98.31 185 ARG B CA 1
ATOM 4081 C C . ARG B 1 185 ? -1.191 -20.562 13.102 1 98.31 185 ARG B C 1
ATOM 4083 O O . ARG B 1 185 ? -0.704 -21.641 13.43 1 98.31 185 ARG B O 1
ATOM 4090 N N . ALA B 1 186 ? -2.475 -20.422 12.719 1 98.69 186 ALA B N 1
ATOM 4091 C CA . ALA B 1 186 ? -3.398 -21.547 12.742 1 98.69 186 ALA B CA 1
ATOM 4092 C C . ALA B 1 186 ? -2.967 -22.641 11.758 1 98.69 186 ALA B C 1
ATOM 4094 O O . ALA B 1 186 ? -2.967 -23.828 12.094 1 98.69 186 ALA B O 1
ATOM 4095 N N . VAL B 1 187 ? -2.635 -22.234 10.547 1 98.62 187 VAL B N 1
ATOM 4096 C CA . VAL B 1 187 ? -2.273 -23.156 9.484 1 98.62 187 VAL B CA 1
ATOM 4097 C C . VAL B 1 187 ? -0.978 -23.875 9.844 1 98.62 187 VAL B C 1
ATOM 4099 O O . VAL B 1 187 ? -0.882 -25.109 9.719 1 98.62 187 VAL B O 1
ATOM 4102 N N . LYS B 1 188 ? 0.003 -23.203 10.359 1 97.38 188 LYS B N 1
ATOM 4103 C CA . LYS B 1 188 ? 1.299 -23.797 10.672 1 97.38 188 LYS B CA 1
ATOM 4104 C C . LYS B 1 188 ? 1.21 -24.688 11.906 1 97.38 188 LYS B C 1
ATOM 4106 O O . LYS B 1 188 ? 1.949 -25.672 12.016 1 97.38 188 LYS B O 1
ATOM 4111 N N . ASP B 1 189 ? 0.342 -24.375 12.805 1 97.69 189 ASP B N 1
ATOM 4112 C CA . ASP B 1 189 ? 0.141 -25.188 13.992 1 97.69 189 ASP B CA 1
ATOM 4113 C C . ASP B 1 189 ? -0.377 -26.578 13.617 1 97.69 189 ASP B C 1
ATOM 4115 O O . ASP B 1 189 ? -0.096 -27.562 14.305 1 97.69 189 ASP B O 1
ATOM 4119 N N . LEU B 1 190 ? -1.136 -26.641 12.555 1 98.25 190 LEU B N 1
ATOM 4120 C CA . LEU B 1 190 ? -1.818 -27.891 12.219 1 98.25 190 LEU B CA 1
ATOM 4121 C C . LEU B 1 190 ? -1.034 -28.672 11.172 1 98.25 190 LEU B C 1
ATOM 4123 O O . LEU B 1 190 ? -1.085 -29.906 11.148 1 98.25 190 LEU B O 1
ATOM 4127 N N . LEU B 1 191 ? -0.367 -28.031 10.281 1 98.5 191 LEU B N 1
ATOM 4128 C CA . LEU B 1 191 ? 0.343 -28.688 9.18 1 98.5 191 LEU B CA 1
ATOM 4129 C C . LEU B 1 191 ? 1.633 -29.328 9.672 1 98.5 191 LEU B C 1
ATOM 4131 O O . LEU B 1 191 ? 2.146 -28.969 10.734 1 98.5 191 LEU B O 1
ATOM 4135 N N . GLU B 1 192 ? 2.131 -30.281 8.961 1 97.94 192 GLU B N 1
ATOM 4136 C CA . GLU B 1 192 ? 3.461 -30.828 9.219 1 97.94 192 GLU B CA 1
ATOM 4137 C C . GLU B 1 192 ? 4.543 -29.781 9.008 1 97.94 192 GLU B C 1
ATOM 4139 O O . GLU B 1 192 ? 4.434 -28.938 8.109 1 97.94 192 GLU B O 1
ATOM 4144 N N . PRO B 1 193 ? 5.609 -29.812 9.781 1 95.75 193 PRO B N 1
ATOM 4145 C CA . PRO B 1 193 ? 6.684 -28.828 9.664 1 95.75 193 PRO B CA 1
ATOM 4146 C C . PRO B 1 193 ? 7.312 -28.797 8.273 1 95.75 193 PRO B C 1
ATOM 4148 O O . PRO B 1 193 ? 7.828 -27.766 7.848 1 95.75 193 PRO B O 1
ATOM 4151 N N . SER B 1 194 ? 7.188 -29.938 7.617 1 97.06 194 SER B N 1
ATOM 4152 C CA . SER B 1 194 ? 7.82 -30.031 6.305 1 97.06 194 SER B CA 1
ATOM 4153 C C . SER B 1 194 ? 6.949 -29.406 5.223 1 97.06 194 SER B C 1
ATOM 4155 O O . SER B 1 194 ? 7.422 -29.125 4.121 1 97.06 194 SER B O 1
ATOM 4157 N N . THR B 1 195 ? 5.695 -29.25 5.488 1 98.44 195 THR B N 1
ATOM 4158 C CA . THR B 1 195 ? 4.801 -28.609 4.527 1 98.44 195 THR B CA 1
ATOM 4159 C C . THR B 1 195 ? 5.035 -27.109 4.488 1 98.44 195 THR B C 1
ATOM 4161 O O . THR B 1 195 ? 4.914 -26.422 5.512 1 98.44 195 THR B O 1
ATOM 4164 N N . GLN B 1 196 ? 5.363 -26.578 3.354 1 98.38 196 GLN B N 1
ATOM 4165 C CA . GLN B 1 196 ? 5.598 -25.141 3.197 1 98.38 196 GLN B CA 1
ATOM 4166 C C . GLN B 1 196 ? 4.281 -24.375 3.205 1 98.38 196 GLN B C 1
ATOM 4168 O O . GLN B 1 196 ? 3.213 -24.953 3.01 1 98.38 196 GLN B O 1
ATOM 4173 N N . THR B 1 197 ? 4.375 -23.078 3.49 1 98.62 197 THR B N 1
ATOM 4174 C CA . THR B 1 197 ? 3.229 -22.188 3.4 1 98.62 197 THR B CA 1
ATOM 4175 C C . THR B 1 197 ? 3.541 -21 2.486 1 98.62 197 THR B C 1
ATOM 4177 O O . THR B 1 197 ? 4.703 -20.641 2.312 1 98.62 197 THR B O 1
ATOM 4180 N N . GLY B 1 198 ? 2.502 -20.5 1.816 1 98.81 198 GLY B N 1
ATOM 4181 C CA . GLY B 1 198 ? 2.645 -19.344 0.939 1 98.81 198 GLY B CA 1
ATOM 4182 C C . GLY B 1 198 ? 1.564 -18.297 1.145 1 98.81 198 GLY B C 1
ATOM 4183 O O . GLY B 1 198 ? 0.533 -18.578 1.76 1 98.81 198 GLY B O 1
ATOM 4184 N N . ILE B 1 199 ? 1.82 -17.078 0.682 1 98.94 199 ILE B N 1
ATOM 4185 C CA . ILE B 1 199 ? 0.864 -15.984 0.752 1 98.94 199 ILE B CA 1
ATOM 4186 C C . ILE B 1 199 ? 0.631 -15.414 -0.645 1 98.94 199 ILE B C 1
ATOM 4188 O O . ILE B 1 199 ? 1.566 -15.305 -1.44 1 98.94 199 ILE B O 1
ATOM 4192 N N . HIS B 1 200 ? -0.553 -15.242 -1.034 1 98.88 200 HIS B N 1
ATOM 4193 C CA . HIS B 1 200 ? -1.028 -14.484 -2.186 1 98.88 200 HIS B CA 1
ATOM 4194 C C . HIS B 1 200 ? -1.904 -13.312 -1.753 1 98.88 200 HIS B C 1
ATOM 4196 O O . HIS B 1 200 ? -3.088 -13.492 -1.46 1 98.88 200 HIS B O 1
ATOM 4202 N N . ALA B 1 201 ? -1.316 -12.109 -1.767 1 98.69 201 ALA B N 1
ATOM 4203 C CA . ALA B 1 201 ? -2.021 -10.969 -1.2 1 98.69 201 ALA B CA 1
ATOM 4204 C C . ALA B 1 201 ? -2.383 -9.953 -2.285 1 98.69 201 ALA B C 1
ATOM 4206 O O . ALA B 1 201 ? -1.537 -9.578 -3.1 1 98.69 201 ALA B O 1
ATOM 4207 N N . HIS B 1 202 ? -3.623 -9.562 -2.299 1 98.56 202 HIS B N 1
ATOM 4208 C CA . HIS B 1 202 ? -4.055 -8.461 -3.156 1 98.56 202 HIS B CA 1
ATOM 4209 C C . HIS B 1 202 ? -3.912 -7.121 -2.443 1 98.56 202 HIS B C 1
ATOM 4211 O O . HIS B 1 202 ? -3.766 -7.074 -1.221 1 98.56 202 HIS B O 1
ATOM 4217 N N . HIS B 1 203 ? -4 -6.07 -3.213 1 98.06 203 HIS B N 1
ATOM 4218 C CA . HIS B 1 203 ? -3.561 -4.754 -2.756 1 98.06 203 HIS B CA 1
ATOM 4219 C C . HIS B 1 203 ? -4.734 -3.787 -2.652 1 98.06 203 HIS B C 1
ATOM 4221 O O . HIS B 1 203 ? -4.539 -2.572 -2.574 1 98.06 203 HIS B O 1
ATOM 4227 N N . ASN B 1 204 ? -5.965 -4.273 -2.559 1 98.25 204 ASN B N 1
ATOM 4228 C CA . ASN B 1 204 ? -7.16 -3.443 -2.646 1 98.25 204 ASN B CA 1
ATOM 4229 C C . ASN B 1 204 ? -7.25 -2.463 -1.479 1 98.25 204 ASN B C 1
ATOM 4231 O O . ASN B 1 204 ? -7.793 -1.366 -1.625 1 98.25 204 ASN B O 1
ATOM 4235 N N . LEU B 1 205 ? -6.703 -2.799 -0.299 1 98.5 205 LEU B N 1
ATOM 4236 C CA . LEU B 1 205 ? -6.652 -1.918 0.864 1 98.5 205 LEU B CA 1
ATOM 4237 C C . LEU B 1 205 ? -5.246 -1.368 1.07 1 98.5 205 LEU B C 1
ATOM 4239 O O . LEU B 1 205 ? -4.914 -0.896 2.16 1 98.5 205 LEU B O 1
ATOM 4243 N N . SER B 1 206 ? -4.391 -1.55 0.108 1 98.38 206 SER B N 1
ATOM 4244 C CA . SER B 1 206 ? -2.996 -1.12 0.132 1 98.38 206 SER B CA 1
ATOM 4245 C C . SER B 1 206 ? -2.203 -1.875 1.194 1 98.38 206 SER B C 1
ATOM 4247 O O . SER B 1 206 ? -1.296 -1.315 1.812 1 98.38 206 SER B O 1
ATOM 4249 N N . LEU B 1 207 ? -2.574 -3.125 1.443 1 98.81 207 LEU B N 1
ATOM 4250 C CA . LEU B 1 207 ? -1.899 -3.881 2.494 1 98.81 207 LEU B CA 1
ATOM 4251 C C . LEU B 1 207 ? -1.179 -5.094 1.915 1 98.81 207 LEU B C 1
ATOM 4253 O O . LEU B 1 207 ? -0.662 -5.93 2.66 1 98.81 207 LEU B O 1
ATOM 4257 N N . GLY B 1 208 ? -1.174 -5.195 0.567 1 98.75 208 GLY B N 1
ATOM 4258 C CA . GLY B 1 208 ? -0.576 -6.371 -0.05 1 98.75 208 GLY B CA 1
ATOM 4259 C C . GLY B 1 208 ? 0.868 -6.59 0.361 1 98.75 208 GLY B C 1
ATOM 4260 O O . GLY B 1 208 ? 1.262 -7.711 0.689 1 98.75 208 GLY B O 1
ATOM 4261 N N . VAL B 1 209 ? 1.695 -5.523 0.345 1 98.88 209 VAL B N 1
ATOM 4262 C CA . VAL B 1 209 ? 3.102 -5.621 0.727 1 98.88 209 VAL B CA 1
ATOM 4263 C C . VAL B 1 209 ? 3.213 -5.898 2.225 1 98.88 209 VAL B C 1
ATOM 4265 O O . VAL B 1 209 ? 3.943 -6.801 2.643 1 98.88 209 VAL B O 1
ATOM 4268 N N . ALA B 1 210 ? 2.459 -5.168 3.025 1 98.88 210 ALA B N 1
ATOM 4269 C CA . ALA B 1 210 ? 2.48 -5.332 4.477 1 98.88 210 ALA B CA 1
ATOM 4270 C C . ALA B 1 210 ? 2.057 -6.742 4.875 1 98.88 210 ALA B C 1
ATOM 4272 O O . ALA B 1 210 ? 2.682 -7.363 5.738 1 98.88 210 ALA B O 1
ATOM 4273 N N . ASN B 1 211 ? 0.99 -7.223 4.254 1 98.88 211 ASN B N 1
ATOM 4274 C CA . ASN B 1 211 ? 0.496 -8.562 4.551 1 98.88 211 ASN B CA 1
ATOM 4275 C C . ASN B 1 211 ? 1.515 -9.633 4.168 1 98.88 211 ASN B C 1
ATOM 4277 O O . ASN B 1 211 ? 1.641 -10.648 4.855 1 98.88 211 ASN B O 1
ATOM 4281 N N . SER B 1 212 ? 2.199 -9.445 3.094 1 98.88 212 SER B N 1
ATOM 4282 C CA . SER B 1 212 ? 3.262 -10.359 2.695 1 98.88 212 SER B CA 1
ATOM 4283 C C . SER B 1 212 ? 4.402 -10.359 3.709 1 98.88 212 SER B C 1
ATOM 4285 O O . SER B 1 212 ? 4.934 -11.414 4.055 1 98.88 212 SER B O 1
ATOM 4287 N N . ILE B 1 213 ? 4.773 -9.188 4.207 1 98.75 213 ILE B N 1
ATOM 4288 C CA . ILE B 1 213 ? 5.824 -9.07 5.211 1 98.75 213 ILE B CA 1
ATOM 4289 C C . ILE B 1 213 ? 5.402 -9.797 6.484 1 98.75 213 ILE B C 1
ATOM 4291 O O . ILE B 1 213 ? 6.172 -10.586 7.043 1 98.75 213 ILE B O 1
ATOM 4295 N N . VAL B 1 214 ? 4.176 -9.594 6.922 1 98.62 214 VAL B N 1
ATOM 4296 C CA . VAL B 1 214 ? 3.658 -10.203 8.141 1 98.62 214 VAL B CA 1
ATOM 4297 C C . VAL B 1 214 ? 3.639 -11.727 7.988 1 98.62 214 VAL B C 1
ATOM 4299 O O . VAL B 1 214 ? 3.961 -12.453 8.93 1 98.62 214 VAL B O 1
ATOM 4302 N N . ALA B 1 215 ? 3.246 -12.172 6.789 1 98.62 215 ALA B N 1
ATOM 4303 C CA . ALA B 1 215 ? 3.256 -13.609 6.531 1 98.62 215 ALA B CA 1
ATOM 4304 C C . ALA B 1 215 ? 4.652 -14.188 6.719 1 98.62 215 ALA B C 1
ATOM 4306 O O . ALA B 1 215 ? 4.816 -15.234 7.355 1 98.62 215 ALA B O 1
ATOM 4307 N N . VAL B 1 216 ? 5.676 -13.531 6.211 1 98.31 216 VAL B N 1
ATOM 4308 C CA . VAL B 1 216 ? 7.055 -13.992 6.328 1 98.31 216 VAL B CA 1
ATOM 4309 C C . VAL B 1 216 ? 7.465 -14.031 7.797 1 98.31 216 VAL B C 1
ATOM 4311 O O . VAL B 1 216 ? 8.102 -14.984 8.25 1 98.31 216 VAL B O 1
ATOM 4314 N N . GLU B 1 217 ? 7.086 -12.984 8.523 1 97.25 217 GLU B N 1
ATOM 4315 C CA . GLU B 1 217 ? 7.398 -12.922 9.945 1 97.25 217 GLU B CA 1
ATOM 4316 C C . GLU B 1 217 ? 6.777 -14.094 10.703 1 97.25 217 GLU B C 1
ATOM 4318 O O . GLU B 1 217 ? 7.293 -14.516 11.742 1 97.25 217 GLU B O 1
ATOM 4323 N N . GLU B 1 218 ? 5.684 -14.648 10.18 1 97.19 218 GLU B N 1
ATOM 4324 C CA . GLU B 1 218 ? 4.996 -15.781 10.805 1 97.19 218 GLU B CA 1
ATOM 4325 C C . GLU B 1 218 ? 5.453 -17.109 10.203 1 97.19 218 GLU B C 1
ATOM 4327 O O . GLU B 1 218 ? 4.816 -18.141 10.406 1 97.19 218 GLU B O 1
ATOM 4332 N N . GLY B 1 219 ? 6.469 -17.094 9.383 1 96.38 219 GLY B N 1
ATOM 4333 C CA . GLY B 1 219 ? 7.102 -18.328 8.938 1 96.38 219 GLY B CA 1
ATOM 4334 C C . GLY B 1 219 ? 6.719 -18.703 7.516 1 96.38 219 GLY B C 1
ATOM 4335 O O . GLY B 1 219 ? 7.004 -19.812 7.07 1 96.38 219 GLY B O 1
ATOM 4336 N N . CYS B 1 220 ? 6.082 -17.844 6.809 1 97.81 220 CYS B N 1
ATOM 4337 C CA . CYS B 1 220 ? 5.734 -18.109 5.418 1 97.81 220 CYS B CA 1
ATOM 4338 C C . CYS B 1 220 ? 6.98 -18.375 4.582 1 97.81 220 CYS B C 1
ATOM 4340 O O . CYS B 1 220 ? 8 -17.688 4.758 1 97.81 220 CYS B O 1
ATOM 4342 N N . ASP B 1 221 ? 6.867 -19.281 3.625 1 98 221 ASP B N 1
ATOM 4343 C CA . ASP B 1 221 ? 8 -19.688 2.805 1 98 221 ASP B CA 1
ATOM 4344 C C . ASP B 1 221 ? 7.945 -19.031 1.425 1 98 221 ASP B C 1
ATOM 4346 O O . ASP B 1 221 ? 8.969 -18.609 0.887 1 98 221 ASP B O 1
ATOM 4350 N N . ARG B 1 222 ? 6.77 -18.984 0.809 1 98.81 222 ARG B N 1
ATOM 4351 C CA . ARG B 1 222 ? 6.605 -18.562 -0.577 1 98.81 222 ARG B CA 1
ATOM 4352 C C . ARG B 1 222 ? 5.73 -17.312 -0.665 1 98.81 222 ARG B C 1
ATOM 4354 O O . ARG B 1 222 ? 4.66 -17.25 -0.06 1 98.81 222 ARG B O 1
ATOM 4361 N N . ILE B 1 223 ? 6.199 -16.312 -1.372 1 98.88 223 ILE B N 1
ATOM 4362 C CA . ILE B 1 223 ? 5.48 -15.047 -1.485 1 98.88 223 ILE B CA 1
ATOM 4363 C C . ILE B 1 223 ? 5.105 -14.797 -2.943 1 98.88 223 ILE B C 1
ATOM 4365 O O . ILE B 1 223 ? 5.977 -14.727 -3.814 1 98.88 223 ILE B O 1
ATOM 4369 N N . ASP B 1 224 ? 3.828 -14.672 -3.205 1 98.94 224 ASP B N 1
ATOM 4370 C CA . ASP B 1 224 ? 3.355 -14.234 -4.516 1 98.94 224 ASP B CA 1
ATOM 4371 C C . ASP B 1 224 ? 3.391 -12.719 -4.637 1 98.94 224 ASP B C 1
ATOM 4373 O O . ASP B 1 224 ? 3.002 -12.008 -3.709 1 98.94 224 ASP B O 1
ATOM 4377 N N . ALA B 1 225 ? 3.834 -12.25 -5.703 1 98.81 225 ALA B N 1
ATOM 4378 C CA . ALA B 1 225 ? 3.809 -10.836 -6.055 1 98.81 225 ALA B CA 1
ATOM 4379 C C . ALA B 1 225 ? 3.859 -10.641 -7.566 1 98.81 225 ALA B C 1
ATOM 4381 O O . ALA B 1 225 ? 4.051 -11.602 -8.312 1 98.81 225 ALA B O 1
ATOM 4382 N N . SER B 1 226 ? 3.555 -9.477 -8.031 1 98.81 226 SER B N 1
ATOM 4383 C CA . SER B 1 226 ? 3.504 -9.203 -9.461 1 98.81 226 SER B CA 1
ATOM 4384 C C . SER B 1 226 ? 4.195 -7.883 -9.797 1 98.81 226 SER B C 1
ATOM 4386 O O . SER B 1 226 ? 4.102 -6.914 -9.039 1 98.81 226 SER B O 1
ATOM 4388 N N . LEU B 1 227 ? 4.879 -7.883 -10.945 1 98.88 227 LEU B N 1
ATOM 4389 C CA . LEU B 1 227 ? 5.492 -6.645 -11.422 1 98.88 227 LEU B CA 1
ATOM 4390 C C . LEU B 1 227 ? 4.453 -5.543 -11.562 1 98.88 227 LEU B C 1
ATOM 4392 O O . LEU B 1 227 ? 3.391 -5.758 -12.148 1 98.88 227 LEU B O 1
ATOM 4396 N N . ALA B 1 228 ? 4.777 -4.32 -11.008 1 98.38 228 ALA B N 1
ATOM 4397 C CA . ALA B 1 228 ? 3.914 -3.143 -11.047 1 98.38 228 ALA B CA 1
ATOM 4398 C C . ALA B 1 228 ? 2.561 -3.43 -10.406 1 98.38 228 ALA B C 1
ATOM 4400 O O . ALA B 1 228 ? 1.573 -2.748 -10.688 1 98.38 228 ALA B O 1
ATOM 4401 N N . GLY B 1 229 ? 2.514 -4.516 -9.633 1 98.44 229 GLY B N 1
ATOM 4402 C CA . GLY B 1 229 ? 1.296 -4.859 -8.922 1 98.44 229 GLY B CA 1
ATOM 4403 C C . GLY B 1 229 ? 0.176 -5.316 -9.836 1 98.44 229 GLY B C 1
ATOM 4404 O O . GLY B 1 229 ? -1.001 -5.215 -9.484 1 98.44 229 GLY B O 1
ATOM 4405 N N . MET B 1 230 ? 0.466 -5.848 -10.961 1 98.19 230 MET B N 1
ATOM 4406 C CA . MET B 1 230 ? -0.57 -6.316 -11.875 1 98.19 230 MET B CA 1
ATOM 4407 C C . MET B 1 230 ? -1.458 -7.359 -11.203 1 98.19 230 MET B C 1
ATOM 4409 O O . MET B 1 230 ? -0.978 -8.172 -10.414 1 98.19 230 MET B O 1
ATOM 4413 N N . GLY B 1 231 ? -2.725 -7.363 -11.523 1 97.25 231 GLY B N 1
ATOM 4414 C CA . GLY B 1 231 ? -3.648 -8.352 -10.992 1 97.25 231 GLY B CA 1
ATOM 4415 C C . GLY B 1 231 ? -5.098 -7.902 -11.031 1 97.25 231 GLY B C 1
ATOM 4416 O O . GLY B 1 231 ? -5.402 -6.824 -11.539 1 97.25 231 GLY B O 1
ATOM 4417 N N . ALA B 1 232 ? -5.984 -8.703 -10.609 1 95 232 ALA B N 1
ATOM 4418 C CA . ALA B 1 232 ? -7.395 -8.344 -10.469 1 95 232 ALA B CA 1
ATOM 4419 C C . ALA B 1 232 ? -7.586 -7.273 -9.398 1 95 232 ALA B C 1
ATOM 4421 O O . ALA B 1 232 ? -6.809 -7.188 -8.445 1 95 232 ALA B O 1
ATOM 4422 N N . GLY B 1 233 ? -8.68 -6.406 -9.617 1 95.56 233 GLY B N 1
ATOM 4423 C CA . GLY B 1 233 ? -8.891 -5.316 -8.672 1 95.56 233 GLY B CA 1
ATOM 4424 C C . GLY B 1 233 ? -7.773 -4.293 -8.68 1 95.56 233 GLY B C 1
ATOM 4425 O O . GLY B 1 233 ? -7.395 -3.781 -9.734 1 95.56 233 GLY B O 1
ATOM 4426 N N . ALA B 1 234 ? -7.258 -3.955 -7.473 1 97.12 234 ALA B N 1
ATOM 4427 C CA . ALA B 1 234 ? -6.133 -3.029 -7.371 1 97.12 234 ALA B CA 1
ATOM 4428 C C . ALA B 1 234 ? -4.805 -3.756 -7.566 1 97.12 234 ALA B C 1
ATOM 4430 O O . ALA B 1 234 ? -3.736 -3.162 -7.41 1 97.12 234 ALA B O 1
ATOM 4431 N N . GLY B 1 235 ? -4.926 -5.078 -7.867 1 97.62 235 GLY B N 1
ATOM 4432 C CA . GLY B 1 235 ? -3.73 -5.84 -8.188 1 97.62 235 GLY B CA 1
ATOM 4433 C C . GLY B 1 235 ? -3.18 -6.609 -7 1 97.62 235 GLY B C 1
ATOM 4434 O O . GLY B 1 235 ? -3.82 -6.684 -5.949 1 97.62 235 GLY B O 1
ATOM 4435 N N . ASN B 1 236 ? -2.047 -7.324 -7.266 1 98.56 236 ASN B N 1
ATOM 4436 C CA . ASN B 1 236 ? -1.295 -8.062 -6.258 1 98.56 236 ASN B CA 1
ATOM 4437 C C . ASN B 1 236 ? -0.305 -7.164 -5.523 1 98.56 236 ASN B C 1
ATOM 4439 O O . ASN B 1 236 ? -0.154 -5.992 -5.867 1 98.56 236 ASN B O 1
ATOM 4443 N N . ALA B 1 237 ? 0.306 -7.676 -4.473 1 98.69 237 ALA B N 1
ATOM 4444 C CA . ALA B 1 237 ? 1.481 -7 -3.934 1 98.69 237 ALA B CA 1
ATOM 4445 C C . ALA B 1 237 ? 2.498 -6.707 -5.035 1 98.69 237 ALA B C 1
ATOM 4447 O O . ALA B 1 237 ? 2.916 -7.613 -5.758 1 98.69 237 ALA B O 1
ATOM 4448 N N . PRO B 1 238 ? 2.854 -5.43 -5.184 1 98.81 238 PRO B N 1
ATOM 4449 C CA . PRO B 1 238 ? 3.877 -5.16 -6.195 1 98.81 238 PRO B CA 1
ATOM 4450 C C . PRO B 1 238 ? 5.211 -5.836 -5.883 1 98.81 238 PRO B C 1
ATOM 4452 O O . PRO B 1 238 ? 5.75 -5.672 -4.785 1 98.81 238 PRO B O 1
ATOM 4455 N N . LEU B 1 239 ? 5.73 -6.539 -6.84 1 98.94 239 LEU B N 1
ATOM 4456 C CA . LEU B 1 239 ? 6.895 -7.398 -6.645 1 98.94 239 LEU B CA 1
ATOM 4457 C C . LEU B 1 239 ? 8.133 -6.57 -6.324 1 98.94 239 LEU B C 1
ATOM 4459 O O . LEU B 1 239 ? 8.836 -6.848 -5.352 1 98.94 239 LEU B O 1
ATOM 4463 N N . GLU B 1 240 ? 8.414 -5.516 -7.125 1 98.88 240 GLU B N 1
ATOM 4464 C CA . GLU B 1 240 ? 9.594 -4.684 -6.902 1 98.88 240 GLU B CA 1
ATOM 4465 C C . GLU B 1 240 ? 9.516 -3.967 -5.559 1 98.88 240 GLU B C 1
ATOM 4467 O O . GLU B 1 240 ? 10.547 -3.721 -4.926 1 98.88 240 GLU B O 1
ATOM 4472 N N . VAL B 1 241 ? 8.344 -3.67 -5.102 1 98.88 241 VAL B N 1
ATOM 4473 C CA . VAL B 1 241 ? 8.164 -2.967 -3.834 1 98.88 241 VAL B CA 1
ATOM 4474 C C . VAL B 1 241 ? 8.398 -3.93 -2.672 1 98.88 241 VAL B C 1
ATOM 4476 O O . VAL B 1 241 ? 9.078 -3.586 -1.703 1 98.88 241 VAL B O 1
ATOM 4479 N N . PHE B 1 242 ? 7.836 -5.152 -2.77 1 98.94 242 PHE B N 1
ATOM 4480 C CA . PHE B 1 242 ? 8.086 -6.148 -1.733 1 98.94 242 PHE B CA 1
ATOM 4481 C C . PHE B 1 242 ? 9.57 -6.453 -1.618 1 98.94 242 PHE B C 1
ATOM 4483 O O . PHE B 1 242 ? 10.117 -6.52 -0.513 1 98.94 242 PHE B O 1
ATOM 4490 N N . VAL B 1 243 ? 10.219 -6.656 -2.736 1 98.88 243 VAL B N 1
ATOM 4491 C CA . VAL B 1 243 ? 11.633 -6.996 -2.744 1 98.88 243 VAL B CA 1
ATOM 4492 C C . VAL B 1 243 ? 12.445 -5.852 -2.146 1 98.88 243 VAL B C 1
ATOM 4494 O O . VAL B 1 243 ? 13.406 -6.078 -1.403 1 98.88 243 VAL B O 1
ATOM 4497 N N . ALA B 1 244 ? 12.086 -4.566 -2.479 1 98.69 244 ALA B N 1
ATOM 4498 C CA . ALA B 1 244 ? 12.758 -3.42 -1.879 1 98.69 244 ALA B CA 1
ATOM 4499 C C . ALA B 1 244 ? 12.602 -3.422 -0.361 1 98.69 244 ALA B C 1
ATOM 4501 O O . ALA B 1 244 ? 13.562 -3.18 0.37 1 98.69 244 ALA B O 1
ATOM 4502 N N . ALA B 1 245 ? 11.406 -3.686 0.12 1 98.38 245 ALA B N 1
ATOM 4503 C CA . ALA B 1 245 ? 11.148 -3.748 1.557 1 98.38 245 ALA B CA 1
ATOM 4504 C C . ALA B 1 245 ? 11.93 -4.891 2.203 1 98.38 245 ALA B C 1
ATOM 4506 O O . ALA B 1 245 ? 12.523 -4.719 3.273 1 98.38 245 ALA B O 1
ATOM 4507 N N . ALA B 1 246 ? 11.922 -6.074 1.552 1 98.06 246 ALA B N 1
ATOM 4508 C CA . ALA B 1 246 ? 12.664 -7.23 2.057 1 98.06 246 ALA B CA 1
ATOM 4509 C C . ALA B 1 246 ? 14.156 -6.926 2.162 1 98.06 246 ALA B C 1
ATOM 4511 O O . ALA B 1 246 ? 14.812 -7.336 3.123 1 98.06 246 ALA B O 1
ATOM 4512 N N . GLU B 1 247 ? 14.609 -6.281 1.152 1 96.56 247 GLU B N 1
ATOM 4513 C CA . GLU B 1 247 ? 16.016 -5.906 1.158 1 96.56 247 GLU B CA 1
ATOM 4514 C C . GLU B 1 247 ? 16.344 -4.988 2.332 1 96.56 247 GLU B C 1
ATOM 4516 O O . GLU B 1 247 ? 17.344 -5.176 3.016 1 96.56 247 GLU B O 1
ATOM 4521 N N . ARG B 1 248 ? 15.578 -4.02 2.6 1 96.06 248 ARG B N 1
ATOM 4522 C CA . ARG B 1 248 ? 15.773 -3.104 3.721 1 96.06 248 ARG B CA 1
ATOM 4523 C C . ARG B 1 248 ? 15.695 -3.844 5.051 1 96.06 248 ARG B C 1
ATOM 4525 O O . ARG B 1 248 ? 16.375 -3.471 6.012 1 96.06 248 ARG B O 1
ATOM 4532 N N . LEU B 1 249 ? 14.914 -4.914 5.086 1 96.75 249 LEU B N 1
ATOM 4533 C CA . LEU B 1 249 ? 14.742 -5.703 6.297 1 96.75 249 LEU B CA 1
ATOM 4534 C C . LEU B 1 249 ? 15.883 -6.707 6.457 1 96.75 249 LEU B C 1
ATOM 4536 O O . LEU B 1 249 ? 15.953 -7.418 7.461 1 96.75 249 LEU B O 1
ATOM 4540 N N . GLY B 1 250 ? 16.734 -6.785 5.457 1 96.25 250 GLY B N 1
ATOM 4541 C CA . GLY B 1 250 ? 17.891 -7.672 5.508 1 96.25 250 GLY B CA 1
ATOM 4542 C C . GLY B 1 250 ? 17.531 -9.117 5.211 1 96.25 250 GLY B C 1
ATOM 4543 O O . GLY B 1 250 ? 18.219 -10.039 5.664 1 96.25 250 GLY B O 1
ATOM 4544 N N . TRP B 1 251 ? 16.453 -9.375 4.52 1 97.81 251 TRP B N 1
ATOM 4545 C CA . TRP B 1 251 ? 16 -10.734 4.246 1 97.81 251 TRP B CA 1
ATOM 4546 C C . TRP B 1 251 ? 16.688 -11.297 3.004 1 97.81 251 TRP B C 1
ATOM 4548 O O . TRP B 1 251 ? 17.062 -10.539 2.104 1 97.81 251 TRP B O 1
ATOM 4558 N N . ASN B 1 252 ? 16.875 -12.586 2.965 1 97.94 252 ASN B N 1
ATOM 4559 C CA . ASN B 1 252 ? 17.406 -13.289 1.803 1 97.94 252 ASN B CA 1
ATOM 4560 C C . ASN B 1 252 ? 16.312 -13.594 0.784 1 97.94 252 ASN B C 1
ATOM 4562 O O . ASN B 1 252 ? 15.664 -14.641 0.851 1 97.94 252 ASN B O 1
ATOM 4566 N N . HIS B 1 253 ? 16.156 -12.703 -0.179 1 97.25 253 HIS B N 1
ATOM 4567 C CA . HIS B 1 253 ? 15.094 -12.875 -1.161 1 97.25 253 HIS B CA 1
ATOM 4568 C C . HIS B 1 253 ? 15.633 -13.445 -2.469 1 97.25 253 HIS B C 1
ATOM 4570 O O . HIS B 1 253 ? 14.875 -13.961 -3.289 1 97.25 253 HIS B O 1
ATOM 4576 N N . GLY B 1 254 ? 16.906 -13.281 -2.758 1 97.69 254 GLY B N 1
ATOM 4577 C CA . GLY B 1 254 ? 17.578 -13.984 -3.844 1 97.69 254 GLY B CA 1
ATOM 4578 C C . GLY B 1 254 ? 17.328 -13.352 -5.199 1 97.69 254 GLY B C 1
ATOM 4579 O O . GLY B 1 254 ? 17.75 -13.891 -6.227 1 97.69 254 GLY B O 1
ATOM 4580 N N . THR B 1 255 ? 16.688 -12.156 -5.293 1 98.62 255 THR B N 1
ATOM 4581 C CA . THR B 1 255 ? 16.359 -11.539 -6.574 1 98.62 255 THR B CA 1
ATOM 4582 C C . THR B 1 255 ? 17.125 -10.227 -6.758 1 98.62 255 THR B C 1
ATOM 4584 O O . THR B 1 255 ? 17.734 -9.719 -5.809 1 98.62 255 THR B O 1
ATOM 4587 N N . ASP B 1 256 ? 17.109 -9.75 -7.973 1 98.62 256 ASP B N 1
ATOM 4588 C CA . ASP B 1 256 ? 17.766 -8.492 -8.305 1 98.62 256 ASP B CA 1
ATOM 4589 C C . ASP B 1 256 ? 16.766 -7.344 -8.367 1 98.62 256 ASP B C 1
ATOM 4591 O O . ASP B 1 256 ? 16 -7.23 -9.328 1 98.62 256 ASP B O 1
ATOM 4595 N N . LEU B 1 257 ? 16.859 -6.461 -7.445 1 98.12 257 LEU B N 1
ATOM 4596 C CA . LEU B 1 257 ? 15.875 -5.402 -7.27 1 98.12 257 LEU B CA 1
ATOM 4597 C C . LEU B 1 257 ? 15.891 -4.441 -8.453 1 98.12 257 LEU B C 1
ATOM 4599 O O . LEU B 1 257 ? 14.828 -4.07 -8.969 1 98.12 257 LEU B O 1
ATOM 4603 N N . TYR B 1 258 ? 17 -3.969 -8.977 1 97.38 258 TYR B N 1
ATOM 4604 C CA . TYR B 1 258 ? 17.094 -2.996 -10.055 1 97.38 258 TYR B CA 1
ATOM 4605 C C . TYR B 1 258 ? 16.469 -3.533 -11.336 1 97.38 258 TYR B C 1
ATOM 4607 O O . TYR B 1 258 ? 15.758 -2.812 -12.039 1 97.38 258 TYR B O 1
ATOM 4615 N N . THR B 1 259 ? 16.734 -4.844 -11.609 1 98.56 259 THR B N 1
ATOM 4616 C CA . THR B 1 259 ? 16.141 -5.477 -12.781 1 98.56 259 THR B CA 1
ATOM 4617 C C . THR B 1 259 ? 14.609 -5.508 -12.672 1 98.56 259 THR B C 1
ATOM 4619 O O . THR B 1 259 ? 13.906 -5.27 -13.648 1 98.56 259 THR B O 1
ATOM 4622 N N . LEU B 1 260 ? 14.133 -5.781 -11.445 1 98.81 260 LEU B N 1
ATOM 4623 C CA . LEU B 1 260 ? 12.688 -5.828 -11.219 1 98.81 260 LEU B CA 1
ATOM 4624 C C . LEU B 1 260 ? 12.078 -4.441 -11.367 1 98.81 260 LEU B C 1
ATOM 4626 O O . LEU B 1 260 ? 11.008 -4.293 -11.969 1 98.81 260 LEU B O 1
ATOM 4630 N N . MET B 1 261 ? 12.734 -3.396 -10.805 1 98.19 261 MET B N 1
ATOM 4631 C CA . MET B 1 261 ? 12.25 -2.025 -10.938 1 98.19 261 MET B CA 1
ATOM 4632 C C . MET B 1 261 ? 12.148 -1.624 -12.406 1 98.19 261 MET B C 1
ATOM 4634 O O . MET B 1 261 ? 11.148 -1.041 -12.836 1 98.19 261 MET B O 1
ATOM 4638 N N . ASP B 1 262 ? 13.18 -1.936 -13.188 1 98 262 ASP B N 1
ATOM 4639 C CA . ASP B 1 262 ? 13.203 -1.605 -14.609 1 98 262 ASP B CA 1
ATOM 4640 C C . ASP B 1 262 ? 12.102 -2.344 -15.367 1 98 262 ASP B C 1
ATOM 4642 O O . ASP B 1 262 ? 11.414 -1.757 -16.203 1 98 262 ASP B O 1
ATOM 4646 N N . ALA B 1 263 ? 11.953 -3.65 -15.07 1 98.75 263 ALA B N 1
ATOM 4647 C CA . ALA B 1 263 ? 10.938 -4.453 -15.742 1 98.75 263 ALA B CA 1
ATOM 4648 C C . ALA B 1 263 ? 9.539 -3.914 -15.461 1 98.75 263 ALA B C 1
ATOM 4650 O O . ALA B 1 263 ? 8.703 -3.84 -16.359 1 98.75 263 ALA B O 1
ATOM 4651 N N . ALA B 1 264 ? 9.281 -3.543 -14.219 1 98.69 264 ALA B N 1
ATOM 4652 C CA . ALA B 1 264 ? 7.977 -3.014 -13.836 1 98.69 264 ALA B CA 1
ATOM 4653 C C . ALA B 1 264 ? 7.656 -1.734 -14.602 1 98.69 264 ALA B C 1
ATOM 4655 O O . ALA B 1 264 ? 6.547 -1.574 -15.117 1 98.69 264 ALA B O 1
ATOM 4656 N N . ASP B 1 265 ? 8.625 -0.845 -14.758 1 97.69 265 ASP B N 1
ATOM 4657 C CA . ASP B 1 265 ? 8.367 0.495 -15.273 1 97.69 265 ASP B CA 1
ATOM 4658 C C . ASP B 1 265 ? 8.5 0.531 -16.797 1 97.69 265 ASP B C 1
ATOM 4660 O O . ASP B 1 265 ? 7.797 1.29 -17.469 1 97.69 265 ASP B O 1
ATOM 4664 N N . GLU B 1 266 ? 9.391 -0.301 -17.375 1 97.81 266 GLU B N 1
ATOM 4665 C CA . GLU B 1 266 ? 9.711 -0.173 -18.781 1 97.81 266 GLU B CA 1
ATOM 4666 C C . GLU B 1 266 ? 8.953 -1.204 -19.625 1 97.81 266 GLU B C 1
ATOM 4668 O O . GLU B 1 266 ? 8.664 -0.969 -20.797 1 97.81 266 GLU B O 1
ATOM 4673 N N . ILE B 1 267 ? 8.641 -2.346 -18.984 1 98.56 267 ILE B N 1
ATOM 4674 C CA . ILE B 1 267 ? 8.039 -3.428 -19.75 1 98.56 267 ILE B CA 1
ATOM 4675 C C . ILE B 1 267 ? 6.555 -3.549 -19.406 1 98.56 267 ILE B C 1
ATOM 4677 O O . ILE B 1 267 ? 5.699 -3.561 -20.281 1 98.56 267 ILE B O 1
ATOM 4681 N N . VAL B 1 268 ? 6.211 -3.572 -18.141 1 98.56 268 VAL B N 1
ATOM 4682 C CA . VAL B 1 268 ? 4.883 -3.982 -17.703 1 98.56 268 VAL B CA 1
ATOM 4683 C C . VAL B 1 268 ? 3.947 -2.775 -17.688 1 98.56 268 VAL B C 1
ATOM 4685 O O . VAL B 1 268 ? 2.85 -2.82 -18.25 1 98.56 268 VAL B O 1
ATOM 4688 N N . ARG B 1 269 ? 4.359 -1.659 -17.062 1 97.06 269 ARG B N 1
ATOM 4689 C CA . ARG B 1 269 ? 3.488 -0.508 -16.859 1 97.06 269 ARG B CA 1
ATOM 4690 C C . ARG B 1 269 ? 2.982 0.042 -18.188 1 97.06 269 ARG B C 1
ATOM 4692 O O . ARG B 1 269 ? 1.838 0.49 -18.281 1 97.06 269 ARG B O 1
ATOM 4699 N N . PRO B 1 270 ? 3.803 0.092 -19.281 1 96.94 270 PRO B N 1
ATOM 4700 C CA . PRO B 1 270 ? 3.318 0.612 -20.562 1 96.94 270 PRO B CA 1
ATOM 4701 C C . PRO B 1 270 ? 2.203 -0.242 -21.172 1 96.94 270 PRO B C 1
ATOM 4703 O O . PRO B 1 270 ? 1.497 0.207 -22.078 1 96.94 270 PRO B O 1
ATOM 4706 N N . LEU B 1 271 ? 2.029 -1.479 -20.672 1 97.06 271 LEU B N 1
ATOM 4707 C CA . LEU B 1 271 ? 1.023 -2.385 -21.219 1 97.06 271 LEU B CA 1
ATOM 4708 C C . LEU B 1 271 ? -0.35 -2.094 -20.609 1 97.06 271 LEU B C 1
ATOM 4710 O O . LEU B 1 271 ? -1.365 -2.582 -21.125 1 97.06 271 LEU B O 1
ATOM 4714 N N . GLN B 1 272 ? -0.404 -1.292 -19.547 1 94.75 272 GLN B N 1
ATOM 4715 C CA . GLN B 1 272 ? -1.652 -1.027 -18.828 1 94.75 272 GLN B CA 1
ATOM 4716 C C . GLN B 1 272 ? -2.561 -0.107 -19.641 1 94.75 272 GLN B C 1
ATOM 4718 O O . GLN B 1 272 ? -2.127 0.95 -20.109 1 94.75 272 GLN B O 1
ATOM 4723 N N . ASP B 1 273 ? -3.791 -0.576 -19.859 1 90.88 273 ASP B N 1
ATOM 4724 C CA . ASP B 1 273 ? -4.773 0.293 -20.5 1 90.88 273 ASP B CA 1
ATOM 4725 C C . ASP B 1 273 ? -5.344 1.304 -19.516 1 90.88 273 ASP B C 1
ATOM 4727 O O . ASP B 1 273 ? -5.883 2.338 -19.906 1 90.88 273 ASP B O 1
ATOM 4731 N N . ARG B 1 274 ? -5.266 1.005 -18.297 1 88.88 274 ARG B N 1
ATOM 4732 C CA . ARG B 1 274 ? -5.582 1.884 -17.188 1 88.88 274 ARG B CA 1
ATOM 4733 C C . ARG B 1 274 ? -4.648 1.624 -16 1 88.88 274 ARG B C 1
ATOM 4735 O O . ARG B 1 274 ? -4.121 0.52 -15.859 1 88.88 274 ARG B O 1
ATOM 4742 N N . PRO B 1 275 ? -4.469 2.6 -15.156 1 90.31 275 PRO B N 1
ATOM 4743 C CA . PRO B 1 275 ? -3.547 2.383 -14.039 1 90.31 275 PRO B CA 1
ATOM 4744 C C . PRO B 1 275 ? -4.02 1.289 -13.086 1 90.31 275 PRO B C 1
ATOM 4746 O O . PRO B 1 275 ? -5.211 1.206 -12.781 1 90.31 275 PRO B O 1
ATOM 4749 N N . VAL B 1 276 ? -3.143 0.432 -12.742 1 93.56 276 VAL B N 1
ATOM 4750 C CA . VAL B 1 276 ? -3.377 -0.499 -11.641 1 93.56 276 VAL B CA 1
ATOM 4751 C C . VAL B 1 276 ? -3.123 0.202 -10.312 1 93.56 276 VAL B C 1
ATOM 4753 O O . VAL B 1 276 ? -1.98 0.524 -9.977 1 93.56 276 VAL B O 1
ATOM 4756 N N . ARG B 1 277 ? -4.223 0.466 -9.633 1 95 277 ARG B N 1
ATOM 4757 C CA . ARG B 1 277 ? -4.113 1.289 -8.43 1 95 277 ARG B CA 1
ATOM 4758 C C . ARG B 1 277 ? -5.332 1.114 -7.535 1 95 277 ARG B C 1
ATOM 4760 O O . ARG B 1 277 ? -6.324 0.502 -7.938 1 95 277 ARG B O 1
ATOM 4767 N N . VAL B 1 278 ? -5.18 1.587 -6.336 1 96.31 278 VAL B N 1
ATOM 4768 C CA . VAL B 1 278 ? -6.336 1.671 -5.449 1 96.31 278 VAL B CA 1
ATOM 4769 C C . VAL B 1 278 ? -7.125 2.943 -5.746 1 96.31 278 VAL B C 1
ATOM 4771 O O . VAL B 1 278 ? -6.629 4.055 -5.539 1 96.31 278 VAL B O 1
ATOM 4774 N N . ASP B 1 279 ? -8.242 2.818 -6.355 1 96.06 279 ASP B N 1
ATOM 4775 C CA . ASP B 1 279 ? -9.211 3.885 -6.57 1 96.06 279 ASP B CA 1
ATOM 4776 C C . ASP B 1 279 ? -10.57 3.52 -5.98 1 96.06 279 ASP B C 1
ATOM 4778 O O . ASP B 1 279 ? -10.688 2.547 -5.234 1 96.06 279 ASP B O 1
ATOM 4782 N N . ARG B 1 280 ? -11.555 4.355 -6.227 1 95.5 280 ARG B N 1
ATOM 4783 C CA . ARG B 1 280 ? -12.844 4.207 -5.566 1 95.5 280 ARG B CA 1
ATOM 4784 C C . ARG B 1 280 ? -13.406 2.801 -5.766 1 95.5 280 ARG B C 1
ATOM 4786 O O . ARG B 1 280 ? -13.828 2.152 -4.805 1 95.5 280 ARG B O 1
ATOM 4793 N N . GLU B 1 281 ? -13.398 2.266 -6.965 1 94.56 281 GLU B N 1
ATOM 4794 C CA . GLU B 1 281 ? -14 0.969 -7.262 1 94.56 281 GLU B CA 1
ATOM 4795 C C . GLU B 1 281 ? -13.156 -0.172 -6.707 1 94.56 281 GLU B C 1
ATOM 4797 O O . GLU B 1 281 ? -13.688 -1.12 -6.125 1 94.56 281 GLU B O 1
ATOM 4802 N N . THR B 1 282 ? -11.852 -0.135 -6.91 1 96.44 282 THR B N 1
ATOM 4803 C CA . THR B 1 282 ? -10.992 -1.213 -6.43 1 96.44 282 THR B CA 1
ATOM 4804 C C . THR B 1 282 ? -10.922 -1.212 -4.906 1 96.44 282 THR B C 1
ATOM 4806 O O . THR B 1 282 ? -10.812 -2.271 -4.285 1 96.44 282 THR B O 1
ATOM 4809 N N . LEU B 1 283 ? -10.945 -0.02 -4.301 1 97.5 283 LEU B N 1
ATOM 4810 C CA . LEU B 1 283 ? -11.023 0.085 -2.846 1 97.5 283 LEU B CA 1
ATOM 4811 C C . LEU B 1 283 ? -12.281 -0.594 -2.314 1 97.5 283 LEU B C 1
ATOM 4813 O O . LEU B 1 283 ? -12.242 -1.233 -1.261 1 97.5 283 LEU B O 1
ATOM 4817 N N . ALA B 1 284 ? -13.359 -0.469 -3.068 1 95.56 284 ALA B N 1
ATOM 4818 C CA . ALA B 1 284 ? -14.625 -1.07 -2.666 1 95.56 284 ALA B CA 1
ATOM 4819 C C . ALA B 1 284 ? -14.516 -2.59 -2.598 1 95.56 284 ALA B C 1
ATOM 4821 O O . ALA B 1 284 ? -15.156 -3.229 -1.758 1 95.56 284 ALA B O 1
ATOM 4822 N N . LEU B 1 285 ? -13.68 -3.18 -3.43 1 94.88 285 LEU B N 1
ATOM 4823 C CA . LEU B 1 285 ? -13.453 -4.621 -3.383 1 94.88 285 LEU B CA 1
ATOM 4824 C C . LEU B 1 285 ? -12.883 -5.035 -2.031 1 94.88 285 LEU B C 1
ATOM 4826 O O . LEU B 1 285 ? -13.391 -5.961 -1.396 1 94.88 285 LEU B O 1
ATOM 4830 N N . GLY B 1 286 ? -11.852 -4.344 -1.615 1 95.62 286 GLY B N 1
ATOM 4831 C CA . GLY B 1 286 ? -11.211 -4.637 -0.341 1 95.62 286 GLY B CA 1
ATOM 4832 C C . GLY B 1 286 ? -12.109 -4.359 0.852 1 95.62 286 GLY B C 1
ATOM 4833 O O . GLY B 1 286 ? -12.18 -5.164 1.781 1 95.62 286 GLY B O 1
ATOM 4834 N N . TYR B 1 287 ? -12.828 -3.246 0.757 1 96.19 287 TYR B N 1
ATOM 4835 C CA . TYR B 1 287 ? -13.711 -2.816 1.836 1 96.19 287 TYR B CA 1
ATOM 4836 C C . TYR B 1 287 ? -14.867 -3.793 2.016 1 96.19 287 TYR B C 1
ATOM 4838 O O . TYR B 1 287 ? -15.203 -4.172 3.141 1 96.19 287 TYR B O 1
ATOM 4846 N N . ALA B 1 288 ? -15.359 -4.27 0.878 1 93.38 288 ALA B N 1
ATOM 4847 C CA . ALA B 1 288 ? -16.531 -5.133 0.914 1 93.38 288 ALA B CA 1
ATOM 4848 C C . ALA B 1 288 ? -16.141 -6.602 1.025 1 93.38 288 ALA B C 1
ATOM 4850 O O . ALA B 1 288 ? -16.969 -7.453 1.356 1 93.38 288 ALA B O 1
ATOM 4851 N N . GLY B 1 289 ? -14.883 -6.879 0.758 1 93.12 289 GLY B N 1
ATOM 4852 C CA . GLY B 1 289 ? -14.414 -8.258 0.807 1 93.12 289 GLY B CA 1
ATOM 4853 C C . GLY B 1 289 ? -14.93 -9.102 -0.344 1 93.12 289 GLY B C 1
ATOM 4854 O O . GLY B 1 289 ? -15.305 -10.258 -0.15 1 93.12 289 GLY B O 1
ATOM 4855 N N . VAL B 1 290 ? -14.938 -8.547 -1.529 1 91.81 290 VAL B N 1
ATOM 4856 C CA . VAL B 1 290 ? -15.414 -9.234 -2.727 1 91.81 290 VAL B CA 1
ATOM 4857 C C . VAL B 1 290 ? -14.227 -9.703 -3.562 1 91.81 290 VAL B C 1
ATOM 4859 O O . VAL B 1 290 ? -13.164 -9.086 -3.541 1 91.81 290 VAL B O 1
ATOM 4862 N N . TYR B 1 291 ? -14.5 -10.828 -4.234 1 90.56 291 TYR B N 1
ATOM 4863 C CA . TYR B 1 291 ? -13.484 -11.391 -5.121 1 90.56 291 TYR B CA 1
ATOM 4864 C C . TYR B 1 291 ? -13.016 -10.352 -6.133 1 90.56 291 TYR B C 1
ATOM 4866 O O . TYR B 1 291 ? -13.836 -9.758 -6.848 1 90.56 291 TYR B O 1
ATOM 4874 N N . SER B 1 292 ? -11.719 -10.117 -6.266 1 90.88 292 SER B N 1
ATOM 4875 C CA . SER B 1 292 ? -11.148 -9.023 -7.039 1 90.88 292 SER B CA 1
ATOM 4876 C C . SER B 1 292 ? -11.484 -9.156 -8.523 1 90.88 292 SER B C 1
ATOM 4878 O O . SER B 1 292 ? -11.602 -8.156 -9.227 1 90.88 292 SER B O 1
ATOM 4880 N N . SER B 1 293 ? -11.672 -10.344 -8.953 1 88.06 293 SER B N 1
ATOM 4881 C CA . SER B 1 293 ? -11.938 -10.555 -10.367 1 88.06 293 SER B CA 1
ATOM 4882 C C . SER B 1 293 ? -13.344 -10.086 -10.742 1 88.06 293 SER B C 1
ATOM 4884 O O . SER B 1 293 ? -13.672 -10 -11.93 1 88.06 293 SER B O 1
ATOM 4886 N N . PHE B 1 294 ? -14.141 -9.672 -9.781 1 87.31 294 PHE B N 1
ATOM 4887 C CA . PHE B 1 294 ? -15.5 -9.203 -10.031 1 87.31 294 PHE B CA 1
ATOM 4888 C C . PHE B 1 294 ? -15.5 -7.766 -10.531 1 87.31 294 PHE B C 1
ATOM 4890 O O . PHE B 1 294 ? -16.5 -7.281 -11.055 1 87.31 294 PHE B O 1
ATOM 4897 N N . LEU B 1 295 ? -14.414 -7.137 -10.438 1 89.06 295 LEU B N 1
ATOM 4898 C CA . LEU B 1 295 ? -14.375 -5.699 -10.664 1 89.06 295 LEU B CA 1
ATOM 4899 C C . LEU B 1 295 ? -14.914 -5.352 -12.047 1 89.06 295 LEU B C 1
ATOM 4901 O O . LEU B 1 295 ? -15.891 -4.605 -12.164 1 89.06 295 LEU B O 1
ATOM 4905 N N . ARG B 1 296 ? -14.375 -5.961 -13.039 1 84.38 296 ARG B N 1
ATOM 4906 C CA . ARG B 1 296 ? -14.734 -5.59 -14.398 1 84.38 296 ARG B CA 1
ATOM 4907 C C . ARG B 1 296 ? -16.172 -5.988 -14.719 1 84.38 296 ARG B C 1
ATOM 4909 O O . ARG B 1 296 ? -16.875 -5.285 -15.453 1 84.38 296 ARG B O 1
ATOM 4916 N N . HIS B 1 297 ? -16.625 -7.016 -14.18 1 86.75 297 HIS B N 1
ATOM 4917 C CA . HIS B 1 297 ? -18 -7.441 -14.344 1 86.75 297 HIS B CA 1
ATOM 4918 C C . HIS B 1 297 ? -18.969 -6.465 -13.672 1 86.75 297 HIS B C 1
ATOM 4920 O O . HIS B 1 297 ? -20.016 -6.137 -14.227 1 86.75 297 HIS B O 1
ATOM 4926 N N . ALA B 1 298 ? -18.594 -6.09 -12.492 1 90.44 298 ALA B N 1
ATOM 4927 C CA . ALA B 1 298 ? -19.422 -5.137 -11.758 1 90.44 298 ALA B CA 1
ATOM 4928 C C . ALA B 1 298 ? -19.469 -3.793 -12.477 1 90.44 298 ALA B C 1
ATOM 4930 O O . ALA B 1 298 ? -20.516 -3.141 -12.5 1 90.44 298 ALA B O 1
ATOM 4931 N N . GLU B 1 299 ? -18.359 -3.385 -13.016 1 91 299 GLU B N 1
ATOM 4932 C CA . GLU B 1 299 ? -18.312 -2.131 -13.766 1 91 299 GLU B CA 1
ATOM 4933 C C . GLU B 1 299 ? -19.219 -2.186 -14.992 1 91 299 GLU B C 1
ATOM 4935 O O . GLU B 1 299 ? -19.922 -1.213 -15.297 1 91 299 GLU B O 1
ATOM 4940 N N . VAL B 1 300 ? -19.188 -3.279 -15.688 1 88.62 300 VAL B N 1
ATOM 4941 C CA . VAL B 1 300 ? -20.031 -3.457 -16.875 1 88.62 300 VAL B CA 1
ATOM 4942 C C . VAL B 1 300 ? -21.5 -3.396 -16.469 1 88.62 300 VAL B C 1
ATOM 4944 O O . VAL B 1 300 ? -22.297 -2.709 -17.109 1 88.62 300 VAL B O 1
ATOM 4947 N N . ALA B 1 301 ? -21.828 -4.082 -15.461 1 91 301 ALA B N 1
ATOM 4948 C CA . ALA B 1 301 ? -23.219 -4.086 -14.977 1 91 301 ALA B CA 1
ATOM 4949 C C . ALA B 1 301 ? -23.641 -2.691 -14.531 1 91 301 ALA B C 1
ATOM 4951 O O . ALA B 1 301 ? -24.766 -2.262 -14.805 1 91 301 ALA B O 1
ATOM 4952 N N . ALA B 1 302 ? -22.797 -2.039 -13.812 1 92.38 302 ALA B N 1
ATOM 4953 C CA . ALA B 1 302 ? -23.094 -0.692 -13.328 1 92.38 302 ALA B CA 1
ATOM 4954 C C . ALA B 1 302 ? -23.375 0.259 -14.484 1 92.38 302 ALA B C 1
ATOM 4956 O O . ALA B 1 302 ? -24.312 1.061 -14.422 1 92.38 302 ALA B O 1
ATOM 4957 N N . SER B 1 303 ? -22.578 0.184 -15.477 1 92.06 303 SER B N 1
ATOM 4958 C CA . SER B 1 303 ? -22.75 1.027 -16.656 1 92.06 303 SER B CA 1
ATOM 4959 C C . SER B 1 303 ? -24.047 0.704 -17.391 1 92.06 303 SER B C 1
ATOM 4961 O O . SER B 1 303 ? -24.766 1.608 -17.797 1 92.06 303 SER B O 1
ATOM 4963 N N . LYS B 1 304 ? -24.344 -0.513 -17.562 1 91.38 304 LYS B N 1
ATOM 4964 C CA . LYS B 1 304 ? -25.516 -0.979 -18.281 1 91.38 304 LYS B CA 1
ATOM 4965 C C . LYS B 1 304 ? -26.797 -0.544 -17.594 1 91.38 304 LYS B C 1
ATOM 4967 O O . LYS B 1 304 ? -27.781 -0.171 -18.25 1 91.38 304 LYS B O 1
ATOM 4972 N N . TYR B 1 305 ? -26.766 -0.495 -16.297 1 92.12 305 TYR B N 1
ATOM 4973 C CA . TYR B 1 305 ? -28.016 -0.311 -15.578 1 92.12 305 TYR B CA 1
ATOM 4974 C C . TYR B 1 305 ? -28.047 1.039 -14.867 1 92.12 305 TYR B C 1
ATOM 4976 O O . TYR B 1 305 ? -29 1.349 -14.148 1 92.12 305 TYR B O 1
ATOM 4984 N N . GLY B 1 306 ? -27 1.791 -15.016 1 91.25 306 GLY B N 1
ATOM 4985 C CA . GLY B 1 306 ? -26.953 3.115 -14.422 1 91.25 306 GLY B CA 1
ATOM 4986 C C . GLY B 1 306 ? -26.844 3.082 -12.906 1 91.25 306 GLY B C 1
ATOM 4987 O O . GLY B 1 306 ? -27.562 3.801 -12.211 1 91.25 306 GLY B O 1
ATOM 4988 N N . LEU B 1 307 ? -26.031 2.178 -12.352 1 92.69 307 LEU B N 1
ATOM 4989 C CA . LEU B 1 307 ? -25.812 2.018 -10.914 1 92.69 307 LEU B CA 1
ATOM 4990 C C . LEU B 1 307 ? -24.391 2.369 -10.539 1 92.69 307 LEU B C 1
ATOM 4992 O O . LEU B 1 307 ? -23.547 2.58 -11.414 1 92.69 307 LEU B O 1
ATOM 4996 N N . SER B 1 308 ? -24.219 2.496 -9.273 1 92.5 308 SER B N 1
ATOM 4997 C CA . SER B 1 308 ? -22.859 2.654 -8.734 1 92.5 308 SER B CA 1
ATOM 4998 C C . SER B 1 308 ? -22.156 1.312 -8.633 1 92.5 308 SER B C 1
ATOM 5000 O O . SER B 1 308 ? -22.688 0.363 -8.055 1 92.5 308 SER B O 1
ATOM 5002 N N . THR B 1 309 ? -20.969 1.274 -9.281 1 92.88 309 THR B N 1
ATOM 5003 C CA . THR B 1 309 ? -20.172 0.069 -9.148 1 92.88 309 THR B CA 1
ATOM 5004 C C . THR B 1 309 ? -19.938 -0.265 -7.676 1 92.88 309 THR B C 1
ATOM 5006 O O . THR B 1 309 ? -19.984 -1.432 -7.281 1 92.88 309 THR B O 1
ATOM 5009 N N . VAL B 1 310 ? -19.688 0.785 -6.918 1 93.38 310 VAL B N 1
ATOM 5010 C CA . VAL B 1 310 ? -19.438 0.612 -5.496 1 93.38 310 VAL B CA 1
ATOM 5011 C C . VAL B 1 310 ? -20.641 -0.047 -4.824 1 93.38 310 VAL B C 1
ATOM 5013 O O . VAL B 1 310 ? -20.484 -0.98 -4.031 1 93.38 310 VAL B O 1
ATOM 5016 N N . ASP B 1 311 ? -21.812 0.399 -5.168 1 92.88 311 ASP B N 1
ATOM 5017 C CA . ASP B 1 311 ? -23.016 -0.16 -4.562 1 92.88 311 ASP B CA 1
ATOM 5018 C C . ASP B 1 311 ? -23.172 -1.636 -4.922 1 92.88 311 ASP B C 1
ATOM 5020 O O . ASP B 1 311 ? -23.578 -2.443 -4.082 1 92.88 311 ASP B O 1
ATOM 5024 N N . ILE B 1 312 ? -22.891 -1.957 -6.125 1 92.56 312 ILE B N 1
ATOM 5025 C CA . ILE B 1 312 ? -22.969 -3.346 -6.562 1 92.56 312 ILE B CA 1
ATOM 5026 C C . ILE B 1 312 ? -21.984 -4.195 -5.77 1 92.56 312 ILE B C 1
ATOM 5028 O O . ILE B 1 312 ? -22.344 -5.246 -5.234 1 92.56 312 ILE B O 1
ATOM 5032 N N . LEU B 1 313 ? -20.766 -3.744 -5.652 1 92.88 313 LEU B N 1
ATOM 5033 C CA . LEU B 1 313 ? -19.719 -4.496 -4.977 1 92.88 313 LEU B CA 1
ATOM 5034 C C . LEU B 1 313 ? -20.031 -4.668 -3.496 1 92.88 313 LEU B C 1
ATOM 5036 O O . LEU B 1 313 ? -19.828 -5.746 -2.934 1 92.88 313 LEU B O 1
ATOM 5040 N N . VAL B 1 314 ? -20.484 -3.619 -2.879 1 92.56 314 VAL B N 1
ATOM 5041 C CA . VAL B 1 314 ? -20.812 -3.674 -1.462 1 92.56 314 VAL B CA 1
ATOM 5042 C C . VAL B 1 314 ? -21.953 -4.676 -1.241 1 92.56 314 VAL B C 1
ATOM 5044 O O . VAL B 1 314 ? -21.922 -5.457 -0.286 1 92.56 314 VAL B O 1
ATOM 5047 N N . GLU B 1 315 ? -22.922 -4.688 -2.162 1 92.06 315 GLU B N 1
ATOM 5048 C CA . GLU B 1 315 ? -24.031 -5.645 -2.066 1 92.06 315 GLU B CA 1
ATOM 5049 C C 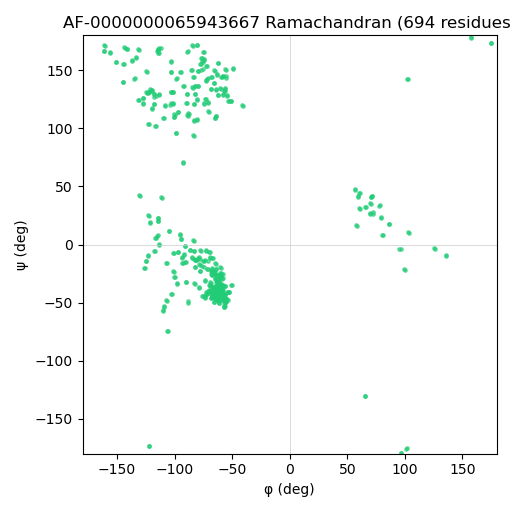. GLU B 1 315 ? -23.531 -7.074 -2.287 1 92.06 315 GLU B C 1
ATOM 5051 O O . GLU B 1 315 ? -23.984 -8 -1.616 1 92.06 315 GLU B O 1
ATOM 5056 N N . LEU B 1 316 ? -22.672 -7.27 -3.215 1 92.12 316 LEU B N 1
ATOM 5057 C CA . LEU B 1 316 ? -22.078 -8.578 -3.439 1 92.12 316 LEU B CA 1
ATOM 5058 C C . LEU B 1 316 ? -21.375 -9.078 -2.184 1 92.12 316 LEU B C 1
ATOM 5060 O O . LEU B 1 316 ? -21.469 -10.266 -1.843 1 92.12 316 LEU B O 1
ATOM 5064 N N . GLY B 1 317 ? -20.641 -8.195 -1.534 1 90.5 317 GLY B N 1
ATOM 5065 C CA . GLY B 1 317 ? -19.984 -8.531 -0.282 1 90.5 317 GLY B CA 1
ATOM 5066 C C . GLY B 1 317 ? -20.953 -8.945 0.808 1 90.5 317 GLY B C 1
ATOM 5067 O O . GLY B 1 317 ? -20.734 -9.93 1.515 1 90.5 317 GLY B O 1
ATOM 5068 N N . ARG B 1 318 ? -22 -8.148 0.897 1 90.06 318 ARG B N 1
ATOM 5069 C CA . ARG B 1 318 ? -23.031 -8.438 1.888 1 90.06 318 ARG B CA 1
ATOM 5070 C C . ARG B 1 318 ? -23.609 -9.836 1.678 1 90.06 318 ARG B C 1
ATOM 5072 O O . ARG B 1 318 ? -23.906 -10.547 2.643 1 90.06 318 ARG B O 1
ATOM 5079 N N . ARG B 1 319 ? -23.703 -10.211 0.423 1 90.06 319 ARG B N 1
ATOM 5080 C CA . ARG B 1 319 ? -24.281 -11.508 0.074 1 90.06 319 ARG B CA 1
ATOM 5081 C C . ARG B 1 319 ? -23.234 -12.609 0.104 1 90.06 319 ARG B C 1
ATOM 5083 O O . ARG B 1 319 ? -23.531 -13.766 -0.193 1 90.06 319 ARG B O 1
ATOM 5090 N N . ARG B 1 320 ? -22.016 -12.25 0.326 1 87.19 320 ARG B N 1
ATOM 5091 C CA . ARG B 1 320 ? -20.906 -13.188 0.451 1 87.19 320 ARG B CA 1
ATOM 5092 C C . ARG B 1 320 ? -20.734 -14 -0.827 1 87.19 320 ARG B C 1
ATOM 5094 O O . ARG B 1 320 ? -20.656 -15.234 -0.781 1 87.19 320 ARG B O 1
ATOM 5101 N N . MET B 1 321 ? -20.797 -13.336 -1.944 1 83.5 321 MET B N 1
ATOM 5102 C CA . MET B 1 321 ? -20.641 -13.992 -3.238 1 83.5 321 MET B CA 1
ATOM 5103 C C . MET B 1 321 ? -19.219 -14.5 -3.43 1 83.5 321 MET B C 1
ATOM 5105 O O . MET B 1 321 ? -18.25 -13.852 -3.004 1 83.5 321 MET B O 1
ATOM 5109 N N . VAL B 1 322 ? -19.094 -15.648 -4.09 1 77.94 322 VAL B N 1
ATOM 5110 C CA . VAL B 1 322 ? -17.797 -16.297 -4.277 1 77.94 322 VAL B CA 1
ATOM 5111 C C . VAL B 1 322 ? -17.438 -16.297 -5.762 1 77.94 322 VAL B C 1
ATOM 5113 O O . VAL B 1 322 ? -18.297 -16.016 -6.617 1 77.94 322 VAL B O 1
ATOM 5116 N N . GLY B 1 323 ? -16.156 -16.562 -6.016 1 72.25 323 GLY B N 1
ATOM 5117 C CA . GLY B 1 323 ? -15.727 -16.688 -7.398 1 72.25 323 GLY B CA 1
ATOM 5118 C C . GLY B 1 323 ? -16.516 -17.719 -8.188 1 72.25 323 GLY B C 1
ATOM 5119 O O . GLY B 1 323 ? -16.906 -18.75 -7.652 1 72.25 323 GLY B O 1
ATOM 5120 N N . GLY B 1 324 ? -16.734 -17.375 -9.438 1 68.19 324 GLY B N 1
ATOM 5121 C CA . GLY B 1 324 ? -17.5 -18.266 -10.297 1 68.19 324 GLY B CA 1
ATOM 5122 C C . GLY B 1 324 ? -18.969 -17.891 -10.383 1 68.19 324 GLY B C 1
ATOM 5123 O O . GLY B 1 324 ? -19.703 -18.453 -11.18 1 68.19 324 GLY B O 1
ATOM 5124 N N . GLN B 1 325 ? -19.25 -16.906 -9.617 1 72.06 325 GLN B N 1
ATOM 5125 C CA . GLN B 1 325 ? -20.641 -16.484 -9.594 1 72.06 325 GLN B CA 1
ATOM 5126 C C . GLN B 1 325 ? -20.797 -15.109 -10.234 1 72.06 325 GLN B C 1
ATOM 5128 O O . GLN B 1 325 ? -21.594 -14.289 -9.758 1 72.06 325 GLN B O 1
ATOM 5133 N N . GLU B 1 326 ? -20.109 -14.914 -11.289 1 75.38 326 GLU B N 1
ATOM 5134 C CA . GLU B 1 326 ? -20.125 -13.617 -11.961 1 75.38 326 GLU B CA 1
ATOM 5135 C C . GLU B 1 326 ? -21.5 -13.312 -12.531 1 75.38 326 GLU B C 1
ATOM 5137 O O . GLU B 1 326 ? -21.875 -12.148 -12.672 1 75.38 326 GLU B O 1
ATOM 5142 N N . ASP B 1 327 ? -22.234 -14.367 -12.773 1 76.88 327 ASP B N 1
ATOM 5143 C CA . ASP B 1 327 ? -23.578 -14.203 -13.312 1 76.88 327 ASP B CA 1
ATOM 5144 C C . ASP B 1 327 ? -24.5 -13.547 -12.289 1 76.88 327 ASP B C 1
ATOM 5146 O O . ASP B 1 327 ? -25.5 -12.922 -12.664 1 76.88 327 ASP B O 1
ATOM 5150 N N . MET B 1 328 ? -24.109 -13.695 -11.039 1 84.31 328 MET B N 1
ATOM 5151 C CA . MET B 1 328 ? -24.938 -13.141 -9.977 1 84.31 328 MET B CA 1
ATOM 5152 C C . MET B 1 328 ? -24.812 -11.625 -9.906 1 84.31 328 MET B C 1
ATOM 5154 O O . MET B 1 328 ? -25.641 -10.945 -9.305 1 84.31 328 MET B O 1
ATOM 5158 N N . ILE B 1 329 ? -23.859 -11.125 -10.531 1 86.62 329 ILE B N 1
ATOM 5159 C CA . ILE B 1 329 ? -23.609 -9.688 -10.5 1 86.62 329 ILE B CA 1
ATOM 5160 C C . ILE B 1 329 ? -24.766 -8.953 -11.188 1 86.62 329 ILE B C 1
ATOM 5162 O O . ILE B 1 329 ? -25.234 -7.926 -10.688 1 86.62 329 ILE B O 1
ATOM 5166 N N . VAL B 1 330 ? -25.188 -9.5 -12.258 1 85.5 330 VAL B N 1
ATOM 5167 C CA . VAL B 1 330 ? -26.312 -8.898 -12.969 1 85.5 330 VAL B CA 1
ATOM 5168 C C . VAL B 1 330 ? -27.562 -8.953 -12.102 1 85.5 330 VAL B C 1
ATOM 5170 O O . VAL B 1 330 ? -28.328 -7.984 -12.047 1 85.5 330 VAL B O 1
ATOM 5173 N N . ASP B 1 331 ? -27.719 -10.07 -11.438 1 88.38 331 ASP B N 1
ATOM 5174 C CA . ASP B 1 331 ? -28.875 -10.211 -10.555 1 88.38 331 ASP B CA 1
ATOM 5175 C C . ASP B 1 331 ? -28.844 -9.164 -9.445 1 88.38 331 ASP B C 1
ATOM 5177 O O . ASP B 1 331 ? -29.875 -8.578 -9.117 1 88.38 331 ASP B O 1
ATOM 5181 N N . VAL B 1 332 ? -27.766 -9.016 -8.852 1 87.62 332 VAL B N 1
ATOM 5182 C CA . VAL B 1 332 ? -27.594 -8.023 -7.789 1 87.62 332 VAL B CA 1
ATOM 5183 C C . VAL B 1 332 ? -27.891 -6.629 -8.328 1 87.62 332 VAL B C 1
ATOM 5185 O O . VAL B 1 332 ? -28.562 -5.832 -7.672 1 87.62 332 VAL B O 1
ATOM 5188 N N . ALA B 1 333 ? -27.406 -6.305 -9.445 1 88.5 333 ALA B N 1
ATOM 5189 C CA . ALA B 1 333 ? -27.656 -5.012 -10.078 1 88.5 333 ALA B CA 1
ATOM 5190 C C . ALA B 1 333 ? -29.156 -4.777 -10.273 1 88.5 333 ALA B C 1
ATOM 5192 O O . ALA B 1 333 ? -29.656 -3.689 -9.984 1 88.5 333 AL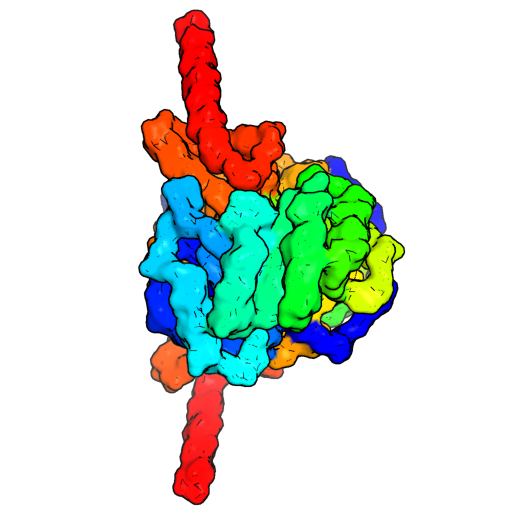A B O 1
ATOM 5193 N N . LEU B 1 334 ? -29.828 -5.738 -10.727 1 87.25 334 LEU B N 1
ATOM 5194 C CA . LEU B 1 334 ? -31.266 -5.625 -10.977 1 87.25 334 LEU B CA 1
ATOM 5195 C C . LEU B 1 334 ? -32.031 -5.453 -9.672 1 87.25 334 LEU B C 1
ATOM 5197 O O . LEU B 1 334 ? -33 -4.699 -9.609 1 87.25 334 LEU B O 1
ATOM 5201 N N . ASP B 1 335 ? -31.594 -6.137 -8.68 1 89.5 335 ASP B N 1
ATOM 5202 C CA . ASP B 1 335 ? -32.219 -5.98 -7.371 1 89.5 335 ASP B CA 1
ATOM 5203 C C . ASP B 1 335 ? -32.031 -4.559 -6.848 1 89.5 335 ASP B C 1
ATOM 5205 O O . ASP B 1 335 ? -32.969 -3.986 -6.277 1 89.5 335 ASP B O 1
ATOM 5209 N N . LEU B 1 336 ? -30.859 -4.102 -6.93 1 88.75 336 LEU B N 1
ATOM 5210 C CA . LEU B 1 336 ? -30.594 -2.74 -6.48 1 88.75 336 LEU B CA 1
ATOM 5211 C C . LEU B 1 336 ? -31.438 -1.731 -7.254 1 88.75 336 LEU B C 1
ATOM 5213 O O . LEU B 1 336 ? -31.906 -0.747 -6.688 1 88.75 336 LEU B O 1
ATOM 5217 N N . LEU B 1 337 ? -31.578 -1.918 -8.562 1 87.69 337 LEU B N 1
ATOM 5218 C CA . LEU B 1 337 ? -32.406 -1.059 -9.398 1 87.69 337 LEU B CA 1
ATOM 5219 C C . LEU B 1 337 ? -33.875 -1.068 -8.93 1 87.69 337 LEU B C 1
ATOM 5221 O O . LEU B 1 337 ? -34.531 -0.025 -8.914 1 87.69 337 LEU B O 1
ATOM 5225 N N . ARG B 1 338 ? -34.312 -2.146 -8.57 1 87.81 338 ARG B N 1
ATOM 5226 C CA . ARG B 1 338 ? -35.688 -2.281 -8.078 1 87.81 338 ARG B CA 1
ATOM 5227 C C . ARG B 1 338 ? -35.875 -1.547 -6.75 1 87.81 338 ARG B C 1
ATOM 5229 O O . ARG B 1 338 ? -36.906 -0.91 -6.52 1 87.81 338 ARG B O 1
ATOM 5236 N N . GLN B 1 339 ? -34.938 -1.687 -5.934 1 87.44 339 GLN B N 1
ATOM 5237 C CA . GLN B 1 339 ? -34.969 -1.027 -4.633 1 87.44 339 GLN B CA 1
ATOM 5238 C C . GLN B 1 339 ? -35 0.491 -4.785 1 87.44 339 GLN B C 1
ATOM 5240 O O . GLN B 1 339 ? -35.656 1.192 -4.035 1 87.44 339 GLN B O 1
ATOM 5245 N N . ARG B 1 340 ? -34.188 0.974 -5.656 1 82.69 340 ARG B N 1
ATOM 5246 C CA . ARG B 1 340 ? -34.156 2.408 -5.922 1 82.69 340 ARG B CA 1
ATOM 5247 C C . ARG B 1 340 ? -35.5 2.904 -6.477 1 82.69 340 ARG B C 1
ATOM 5249 O O . ARG B 1 340 ? -35.938 4 -6.133 1 82.69 340 ARG B O 1
ATOM 5256 N N . GLY B 1 341 ? -36 2.164 -7.336 1 76.75 341 GLY B N 1
ATOM 5257 C CA . GLY B 1 341 ? -37.312 2.49 -7.863 1 76.75 341 GLY B CA 1
ATOM 5258 C C . GLY B 1 341 ? -38.375 2.512 -6.801 1 76.75 341 GLY B C 1
ATOM 5259 O O . GLY B 1 341 ? -39.219 3.408 -6.781 1 76.75 341 GLY B O 1
ATOM 5260 N N . ASP B 1 342 ? -38.25 1.619 -5.938 1 74.69 342 ASP B N 1
ATOM 5261 C CA . ASP B 1 342 ? -39.219 1.538 -4.855 1 74.69 342 ASP B CA 1
ATOM 5262 C C . ASP B 1 342 ? -39.062 2.699 -3.877 1 74.69 342 ASP B C 1
ATOM 5264 O O . ASP B 1 342 ? -40.031 3.262 -3.4 1 74.69 342 ASP B O 1
ATOM 5268 N N . ALA B 1 343 ? -37.781 2.969 -3.621 1 68 343 ALA B N 1
ATOM 5269 C CA . ALA B 1 343 ? -37.5 4.078 -2.711 1 68 343 ALA B CA 1
ATOM 5270 C C . ALA B 1 343 ? -37.969 5.402 -3.305 1 68 343 ALA B C 1
ATOM 5272 O O . ALA B 1 343 ? -38.531 6.246 -2.598 1 68 343 ALA B O 1
ATOM 5273 N N . ALA B 1 344 ? -37.75 5.59 -4.566 1 70.38 344 ALA B N 1
ATOM 5274 C CA . ALA B 1 344 ? -38.188 6.793 -5.262 1 70.38 344 ALA B CA 1
ATOM 5275 C C . ALA B 1 344 ? -39.719 6.887 -5.289 1 70.38 344 ALA B C 1
ATOM 5277 O O . ALA B 1 344 ? -40.281 7.969 -5.121 1 70.38 344 ALA B O 1
ATOM 5278 N N . ARG B 1 345 ? -40.469 5.734 -5.414 1 68.06 345 ARG B N 1
ATOM 5279 C CA . ARG B 1 345 ? -41.906 5.684 -5.41 1 68.06 345 ARG B CA 1
ATOM 5280 C C . ARG B 1 345 ? -42.469 6 -4.027 1 68.06 345 ARG B C 1
ATOM 5282 O O . ARG B 1 345 ? -43.469 6.719 -3.9 1 68.06 345 ARG B O 1
ATOM 5289 N N . GLN B 1 346 ? -41.75 5.578 -3.111 1 62.66 346 GLN B N 1
ATOM 5290 C CA . GLN B 1 346 ? -42.156 5.828 -1.737 1 62.66 346 GLN B CA 1
ATOM 5291 C C . GLN B 1 346 ? -41.938 7.285 -1.344 1 62.66 346 GLN B C 1
ATOM 5293 O O . GLN B 1 346 ? -42.75 7.867 -0.611 1 62.66 346 GLN B O 1
ATOM 5298 N N . ALA B 1 347 ? -40.844 7.867 -1.673 1 62.91 347 ALA B N 1
ATOM 5299 C CA . ALA B 1 347 ? -40.531 9.266 -1.37 1 62.91 347 ALA B CA 1
ATOM 5300 C C . ALA B 1 347 ? -41.469 10.203 -2.139 1 62.91 347 ALA B C 1
ATOM 5302 O O . ALA B 1 347 ? -41.656 11.352 -1.735 1 62.91 347 ALA B O 1
ATOM 5303 N N . ALA B 1 348 ? -42.062 9.875 -3.242 1 68.19 348 ALA B N 1
ATOM 5304 C CA . ALA B 1 348 ? -42.969 10.641 -4.105 1 68.19 348 ALA B CA 1
ATOM 5305 C C . ALA B 1 348 ? -44.406 10.555 -3.619 1 68.19 348 ALA B C 1
ATOM 5307 O O . ALA B 1 348 ? -45.25 11.344 -4.031 1 68.19 348 ALA B O 1
ATOM 5308 N N . VAL B 1 349 ? -44.781 9.711 -2.717 1 50.5 349 VAL B N 1
ATOM 5309 C CA . VAL B 1 349 ? -46.094 9.68 -2.084 1 50.5 349 VAL B CA 1
ATOM 5310 C C . VAL B 1 349 ? -46.062 10.484 -0.786 1 50.5 349 VAL B C 1
ATOM 5312 O O . VAL B 1 349 ? -45.094 10.422 -0.039 1 50.5 349 VAL B O 1
#

Organism: Azotobacter vinelandii (strain DJ / ATCC BAA-1303) (NCBI:txid322710)

Radius of gyration: 25.5 Å; Cα contacts (8 Å, |Δi|>4): 1666; chains: 2; bounding box: 89×75×57 Å

InterPro domains:
  IPR000891 Pyruvate carboxyltransferase [PF00682] (9-265)
  IPR000891 Pyruvate carboxyltransferase [PS50991] (9-261)
  IPR012425 DmpG-like communication [PF07836] (277-336)
  IPR013785 Aldolase-type TIM barrel [G3DSA:3.20.20.70] (2-271)
  IPR017629 4-hydroxy-2-oxovalerate aldolase [MF_01656] (1-345)
  IPR017629 4-hydroxy-2-oxovalerate aldolase [TIGR03217] (7-340)
  IPR035685 4-hydroxy-2-oxovalerate aldolase, N-terminal catalytic TIM barrel domain [cd07943] (9-272)
  IPR050073 2-IPM synthase/homocitrate synthase-like [PTHR10277] (6-262)

Nearest PDB structures (foldseek):
  1nvm-assembly1_A  TM=9.840E-01  e=1.447E-57  Pseudomonas sp. CF600
  8ih7-assembly1_C  TM=9.877E-01  e=1.295E-54  Pseudomonas sp.
  4lrs-assembly1_A  TM=9.845E-01  e=9.089E-44  Thermomonospora curvata DSM 43183
  4jn6-assembly1_A  TM=9.752E-01  e=2.744E-43  Mycobacterium tuberculosis
  1rqb-assembly1_A  TM=8.155E-01  e=3.584E-16  Propionibacterium freudenreichii subsp. shermanii

Solvent-accessible surface area (backbone atoms only — not comparable to full-atom values): 33077 Å² total; per-residue (Å²): 121,79,57,57,55,76,51,70,44,39,37,33,35,30,38,56,9,42,13,19,46,51,49,62,25,49,65,47,73,66,52,48,34,54,52,40,39,45,43,29,73,18,42,36,50,25,41,27,41,23,34,45,72,10,37,71,30,55,33,90,88,73,44,61,42,68,57,52,44,55,58,53,35,37,48,34,51,74,59,41,88,71,33,44,34,25,32,37,34,27,69,92,60,30,50,67,67,56,48,50,52,38,40,73,37,53,35,45,28,40,30,45,39,30,54,36,87,42,39,77,70,43,40,66,54,37,38,50,36,47,74,73,65,32,52,30,28,30,29,27,32,45,40,76,79,50,52,38,64,56,40,20,52,31,45,44,52,33,41,75,37,56,26,48,27,39,30,52,19,27,47,17,13,48,62,48,57,66,54,43,42,47,30,42,51,34,31,58,72,67,42,59,89,82,46,41,33,27,40,37,33,22,17,14,51,47,33,10,41,47,36,50,51,42,34,38,58,56,51,40,42,31,44,42,21,5,53,63,10,28,11,37,48,16,4,24,11,33,30,42,45,40,49,42,51,37,51,74,70,61,38,35,54,76,54,40,57,69,51,38,32,46,38,18,58,70,58,51,51,73,64,45,83,55,88,66,42,68,43,56,61,24,29,31,25,12,65,32,50,19,49,20,75,45,48,66,57,38,46,52,45,13,64,75,68,73,51,55,40,47,58,47,40,40,50,40,21,74,68,62,5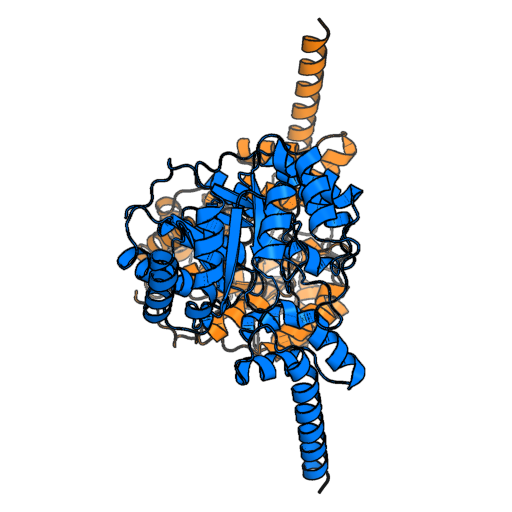6,57,85,90,44,68,73,49,49,54,52,50,46,52,50,53,52,50,50,50,52,48,50,53,55,55,71,72,101,122,78,58,58,56,76,52,71,43,40,36,32,34,30,38,56,10,41,13,18,46,50,49,63,25,52,66,47,73,66,54,48,35,55,52,40,38,44,43,29,73,18,42,37,51,26,40,26,42,23,32,46,72,10,38,70,29,54,33,90,88,72,42,60,41,68,58,53,42,53,57,52,35,35,47,34,51,74,60,43,86,70,33,44,33,25,31,37,35,28,68,91,60,30,50,69,67,56,48,50,51,37,41,75,38,51,36,44,29,40,31,44,38,30,53,39,88,42,39,76,70,42,40,66,54,38,38,51,34,48,73,74,67,32,52,29,29,29,30,27,33,45,39,77,79,54,53,38,63,55,39,20,53,30,46,44,53,32,40,74,37,57,26,49,27,40,29,53,20,28,47,18,14,48,60,50,56,65,55,43,44,48,30,42,51,35,30,58,71,68,41,57,89,82,45,42,34,27,40,38,32,23,17,12,52,44,34,10,41,47,37,51,51,44,34,38,59,54,52,41,42,33,43,42,20,4,52,62,12,28,12,36,48,15,4,23,11,32,32,43,45,41,49,42,52,37,50,76,70,60,40,36,56,76,52,42,57,68,51,37,32,47,38,18,59,71,57,50,51,74,64,45,84,55,87,65,42,66,44,58,61,25,29,30,24,11,65,32,50,18,49,19,75,45,48,66,59,37,44,51,46,14,64,76,68,74,50,54,40,48,59,46,39,39,50,40,20,75,68,62,57,59,86,90,44,68,73,48,48,53,53,50,45,52,50,53,53,50,50,52,52,48,50,54,55,54,71,73,98

Secondary structure (DSSP, 8-state):
----TTSPPEEEE-TTTGGGGGGTT---HHHHHHHHHHHHHTT-SEEE-S-TTSTT--BTTTB--SS-HHHHHHHHHTT-SSSEEEEEE-BTTB-HHHHHHHHHHT--EEEEEEETT-GGGGHHHHHHHHHHT-EEEEEEE-GGGS-HHHHHHHHHHHHHHT-SEEEEEETTS---HHHHHHHHHHHHHHS-TTSEEEEEEB-TTS-HHHHHHHHHHTT--EEEEBGGG-SSTT-BPBHHHHHHHHHHTT----S-HHHHHHIIIIIIGGG-SS--S--HHHHHHHHHT--GGGHHHHHHHHHHHT--HHHHHHHHHHTT--TT-THHHHHHHHHHHHHHHHHHHHHH-/----TTSBPEEEE-TTTGGGGGGTT---HHHHHHHHHHHHHTT-SEEE-S-TTSTT--BTTTB--SS-HHHHHHHHHTT-SSSEEEEEE-BTTB-HHHHHHHHHHT--EEEEEEETT-GGGGHHHHHHHHHHT-EEEEEEE-GGGS-HHHHHHHHHHHHHHT-SEEEEEETTS---HHHHHHHHHHHHHHS-TTSEEEEEEB-TTS-HHHHHHHHHHTT--EEEEBGGG-SSTT-BPBHHHHHHHHHHTT-B--S-HHHHHHIIIIIIGGG-SS--S--HHHHHHHHHT--GGGHHHHHHHHHHHT--HHHHHHHHHHTT--TT-THHHHHHHHHHHHHHHHHHHHHH-

pLDDT: mean 94.64, std 7.57, range [50.31, 98.94]

Foldseek 3Di:
DFQDLADAFQEEEECAAQLCLLLQQEQDLVLLQLLLLLQLQQQHAAYEHAHNVWQQQADPLQGHHNDHRLSSLLSSQVRHDRHAYETEDEQVRDDLVSVVSSVVSGHQEYEYEDALQPLVSCLVVQLSSVVVVGQYEYHHELLVVDALQSSLVSQVVSVVSPHLEYEDELQLLADDLVRLLSNLLNNCVRDDVRRAYEYWHACQVPCQLVNRVSNSSNPHRYYYAYQLQRRFQLHHHHSLVSVVVSVVVVHNHPTHNVSSVCCSPPRNQVSRPDHSHHDDLSNLSNVLSHRRSLSVLLVVLCVVLVHDSSVLNNVCSVVVPDPPVSVCSNVSSVVVSVVVVVVVVVVVD/DFQDLADAFQEEEECAAQLCLLLQQEQDLVLLQLLLLLQLQQQHAAYEHAHNVWQQQADPLQGHHNDHRLSSLLSSQVRHDRHAYETEDEQVRDDLVSVVSSVVSGHQAYEYEDALQPLVSCLVVQLSSVVVVGQYEYHHELLVVDALQSSLVSQVNSVVSPHLEYEDELQLLADDLVRLLSNLLNNCVRDDVRRAYEYWHACQVPCQLVNRVSNSSNPHRYYYAYQLQRRFQLHHHHSLVSVVVSVVVVHNHPTHNVSSVCCSPPRNQVSRPDHSHHDDLSNLSNVLSHRRSLSVLLVVLCVVLVHDSSQLNNVCSVVPPDPPVSVCSNVSSVVVSVVVVVVVVVVVD

Sequence (698 aa):
MTFDPHKKLYISDVTLRDGSHAVRHQYSIRNVQDIARALDKAKVDSIEVAHGDGLQGSSFNYGFGAHSDIEWIEAVAEVVTHARIATLLLPGIGTVHHLKEAYDAGARIVRVATHCTEADVSRQHIAYARELGMDTVGFLMMSHMTTPQNLAVEAKKMESYGATCIYVVDSGGALSMQDVRERFRAVKDLLEPSTQTGIHAHHNLSLGVANSIVAVEEGCDRIDASLAGMGAGAGNAPLEVFVAAAERLGWNHGTDLYTLMDAADEIVRPLQDRPVRVDRETLALGYAGVYSSFLRHAEVAASKYGLSTVDILVELGRRRMVGGQEDMIVDVALDLLRQRGDAARQAAVMTFDPHKKLYISDVTLRDGSHAVRHQYSIRNVQDIARALDKAKVDSIEVAHGDGLQGSSFNYGFGAHSDIEWIEAVAEVVTHARIATLLLPGIGTVHHLKEAYDAGARIVRVATHCTEADVSRQHIAYARELGMDTVGFLMMSHMTTPQNLAVEAKKMESYGATCIYVVDSGGALSMQDVRERFRAVKDLLEPSTQTGIHAHHNLSLGVANSIVAVEEGCDRIDASLAGMGAGAGNAPLEVFVAAAERLGWNHGTDLYTLMDAADEIVRPLQDRPVRVDRETLALGYAGVYSSFLRHAEVAASKYGLSTVDILVELGRRRMVGGQEDMIVDVALDLLRQRGDAARQAAV